Protein AF-A0A0M3J156-F1 (afdb_monomer_lite)

Structure (mmCIF, N/CA/C/O backbone):
data_AF-A0A0M3J156-F1
#
_entry.id   AF-A0A0M3J156-F1
#
loop_
_atom_site.group_PDB
_atom_site.id
_atom_site.type_symbol
_atom_site.label_atom_id
_atom_site.label_alt_id
_atom_site.label_comp_id
_atom_site.label_asym_id
_atom_site.label_entity_id
_atom_site.label_seq_id
_atom_site.pdbx_PDB_ins_code
_atom_site.Cartn_x
_atom_site.Cartn_y
_atom_site.Cartn_z
_atom_site.occupancy
_atom_site.B_iso_or_equiv
_atom_site.auth_seq_id
_atom_site.auth_comp_id
_atom_site.auth_asym_id
_atom_site.auth_atom_id
_atom_site.pdbx_PDB_model_num
ATOM 1 N N . MET A 1 1 ? 16.436 5.873 -35.004 1.00 77.19 1 MET A N 1
ATOM 2 C CA . MET A 1 1 ? 15.193 6.274 -34.305 1.00 77.19 1 MET A CA 1
ATOM 3 C C . MET A 1 1 ? 14.037 5.337 -34.631 1.00 77.19 1 MET A C 1
ATOM 5 O O . MET A 1 1 ? 13.302 5.009 -33.712 1.00 77.19 1 MET A O 1
ATOM 9 N N . ASP A 1 2 ? 13.913 4.841 -35.864 1.00 85.50 2 ASP A N 1
ATOM 10 C CA . ASP A 1 2 ? 12.826 3.922 -36.254 1.00 85.50 2 ASP A CA 1
ATOM 11 C C . ASP A 1 2 ? 12.807 2.615 -35.452 1.00 85.50 2 ASP A C 1
ATOM 13 O O . ASP A 1 2 ? 11.766 2.249 -34.915 1.00 85.50 2 ASP A O 1
ATOM 17 N N . TRP A 1 3 ? 13.976 2.013 -35.207 1.00 90.50 3 TRP A N 1
ATOM 18 C CA . TRP A 1 3 ? 14.097 0.835 -34.335 1.00 90.50 3 TRP A CA 1
ATOM 19 C C . TRP A 1 3 ? 13.510 1.047 -32.926 1.00 90.50 3 TRP A C 1
ATOM 21 O O . TRP A 1 3 ? 12.917 0.142 -32.353 1.00 90.50 3 TRP A O 1
ATOM 31 N N . LEU A 1 4 ? 13.615 2.257 -32.355 1.00 87.38 4 LEU A N 1
ATOM 32 C CA . LEU A 1 4 ? 13.024 2.559 -31.043 1.00 87.38 4 LEU A CA 1
ATOM 33 C C . LEU A 1 4 ? 11.491 2.623 -31.095 1.00 87.38 4 LEU A C 1
ATOM 35 O O . LEU A 1 4 ? 10.843 2.352 -30.089 1.00 87.38 4 LEU A O 1
ATOM 39 N N . ASN A 1 5 ? 10.908 2.984 -32.241 1.00 89.62 5 ASN A N 1
ATOM 40 C CA . ASN A 1 5 ? 9.458 2.950 -32.427 1.00 89.62 5 ASN A CA 1
ATOM 41 C C . ASN A 1 5 ? 8.961 1.505 -32.552 1.00 89.62 5 ASN A C 1
ATOM 43 O O . ASN A 1 5 ? 7.998 1.144 -31.883 1.00 89.62 5 ASN A O 1
ATOM 47 N N . GLU A 1 6 ? 9.659 0.668 -33.320 1.00 91.19 6 GLU A N 1
ATOM 48 C CA . GLU A 1 6 ? 9.363 -0.768 -33.412 1.00 91.19 6 GLU A CA 1
ATOM 49 C C . GLU A 1 6 ? 9.518 -1.457 -32.047 1.00 91.19 6 GLU A C 1
ATOM 51 O O . GLU A 1 6 ? 8.657 -2.227 -31.621 1.00 91.19 6 GLU A O 1
ATOM 56 N N . ASN A 1 7 ? 10.571 -1.110 -31.300 1.00 92.00 7 ASN A N 1
ATOM 57 C CA . ASN A 1 7 ? 10.789 -1.618 -29.949 1.00 92.00 7 ASN A CA 1
ATOM 58 C C . ASN A 1 7 ? 9.660 -1.225 -28.978 1.00 92.00 7 ASN A C 1
ATOM 60 O O . ASN A 1 7 ? 9.331 -2.010 -28.088 1.00 92.00 7 ASN A O 1
ATOM 64 N N . ASP A 1 8 ? 9.056 -0.039 -29.117 1.00 91.62 8 ASP A N 1
ATOM 65 C CA . ASP A 1 8 ? 7.904 0.355 -28.294 1.00 91.62 8 ASP A CA 1
ATOM 66 C C . ASP A 1 8 ? 6.702 -0.561 -28.521 1.00 91.62 8 ASP A C 1
ATOM 68 O O . ASP A 1 8 ? 6.053 -0.969 -27.557 1.00 91.62 8 ASP A O 1
ATOM 72 N N . GLU A 1 9 ? 6.381 -0.843 -29.783 1.00 93.31 9 GLU A N 1
ATOM 73 C CA . GLU A 1 9 ? 5.265 -1.716 -30.152 1.00 93.31 9 GLU A CA 1
ATOM 74 C C . GLU A 1 9 ? 5.530 -3.141 -29.673 1.00 93.31 9 GLU A C 1
ATOM 76 O O . GLU A 1 9 ? 4.714 -3.712 -28.948 1.00 93.31 9 GLU A O 1
ATOM 81 N N . HIS A 1 10 ? 6.732 -3.652 -29.938 1.00 95.19 10 HIS A N 1
ATOM 82 C CA . HIS A 1 10 ? 7.147 -4.974 -29.492 1.00 95.19 10 HIS A CA 1
ATOM 83 C C . HIS A 1 10 ? 7.108 -5.124 -27.961 1.00 95.19 10 HIS A C 1
ATOM 85 O O . HIS A 1 10 ? 6.566 -6.099 -27.438 1.00 95.19 10 HIS A O 1
ATOM 91 N N . SER A 1 11 ? 7.602 -4.125 -27.218 1.00 96.31 11 SER A N 1
ATOM 92 C CA . SER A 1 11 ? 7.575 -4.132 -25.748 1.00 96.31 11 SER A CA 1
ATOM 93 C C . SER A 1 11 ? 6.147 -4.078 -25.194 1.00 96.31 11 SER A C 1
ATOM 95 O O . SER A 1 11 ? 5.849 -4.706 -24.177 1.00 96.31 11 SER A O 1
ATOM 97 N N . MET A 1 12 ? 5.244 -3.347 -25.856 1.00 96.81 12 MET A N 1
ATOM 98 C CA . MET A 1 12 ? 3.826 -3.298 -25.487 1.00 96.81 12 MET A CA 1
ATOM 99 C C . MET A 1 12 ? 3.110 -4.628 -25.743 1.00 96.81 12 MET A C 1
ATOM 101 O O . MET A 1 12 ? 2.254 -5.019 -24.946 1.00 96.81 12 MET A O 1
ATOM 105 N N . ASP A 1 13 ? 3.448 -5.329 -26.820 1.00 96.75 13 ASP A N 1
ATOM 106 C CA . ASP A 1 13 ? 2.861 -6.634 -27.120 1.00 96.75 13 ASP A CA 1
ATOM 107 C C . ASP A 1 13 ? 3.377 -7.717 -26.172 1.00 96.75 13 ASP A C 1
ATOM 109 O O . ASP A 1 13 ? 2.575 -8.494 -25.648 1.00 96.75 13 ASP A O 1
ATOM 113 N N . ILE A 1 14 ? 4.676 -7.714 -25.850 1.00 96.88 14 ILE A N 1
ATOM 114 C CA . ILE A 1 14 ? 5.239 -8.581 -24.803 1.00 96.88 14 ILE A CA 1
ATOM 115 C C . ILE A 1 14 ? 4.531 -8.334 -23.475 1.00 96.88 14 ILE A C 1
ATOM 117 O O . ILE A 1 14 ? 4.074 -9.288 -22.851 1.00 96.88 14 ILE A O 1
ATOM 121 N N . LEU A 1 15 ? 4.363 -7.070 -23.077 1.00 97.75 15 LEU A N 1
ATOM 122 C CA . LEU A 1 15 ? 3.625 -6.708 -21.871 1.00 97.75 15 LEU A CA 1
ATOM 123 C C . LEU A 1 15 ? 2.221 -7.320 -21.848 1.00 97.75 15 LEU A C 1
ATOM 125 O O . LEU A 1 15 ? 1.845 -7.972 -20.874 1.00 97.75 15 LEU A O 1
ATOM 129 N N . ARG A 1 16 ? 1.432 -7.098 -22.905 1.00 97.19 16 ARG A N 1
ATOM 130 C CA . ARG A 1 16 ? 0.048 -7.585 -22.971 1.00 97.19 16 ARG A CA 1
ATOM 131 C C . ARG A 1 16 ? -0.003 -9.106 -22.919 1.00 97.19 16 ARG A C 1
ATOM 133 O O . ARG A 1 16 ? -0.833 -9.661 -22.202 1.00 97.19 16 ARG A O 1
ATOM 140 N N . ASN A 1 17 ? 0.881 -9.773 -23.653 1.00 97.25 17 ASN A N 1
ATOM 141 C CA . ASN A 1 17 ? 0.932 -11.228 -23.718 1.00 97.25 17 ASN A CA 1
ATOM 142 C C . ASN A 1 17 ? 1.388 -11.841 -22.390 1.00 97.25 17 ASN A C 1
ATOM 144 O O . ASN A 1 17 ? 0.771 -12.796 -21.924 1.00 97.25 17 ASN A O 1
ATOM 148 N N . ALA A 1 18 ? 2.427 -11.283 -21.766 1.00 97.31 18 ALA A N 1
ATOM 149 C CA . ALA A 1 18 ? 2.915 -11.715 -20.461 1.00 97.31 18 ALA A CA 1
ATOM 150 C C . ALA A 1 18 ? 1.830 -11.543 -19.395 1.00 97.31 18 ALA A C 1
ATOM 152 O O . ALA A 1 18 ? 1.489 -12.501 -18.710 1.00 97.31 18 ALA A O 1
ATOM 153 N N . TYR A 1 19 ? 1.213 -10.359 -19.312 1.00 97.88 19 TYR A N 1
ATOM 154 C CA . TYR A 1 19 ? 0.172 -10.089 -18.320 1.00 97.88 19 TYR A CA 1
ATOM 155 C C . TYR A 1 19 ? -1.057 -10.986 -18.498 1.00 97.88 19 TYR A C 1
ATOM 157 O O . TYR A 1 19 ? -1.564 -11.533 -17.525 1.00 97.88 19 TYR A O 1
ATOM 165 N N . ASN A 1 20 ? -1.553 -11.155 -19.727 1.00 97.00 20 ASN A N 1
ATOM 166 C CA . ASN A 1 20 ? -2.752 -11.962 -19.967 1.00 97.00 20 ASN A CA 1
ATOM 167 C C . ASN A 1 20 ? -2.518 -13.458 -19.718 1.00 97.00 20 ASN A C 1
ATOM 169 O O . ASN A 1 20 ? -3.434 -14.132 -19.253 1.00 97.00 20 ASN A O 1
ATOM 173 N N . ARG A 1 21 ? -1.310 -13.960 -19.995 1.00 97.06 21 ARG A N 1
ATOM 174 C CA . ARG A 1 21 ? -0.907 -15.334 -19.667 1.00 97.06 21 ARG A CA 1
ATOM 175 C C . ARG A 1 21 ? -0.798 -15.533 -18.159 1.00 97.06 21 ARG A C 1
ATOM 177 O O . ARG A 1 21 ? -1.395 -16.439 -17.601 1.00 97.06 21 ARG A O 1
ATOM 184 N N . ASP A 1 22 ? -0.110 -14.629 -17.476 1.00 96.50 22 ASP A N 1
ATOM 185 C CA . ASP A 1 22 ? 0.028 -14.703 -16.023 1.00 96.50 22 ASP A CA 1
ATOM 186 C C . ASP A 1 22 ? -1.347 -14.594 -15.344 1.00 96.50 22 ASP A C 1
ATOM 188 O O . ASP A 1 22 ? -1.659 -15.326 -14.411 1.00 96.50 22 ASP A O 1
ATOM 192 N N . LYS A 1 23 ? -2.242 -13.769 -15.897 1.00 95.81 23 LYS A N 1
ATOM 193 C CA . LYS A 1 23 ? -3.641 -13.678 -15.478 1.00 95.81 23 LYS A CA 1
ATOM 194 C C . LYS A 1 23 ? -4.419 -14.983 -15.671 1.00 95.81 23 LYS A C 1
ATOM 196 O O . LYS A 1 23 ? -5.208 -15.315 -14.789 1.00 95.81 23 LYS A O 1
ATOM 201 N N . SER A 1 24 ? -4.251 -15.703 -16.787 1.00 95.19 24 SER A N 1
ATOM 202 C CA . SER A 1 24 ? -4.926 -17.001 -16.978 1.00 95.19 24 SER A CA 1
ATOM 203 C C . SER A 1 24 ? -4.451 -18.048 -15.975 1.00 95.19 24 SER A C 1
ATOM 205 O O . SER A 1 24 ? -5.233 -18.906 -15.573 1.00 95.19 24 SER A O 1
ATOM 207 N N . ASP A 1 25 ? -3.209 -17.913 -15.517 1.00 94.25 25 ASP A N 1
ATOM 208 C CA . ASP A 1 25 ? -2.563 -18.856 -14.609 1.00 94.25 25 ASP A CA 1
ATOM 209 C C . ASP A 1 25 ? -2.717 -18.453 -13.127 1.00 94.25 25 ASP A C 1
ATOM 211 O O . ASP A 1 25 ? -2.186 -19.119 -12.239 1.00 94.25 25 ASP A O 1
ATOM 215 N N . ASN A 1 26 ? -3.487 -17.396 -12.834 1.00 93.62 26 ASN A N 1
ATOM 216 C CA . ASN A 1 26 ? -3.662 -16.798 -11.502 1.00 93.62 26 ASN A CA 1
ATOM 217 C C . ASN A 1 26 ? -2.359 -16.270 -10.877 1.00 93.62 26 ASN A C 1
ATOM 219 O O . ASN A 1 26 ? -2.107 -16.454 -9.687 1.00 93.62 26 ASN A O 1
ATOM 223 N N . PHE A 1 27 ? -1.561 -15.569 -11.675 1.00 95.12 27 PHE A N 1
ATOM 224 C CA . PHE A 1 27 ? -0.348 -14.858 -11.271 1.00 95.12 27 PHE A CA 1
ATOM 225 C C . PHE A 1 27 ? 0.634 -15.734 -10.470 1.00 95.12 27 PHE A C 1
ATOM 227 O O . PHE A 1 27 ? 0.969 -15.398 -9.327 1.00 95.12 27 PHE A O 1
ATOM 234 N N . PRO A 1 28 ? 1.096 -16.871 -11.028 1.00 92.69 28 PRO A N 1
ATOM 235 C CA . PRO A 1 28 ? 2.058 -17.747 -10.375 1.00 92.69 28 PRO A CA 1
ATOM 236 C C . PRO A 1 28 ? 3.349 -17.015 -9.993 1.00 92.69 28 PRO A C 1
ATOM 238 O O . PRO A 1 28 ? 3.902 -16.215 -10.749 1.00 92.69 28 PRO A O 1
ATOM 241 N N . GLN A 1 29 ? 3.855 -17.342 -8.807 1.00 90.00 29 GLN A N 1
ATOM 242 C CA . GLN A 1 29 ? 5.159 -16.899 -8.320 1.00 90.00 29 GLN A CA 1
ATOM 243 C C . GLN A 1 29 ? 6.240 -17.887 -8.770 1.00 90.00 29 GLN A C 1
ATOM 245 O O . GLN A 1 29 ? 6.025 -19.098 -8.752 1.00 90.00 29 GLN A O 1
ATOM 250 N N . THR A 1 30 ? 7.421 -17.383 -9.132 1.00 81.56 30 THR A N 1
ATOM 251 C CA . THR A 1 30 ? 8.539 -18.225 -9.595 1.00 81.56 30 THR A CA 1
ATOM 252 C C . THR A 1 30 ? 9.113 -19.115 -8.486 1.00 81.56 30 THR A C 1
ATOM 254 O O . THR A 1 30 ? 9.656 -20.182 -8.756 1.00 81.56 30 THR A O 1
ATOM 257 N N . SER A 1 31 ? 9.024 -18.676 -7.228 1.00 86.06 31 SER A N 1
ATOM 258 C CA . SER A 1 31 ? 9.482 -19.428 -6.058 1.00 86.06 31 SER A CA 1
ATOM 259 C C . SER A 1 31 ? 8.765 -18.958 -4.794 1.00 86.06 31 SER A C 1
ATOM 261 O O . SER A 1 31 ? 8.161 -17.887 -4.788 1.00 86.06 31 SER A O 1
ATOM 263 N N . GLU A 1 32 ? 8.900 -19.706 -3.698 1.00 77.31 32 GLU A N 1
ATOM 264 C CA . GLU A 1 32 ? 8.370 -19.316 -2.382 1.00 77.31 32 GLU A CA 1
ATOM 265 C C . GLU A 1 32 ? 8.989 -18.008 -1.851 1.00 77.31 32 GLU A C 1
ATOM 267 O O . GLU A 1 32 ? 8.344 -17.240 -1.139 1.00 77.31 32 GLU A O 1
ATOM 272 N N . HIS A 1 33 ? 10.229 -17.702 -2.243 1.00 84.44 33 HIS A N 1
ATOM 273 C CA . HIS A 1 33 ? 10.913 -16.466 -1.859 1.00 84.44 33 HIS A CA 1
ATOM 274 C C . HIS A 1 33 ? 10.568 -15.277 -2.771 1.00 84.44 33 HIS A C 1
ATOM 276 O O . HIS A 1 33 ? 10.896 -14.132 -2.450 1.00 84.44 33 HIS A O 1
ATOM 282 N N . THR A 1 34 ? 9.904 -15.523 -3.904 1.00 90.56 34 THR A N 1
ATOM 283 C CA . THR A 1 34 ? 9.525 -14.496 -4.878 1.00 90.56 34 THR A CA 1
ATOM 284 C C . THR A 1 34 ? 8.092 -14.050 -4.624 1.00 90.56 34 THR A C 1
ATOM 286 O O . THR A 1 34 ? 7.145 -14.787 -4.863 1.00 90.56 34 THR A O 1
ATOM 289 N N . LYS A 1 35 ? 7.918 -12.808 -4.165 1.00 93.94 35 LYS A N 1
ATOM 290 C CA . LYS A 1 35 ? 6.597 -12.291 -3.775 1.00 93.94 35 LYS A CA 1
ATOM 291 C C . LYS A 1 35 ? 5.759 -11.734 -4.940 1.00 93.94 35 LYS A C 1
ATOM 293 O O . LYS A 1 35 ? 4.570 -11.483 -4.755 1.00 93.94 35 LYS A O 1
ATOM 298 N N . PHE A 1 36 ? 6.349 -11.577 -6.123 1.00 95.88 36 PHE A N 1
ATOM 299 C CA . PHE A 1 36 ? 5.720 -11.103 -7.364 1.00 95.88 36 PHE A CA 1
ATOM 300 C C . PHE A 1 36 ? 5.610 -12.240 -8.398 1.00 95.88 36 PHE A C 1
ATOM 302 O O . PHE A 1 36 ? 6.239 -13.287 -8.243 1.00 95.88 36 PHE A O 1
ATOM 309 N N . SER A 1 37 ? 4.807 -12.043 -9.439 1.00 96.44 37 SER A N 1
ATOM 310 C CA . SER A 1 37 ? 4.502 -13.055 -10.451 1.00 96.44 37 SER A CA 1
ATOM 311 C C . SER A 1 37 ? 5.372 -12.961 -11.709 1.00 96.44 37 SER A C 1
ATOM 313 O O . SER A 1 37 ? 6.143 -12.010 -11.902 1.00 96.44 37 SER A O 1
ATOM 315 N N . ASN A 1 38 ? 5.254 -13.971 -12.573 1.00 95.25 38 ASN A N 1
ATOM 316 C CA . ASN A 1 38 ? 6.126 -14.164 -13.731 1.00 95.25 38 ASN A CA 1
ATOM 317 C C . ASN A 1 38 ? 6.023 -13.040 -14.776 1.00 95.25 38 ASN A C 1
ATOM 319 O O . ASN A 1 38 ? 7.039 -12.696 -15.379 1.00 95.25 38 ASN A O 1
ATOM 323 N N . SER A 1 39 ? 4.866 -12.383 -14.946 1.00 96.75 39 SER A N 1
ATOM 324 C CA . SER A 1 39 ? 4.743 -11.319 -15.957 1.00 96.75 39 SER A CA 1
ATOM 325 C C . SER A 1 39 ? 5.671 -10.132 -15.709 1.00 96.75 39 SER A C 1
ATOM 327 O O . SER A 1 39 ? 6.056 -9.443 -16.652 1.00 96.75 39 SER A O 1
ATOM 329 N N . VAL A 1 40 ? 6.053 -9.877 -14.454 1.00 97.25 40 VAL A N 1
ATOM 330 C CA . VAL A 1 40 ? 7.040 -8.835 -14.142 1.00 97.25 40 VAL A CA 1
ATOM 331 C C . VAL A 1 40 ? 8.417 -9.223 -14.682 1.00 97.25 40 VAL A C 1
ATOM 333 O O . VAL A 1 40 ? 9.118 -8.380 -15.240 1.00 97.25 40 VAL A O 1
ATOM 336 N N . VAL A 1 41 ? 8.800 -10.495 -14.548 1.00 96.12 41 VAL A N 1
ATOM 337 C CA . VAL A 1 41 ? 10.087 -11.012 -15.034 1.00 96.12 41 VAL A CA 1
ATOM 338 C C . VAL A 1 41 ? 10.169 -10.901 -16.553 1.00 96.12 41 VAL A C 1
ATOM 340 O O . VAL A 1 41 ? 11.164 -10.387 -17.063 1.00 96.12 41 VAL A O 1
ATOM 343 N N . ASP A 1 42 ? 9.117 -11.298 -17.265 1.00 96.25 42 ASP A N 1
ATOM 344 C CA . ASP A 1 42 ? 9.075 -11.251 -18.731 1.00 96.25 42 ASP A CA 1
ATOM 345 C C . ASP A 1 42 ? 9.221 -9.816 -19.257 1.00 96.25 42 ASP A C 1
ATOM 347 O O . ASP A 1 42 ? 10.053 -9.534 -20.122 1.00 96.25 42 ASP A O 1
ATOM 351 N N . VAL A 1 43 ? 8.464 -8.874 -18.680 1.00 97.81 43 VAL A N 1
ATOM 352 C CA . VAL A 1 43 ? 8.510 -7.458 -19.074 1.00 97.81 43 VAL A CA 1
ATOM 353 C C . VAL A 1 43 ? 9.895 -6.863 -18.832 1.00 97.81 43 VAL A C 1
ATOM 355 O O . VAL A 1 43 ? 10.427 -6.168 -19.698 1.00 97.81 43 VAL A O 1
ATOM 358 N N . PHE A 1 44 ? 10.512 -7.131 -17.679 1.00 97.75 44 PHE A N 1
ATOM 359 C CA . PHE A 1 44 ? 11.840 -6.585 -17.395 1.00 97.75 44 PHE A CA 1
ATOM 360 C C . PHE A 1 44 ? 12.963 -7.292 -18.141 1.00 97.75 44 PHE A C 1
ATOM 362 O O . PHE A 1 44 ? 13.968 -6.641 -18.419 1.00 97.75 44 PHE A O 1
ATOM 369 N N . THR A 1 45 ? 12.813 -8.566 -18.498 1.00 96.75 45 THR A N 1
ATOM 370 C CA . THR A 1 45 ? 13.754 -9.243 -19.401 1.00 96.75 45 THR A CA 1
ATOM 371 C C . THR A 1 45 ? 13.807 -8.493 -20.728 1.00 96.75 45 THR A C 1
ATOM 373 O O . THR A 1 45 ? 14.871 -7.998 -21.099 1.00 96.75 45 THR A O 1
ATOM 376 N N . GLN A 1 46 ? 12.646 -8.247 -21.344 1.00 96.81 46 GLN A N 1
ATOM 377 C CA . GLN A 1 46 ? 12.558 -7.499 -22.599 1.00 96.81 46 GLN A CA 1
ATOM 378 C C . GLN A 1 46 ? 13.132 -6.079 -22.495 1.00 96.81 46 GLN A C 1
ATOM 380 O O . GLN A 1 46 ? 13.906 -5.644 -23.348 1.00 96.81 46 GLN A O 1
ATOM 385 N N . LEU A 1 47 ? 12.769 -5.324 -21.453 1.00 97.62 47 LEU A N 1
ATOM 386 C CA . LEU A 1 47 ? 13.249 -3.947 -21.295 1.00 97.62 47 LEU A CA 1
ATOM 387 C C . LEU A 1 47 ? 14.767 -3.887 -21.058 1.00 97.62 47 LEU A C 1
ATOM 389 O O . LEU A 1 47 ? 15.432 -2.985 -21.569 1.00 97.62 47 LEU A O 1
ATOM 393 N N . ASN A 1 48 ? 15.334 -4.838 -20.311 1.00 96.94 48 ASN A N 1
ATOM 394 C CA . ASN A 1 48 ? 16.781 -4.909 -20.107 1.00 96.94 48 ASN A CA 1
ATOM 395 C C . ASN A 1 48 ? 17.522 -5.332 -21.378 1.00 96.94 48 ASN A C 1
ATOM 397 O O . ASN A 1 48 ? 18.598 -4.801 -21.647 1.00 96.94 48 ASN A O 1
ATOM 401 N N . GLU A 1 49 ? 16.960 -6.246 -22.169 1.00 96.06 49 GLU A N 1
ATOM 402 C CA . GLU A 1 49 ? 17.511 -6.618 -23.473 1.00 96.06 49 GLU A CA 1
ATOM 403 C C . GLU A 1 49 ? 17.516 -5.426 -24.432 1.00 96.06 49 GLU A C 1
ATOM 405 O O . GLU A 1 49 ? 18.557 -5.115 -25.012 1.00 96.06 49 GLU A O 1
ATOM 410 N N . ALA A 1 50 ? 16.410 -4.680 -24.510 1.00 94.88 50 ALA A N 1
ATOM 411 C CA . ALA A 1 50 ? 16.335 -3.455 -25.300 1.00 94.88 50 ALA A CA 1
ATOM 412 C C . ALA A 1 50 ? 17.386 -2.420 -24.858 1.00 94.88 50 ALA A C 1
ATOM 414 O O . ALA A 1 50 ? 18.096 -1.859 -25.694 1.00 94.88 50 ALA A O 1
ATOM 415 N N . LEU A 1 51 ? 17.553 -2.203 -23.546 1.00 94.69 51 LEU A N 1
ATOM 416 C CA . LEU A 1 51 ? 18.594 -1.314 -23.020 1.00 94.69 51 LEU A CA 1
ATOM 417 C C . LEU A 1 51 ? 20.005 -1.813 -23.360 1.00 94.69 51 LEU A C 1
ATOM 419 O O . LEU A 1 51 ? 20.876 -1.018 -23.714 1.00 94.69 51 LEU A O 1
ATOM 423 N N . LYS A 1 52 ? 20.247 -3.121 -23.248 1.00 93.88 52 LYS A N 1
ATOM 424 C CA . LYS A 1 52 ? 21.541 -3.726 -23.570 1.00 93.88 52 LYS A CA 1
ATOM 425 C C . LYS A 1 52 ? 21.899 -3.493 -25.036 1.00 93.88 52 LYS A C 1
ATOM 427 O O . LYS A 1 52 ? 23.018 -3.067 -25.302 1.00 93.88 52 LYS A O 1
ATOM 432 N N . LEU A 1 53 ? 20.955 -3.705 -25.953 1.00 92.12 53 LEU A N 1
ATOM 433 C CA . LEU A 1 53 ? 21.151 -3.433 -27.379 1.00 92.12 53 LEU A CA 1
ATOM 434 C C . LEU A 1 53 ? 21.472 -1.957 -27.623 1.00 92.12 53 LEU A C 1
ATOM 436 O O . LEU A 1 53 ? 22.443 -1.655 -28.309 1.00 92.12 53 LEU A O 1
ATOM 440 N N . LEU A 1 54 ? 20.737 -1.039 -26.987 1.00 90.06 54 LEU A N 1
ATOM 441 C CA . LEU A 1 54 ? 21.000 0.400 -27.095 1.00 90.06 54 LEU A CA 1
ATOM 442 C C . LEU A 1 54 ? 22.410 0.788 -26.637 1.00 90.06 54 LEU A C 1
ATOM 444 O O . LEU A 1 54 ? 23.026 1.650 -27.254 1.00 90.06 54 LEU A O 1
ATOM 448 N N . LYS A 1 55 ? 22.930 0.156 -25.579 1.00 88.56 55 LYS A N 1
ATOM 449 C CA . LYS A 1 55 ? 24.289 0.409 -25.070 1.00 88.56 55 LYS A CA 1
ATOM 450 C C . LYS A 1 55 ? 25.388 -0.237 -25.916 1.00 88.56 55 LYS A C 1
ATOM 452 O O . LYS A 1 55 ? 26.526 0.205 -25.835 1.00 88.56 55 LYS A O 1
ATOM 457 N N . GLN A 1 56 ? 25.068 -1.281 -26.678 1.00 89.06 56 GLN A N 1
ATOM 458 C CA . GLN A 1 56 ? 26.008 -1.968 -27.573 1.00 89.06 56 GLN A CA 1
ATOM 459 C C . GLN A 1 56 ? 26.132 -1.304 -28.944 1.00 89.06 56 GLN A C 1
ATOM 461 O O . GLN A 1 56 ? 27.046 -1.629 -29.697 1.00 89.06 56 GLN A O 1
ATOM 466 N N . MET A 1 57 ? 25.227 -0.390 -29.289 1.00 79.38 57 MET A N 1
ATOM 467 C CA . MET A 1 57 ? 25.427 0.451 -30.456 1.00 79.38 57 MET A CA 1
ATOM 468 C C . MET A 1 57 ? 26.512 1.467 -30.107 1.00 79.38 57 MET A C 1
ATOM 470 O O . MET A 1 57 ? 26.244 2.415 -29.373 1.00 79.38 57 MET A O 1
ATOM 474 N N . ASP A 1 58 ? 27.737 1.241 -30.584 1.00 67.75 58 ASP A N 1
ATOM 475 C CA . ASP A 1 58 ? 28.876 2.148 -30.407 1.00 67.75 58 ASP A CA 1
ATOM 476 C C . ASP A 1 58 ? 28.565 3.515 -31.047 1.00 67.75 58 ASP A C 1
ATOM 478 O O . ASP A 1 58 ? 28.914 3.791 -32.194 1.00 67.75 58 ASP A O 1
ATOM 482 N N . CYS A 1 59 ? 27.841 4.375 -30.324 1.00 74.62 59 CYS A N 1
ATOM 483 C CA . CYS A 1 59 ? 27.496 5.724 -30.748 1.00 74.62 59 CYS A CA 1
ATOM 484 C C . CYS A 1 59 ? 28.665 6.668 -30.424 1.00 74.62 59 CYS A C 1
ATOM 486 O O . CYS A 1 59 ? 28.872 6.989 -29.254 1.00 74.62 59 CYS A O 1
ATOM 488 N N . PRO A 1 60 ? 29.402 7.180 -31.429 1.00 76.50 60 PRO A N 1
ATOM 489 C CA . PRO A 1 60 ? 30.545 8.059 -31.183 1.00 76.50 60 PRO A CA 1
ATOM 490 C C . PRO A 1 60 ? 30.129 9.463 -30.716 1.00 76.50 60 PRO A C 1
ATOM 492 O O . PRO A 1 60 ? 30.942 10.176 -30.135 1.00 76.50 60 PRO A O 1
ATOM 495 N N . ASN A 1 61 ? 28.878 9.876 -30.971 1.00 86.81 61 ASN A N 1
ATOM 496 C CA . ASN A 1 61 ? 28.351 11.175 -30.554 1.00 86.81 61 ASN A CA 1
ATOM 497 C C . ASN A 1 61 ? 27.546 11.052 -29.237 1.00 86.81 61 ASN A C 1
ATOM 499 O O . ASN A 1 61 ? 26.481 10.421 -29.244 1.00 86.81 61 ASN A O 1
ATOM 503 N N . PRO A 1 62 ? 27.994 11.691 -28.136 1.00 84.69 62 PRO A N 1
ATOM 504 C CA . PRO A 1 62 ? 27.305 11.640 -26.846 1.00 84.69 62 PRO A CA 1
ATOM 505 C C . PRO A 1 62 ? 25.914 12.295 -26.860 1.00 84.69 62 PRO A C 1
ATOM 507 O O . PRO A 1 62 ? 25.038 11.856 -26.118 1.00 84.69 62 PRO A O 1
ATOM 510 N N . GLU A 1 63 ? 25.669 13.294 -27.713 1.00 86.75 63 GLU A N 1
ATOM 511 C CA . GLU A 1 63 ? 24.357 13.953 -27.818 1.00 86.75 63 GLU A CA 1
ATOM 512 C C . GLU A 1 63 ? 23.302 13.007 -28.402 1.00 86.75 63 GLU A C 1
ATOM 514 O O . GLU A 1 63 ? 22.188 12.907 -27.888 1.00 86.75 63 GLU A O 1
ATOM 519 N N . VAL A 1 64 ? 23.673 12.234 -29.428 1.00 87.56 64 VAL A N 1
ATOM 520 C CA . VAL A 1 64 ? 22.777 11.241 -30.042 1.00 87.56 64 VAL A CA 1
ATOM 521 C C . VAL A 1 64 ? 22.455 10.128 -29.047 1.00 87.56 64 VAL A C 1
ATOM 523 O O . VAL A 1 64 ? 21.301 9.721 -28.925 1.00 87.56 64 VAL A O 1
ATOM 526 N N . PHE A 1 65 ? 23.452 9.668 -28.287 1.00 87.25 65 PHE A N 1
ATOM 527 C CA . PHE A 1 65 ? 23.243 8.679 -27.231 1.00 87.25 65 PHE A CA 1
ATOM 528 C C . PHE A 1 65 ? 22.296 9.199 -26.134 1.00 87.25 65 PHE A C 1
ATOM 530 O O . PHE A 1 65 ? 21.402 8.475 -25.685 1.00 87.25 65 PHE A O 1
ATOM 537 N N . ALA A 1 66 ? 22.425 10.471 -25.745 1.00 89.19 66 ALA A N 1
ATOM 538 C CA . ALA A 1 66 ? 21.516 11.110 -24.796 1.00 89.19 66 ALA A CA 1
ATOM 539 C C . ALA A 1 66 ? 20.072 11.176 -25.330 1.00 89.19 66 ALA A C 1
ATOM 541 O O . ALA A 1 66 ? 19.133 10.819 -24.610 1.00 89.19 66 ALA A O 1
ATOM 542 N N . ASP A 1 67 ? 19.878 11.536 -26.602 1.00 90.38 67 ASP A N 1
ATOM 543 C CA . ASP A 1 67 ? 18.556 11.542 -27.244 1.00 90.38 67 ASP A CA 1
ATOM 544 C C . ASP A 1 67 ? 17.929 10.143 -27.317 1.00 90.38 67 ASP A C 1
ATOM 546 O O . ASP A 1 67 ? 16.718 9.975 -27.129 1.00 90.38 67 ASP A O 1
ATOM 550 N N . MET A 1 68 ? 18.749 9.114 -27.527 1.00 90.69 68 MET A N 1
ATOM 551 C CA . MET A 1 68 ? 18.311 7.722 -27.491 1.00 90.69 68 MET A CA 1
ATOM 552 C C . MET A 1 68 ? 17.846 7.295 -26.098 1.00 90.69 68 MET A C 1
ATOM 554 O O . MET A 1 68 ? 16.762 6.722 -25.967 1.00 90.69 68 MET A O 1
ATOM 558 N N . MET A 1 69 ? 18.599 7.631 -25.047 1.00 93.12 69 MET A N 1
ATOM 559 C CA . MET A 1 69 ? 18.199 7.352 -23.663 1.00 93.12 69 MET A CA 1
ATOM 560 C C . MET A 1 69 ? 16.939 8.125 -23.268 1.00 93.12 69 MET A C 1
ATOM 562 O O . MET A 1 69 ? 16.030 7.580 -22.635 1.00 93.12 69 MET A O 1
ATOM 566 N N . LYS A 1 70 ? 16.815 9.375 -23.719 1.00 93.38 70 LYS A N 1
ATOM 567 C CA . LYS A 1 70 ? 15.603 10.181 -23.558 1.00 93.38 70 LYS A CA 1
ATOM 568 C C . LYS A 1 70 ? 14.403 9.546 -24.247 1.00 93.38 70 LYS A C 1
ATOM 570 O O . LYS A 1 70 ? 13.322 9.491 -23.657 1.00 93.38 70 LYS A O 1
ATOM 575 N N . ARG A 1 71 ? 14.566 9.011 -25.456 1.00 93.75 71 ARG A N 1
ATOM 576 C CA . ARG A 1 71 ? 13.503 8.276 -26.152 1.00 93.75 71 ARG A CA 1
ATOM 577 C C . ARG A 1 71 ? 13.147 6.967 -25.442 1.00 93.75 71 ARG A C 1
ATOM 579 O O . ARG A 1 71 ? 11.956 6.697 -25.289 1.00 93.75 71 ARG A O 1
ATOM 586 N N . PHE A 1 72 ? 14.135 6.213 -24.962 1.00 95.81 72 PHE A N 1
ATOM 587 C CA . PHE A 1 72 ? 13.925 4.968 -24.218 1.00 95.81 72 PHE A CA 1
ATOM 588 C C . PHE A 1 72 ? 13.222 5.202 -22.870 1.00 95.81 72 PHE A C 1
ATOM 590 O O . PHE A 1 72 ? 12.342 4.437 -22.482 1.00 95.81 72 PHE A O 1
ATOM 597 N N . SER A 1 73 ? 13.491 6.326 -22.194 1.00 96.94 73 SER A N 1
ATOM 598 C CA . SER A 1 73 ? 12.759 6.708 -20.975 1.00 96.94 73 SER A CA 1
ATOM 599 C C . SER A 1 73 ? 11.242 6.830 -21.203 1.00 96.94 73 SER A C 1
ATOM 601 O O . SER A 1 73 ? 10.441 6.476 -20.333 1.00 96.94 73 SER A O 1
ATOM 603 N N . LYS A 1 74 ? 10.823 7.270 -22.401 1.00 96.25 74 LYS A N 1
ATOM 604 C CA . LYS A 1 74 ? 9.406 7.339 -22.788 1.00 96.25 74 LYS A CA 1
ATOM 605 C C . LYS A 1 74 ? 8.815 5.948 -23.013 1.00 96.25 74 LYS A C 1
ATOM 607 O O . LYS A 1 74 ? 7.665 5.732 -22.631 1.00 96.25 74 LYS A O 1
ATOM 612 N N . THR A 1 75 ? 9.592 5.016 -23.568 1.00 96.12 75 THR A N 1
ATOM 613 C CA . THR A 1 75 ? 9.228 3.597 -23.705 1.00 96.12 75 THR A CA 1
ATOM 614 C C . THR A 1 75 ? 8.950 2.980 -22.339 1.00 96.12 75 THR A C 1
ATOM 616 O O . THR A 1 75 ? 7.854 2.469 -22.114 1.00 96.12 75 THR A O 1
ATOM 619 N N . LEU A 1 76 ? 9.890 3.122 -21.395 1.00 98.00 76 LEU A N 1
ATOM 620 C CA . LEU A 1 76 ? 9.741 2.647 -20.014 1.00 98.00 76 LEU A CA 1
ATOM 621 C C . LEU A 1 76 ? 8.476 3.218 -19.365 1.00 98.00 76 LEU A C 1
ATOM 623 O O . LEU A 1 76 ? 7.677 2.479 -18.795 1.00 98.00 76 LEU A O 1
ATOM 627 N N . ASN A 1 77 ? 8.250 4.527 -19.506 1.00 97.75 77 ASN A N 1
ATOM 628 C CA . ASN A 1 77 ? 7.048 5.174 -18.986 1.00 97.75 77 ASN A CA 1
ATOM 629 C C . ASN A 1 77 ? 5.761 4.613 -19.599 1.00 97.75 77 ASN A C 1
ATOM 631 O O . ASN A 1 77 ? 4.809 4.361 -18.867 1.00 97.75 77 ASN A O 1
ATOM 635 N N . LYS A 1 78 ? 5.716 4.398 -20.915 1.00 97.31 78 LYS A N 1
ATOM 636 C CA . LYS A 1 78 ? 4.531 3.861 -21.592 1.00 97.31 78 LYS A CA 1
ATOM 637 C C . LYS A 1 78 ? 4.233 2.422 -21.154 1.00 97.31 78 LYS A C 1
ATOM 639 O O . LYS A 1 78 ? 3.103 2.137 -20.771 1.00 97.31 78 LYS A O 1
ATOM 644 N N . VAL A 1 79 ? 5.242 1.549 -21.163 1.00 98.12 79 VAL A N 1
ATOM 645 C CA . VAL A 1 79 ? 5.101 0.119 -20.839 1.00 98.12 79 VAL A CA 1
ATOM 646 C C . VAL A 1 79 ? 4.738 -0.081 -19.366 1.00 98.12 79 VAL A C 1
ATOM 648 O O . VAL A 1 79 ? 3.765 -0.764 -19.055 1.00 98.12 79 VAL A O 1
ATOM 651 N N . LEU A 1 80 ? 5.463 0.551 -18.438 1.00 98.56 80 LEU A N 1
ATOM 652 C CA . LEU A 1 80 ? 5.230 0.336 -17.007 1.00 98.56 80 LEU A CA 1
ATOM 653 C C . LEU A 1 80 ? 3.916 0.961 -16.519 1.00 98.56 80 LEU A C 1
ATOM 655 O O . LEU A 1 80 ? 3.253 0.373 -15.664 1.00 98.56 80 LEU A O 1
ATOM 659 N N . LEU A 1 81 ? 3.500 2.111 -17.070 1.00 98.25 81 LEU A N 1
ATOM 660 C CA . LEU A 1 81 ? 2.169 2.652 -16.772 1.00 98.25 81 LEU A CA 1
ATOM 661 C C . LEU A 1 81 ? 1.067 1.765 -17.340 1.00 98.25 81 LEU A C 1
ATOM 663 O O . LEU A 1 81 ? 0.103 1.502 -16.633 1.00 98.25 81 LEU A O 1
ATOM 667 N N . ALA A 1 82 ? 1.229 1.241 -18.557 1.00 98.38 82 ALA A N 1
ATOM 668 C CA . ALA A 1 82 ? 0.256 0.313 -19.120 1.00 98.38 82 ALA A CA 1
ATOM 669 C C . ALA A 1 82 ? 0.113 -0.958 -18.263 1.00 98.38 82 ALA A C 1
ATOM 671 O O . ALA A 1 82 ? -1.013 -1.383 -18.014 1.00 98.38 82 ALA A O 1
ATOM 672 N N . TYR A 1 83 ? 1.212 -1.517 -17.737 1.00 98.69 83 TYR A N 1
ATOM 673 C CA . TYR A 1 83 ? 1.148 -2.624 -16.772 1.00 98.69 83 TYR A CA 1
ATOM 674 C C . TYR A 1 83 ? 0.329 -2.230 -15.537 1.00 98.69 83 TYR A C 1
ATOM 676 O O . TYR A 1 83 ? -0.598 -2.935 -15.139 1.00 98.69 83 TYR A O 1
ATOM 684 N N . ALA A 1 84 ? 0.663 -1.092 -14.921 1.00 98.44 84 ALA A N 1
ATOM 685 C CA . ALA A 1 84 ? -0.004 -0.612 -13.715 1.00 98.44 84 ALA A CA 1
ATOM 686 C C . ALA A 1 84 ? -1.500 -0.318 -13.946 1.00 98.44 84 ALA A C 1
ATOM 688 O O . ALA A 1 84 ? -2.324 -0.565 -13.065 1.00 98.44 84 ALA A O 1
ATOM 689 N N . ASP A 1 85 ? -1.873 0.171 -15.128 1.00 98.25 85 ASP A N 1
ATOM 690 C CA . ASP A 1 85 ? -3.262 0.410 -15.522 1.00 98.25 85 ASP A CA 1
ATOM 691 C C . ASP A 1 85 ? -4.029 -0.901 -15.735 1.00 98.25 85 ASP A C 1
ATOM 693 O O . ASP A 1 85 ? -5.180 -1.015 -15.307 1.00 98.25 85 ASP A O 1
ATOM 697 N N . MET A 1 86 ? -3.394 -1.919 -16.328 1.00 97.88 86 MET A N 1
ATOM 698 C CA . MET A 1 86 ? -3.978 -3.261 -16.443 1.00 97.88 86 MET A CA 1
ATOM 699 C C . MET A 1 86 ? -4.234 -3.874 -15.061 1.00 97.88 86 MET A C 1
ATOM 701 O O . MET A 1 86 ? -5.347 -4.337 -14.807 1.00 97.88 86 MET A O 1
ATOM 705 N N . VAL A 1 87 ? -3.260 -3.785 -14.143 1.00 98.12 87 VAL A N 1
ATOM 706 C CA . VAL A 1 87 ? -3.433 -4.219 -12.746 1.00 98.12 87 VAL A CA 1
ATOM 707 C C . VAL A 1 87 ? -4.605 -3.496 -12.092 1.00 98.12 87 VAL A C 1
ATOM 709 O O . VAL A 1 87 ? -5.496 -4.162 -11.580 1.00 98.12 87 VAL A O 1
ATOM 712 N N . GLN A 1 88 ? -4.654 -2.160 -12.140 1.00 97.62 88 GLN A N 1
ATOM 713 C CA . GLN A 1 88 ? -5.746 -1.383 -11.535 1.00 97.62 88 GLN A CA 1
ATOM 714 C C . GLN A 1 88 ? -7.121 -1.758 -12.097 1.00 97.62 88 GLN A C 1
ATOM 716 O O . GLN A 1 88 ? -8.086 -1.860 -11.343 1.00 97.62 88 GLN A O 1
ATOM 721 N N . LYS A 1 89 ? -7.220 -1.977 -13.413 1.00 96.81 89 LYS A N 1
ATOM 722 C CA . LYS A 1 89 ? -8.481 -2.328 -14.075 1.00 96.81 89 LYS A CA 1
ATOM 723 C C . LYS A 1 89 ? -9.023 -3.680 -13.617 1.00 96.81 89 LYS A C 1
ATOM 725 O O . LYS A 1 89 ? -10.236 -3.847 -13.503 1.00 96.81 89 LYS A O 1
ATOM 730 N N . ASP A 1 90 ? -8.142 -4.650 -13.400 1.00 95.75 90 ASP A N 1
ATOM 731 C CA . ASP A 1 90 ? -8.541 -5.999 -13.014 1.00 95.75 90 ASP A CA 1
ATOM 732 C C . ASP A 1 90 ? -8.525 -6.237 -11.495 1.00 95.75 90 ASP A C 1
ATOM 734 O O . ASP A 1 90 ? -9.139 -7.201 -11.040 1.00 95.75 90 ASP A O 1
ATOM 738 N N . PHE A 1 91 ? -7.906 -5.357 -10.698 1.00 97.00 91 PHE A N 1
ATOM 739 C CA . PHE A 1 91 ? -7.712 -5.550 -9.256 1.00 97.00 91 PHE A CA 1
ATOM 740 C C . PHE A 1 91 ? -9.011 -5.837 -8.500 1.00 97.00 91 PHE A C 1
ATOM 742 O O . PHE A 1 91 ? -9.066 -6.777 -7.712 1.00 97.00 91 PHE A O 1
ATOM 749 N N . GLY A 1 92 ? -10.088 -5.106 -8.804 1.00 94.69 92 GLY A N 1
ATOM 750 C CA . GLY A 1 92 ? -11.392 -5.304 -8.161 1.00 94.69 92 GLY A CA 1
ATOM 751 C C . GLY A 1 92 ? -11.985 -6.708 -8.345 1.00 94.69 92 GLY A C 1
ATOM 752 O O . GLY A 1 92 ? -12.817 -7.120 -7.547 1.00 94.69 92 GLY A O 1
ATOM 753 N N . LYS A 1 93 ? -11.545 -7.472 -9.356 1.00 94.12 93 LYS A N 1
ATOM 754 C CA . LYS A 1 93 ? -11.968 -8.869 -9.570 1.00 94.12 93 LYS A CA 1
ATOM 755 C C . LYS A 1 93 ? -11.180 -9.859 -8.714 1.00 94.12 93 LYS A C 1
ATOM 757 O O . LYS A 1 93 ? -11.671 -10.945 -8.432 1.00 94.12 93 LYS A O 1
ATOM 762 N N . PHE A 1 94 ? -9.956 -9.496 -8.336 1.00 93.62 94 PHE A N 1
ATOM 763 C CA . PHE A 1 94 ? -9.031 -10.352 -7.595 1.00 93.62 94 PHE A CA 1
ATOM 764 C C . PHE A 1 94 ? -8.933 -9.988 -6.114 1.00 93.62 94 PHE A C 1
ATOM 766 O O . PHE A 1 94 ? -8.423 -10.789 -5.340 1.00 93.62 94 PHE A O 1
ATOM 773 N N . VAL A 1 95 ? -9.450 -8.823 -5.708 1.00 93.62 95 VAL A N 1
ATOM 774 C CA . VAL A 1 95 ? -9.356 -8.305 -4.334 1.00 93.62 95 VAL A CA 1
ATOM 775 C C . VAL A 1 95 ? -9.933 -9.262 -3.284 1.00 93.62 95 VAL A C 1
ATOM 777 O O . VAL A 1 95 ? -9.414 -9.340 -2.177 1.00 93.62 95 VAL A O 1
ATOM 780 N N . SER A 1 96 ? -10.955 -10.047 -3.642 1.00 90.38 96 SER A N 1
ATOM 781 C CA . SER A 1 96 ? -11.551 -11.060 -2.760 1.00 90.38 96 SER A CA 1
ATOM 782 C C . SER A 1 96 ? -10.612 -12.230 -2.453 1.00 90.38 96 SER A C 1
ATOM 784 O O . SER A 1 96 ? -10.809 -12.926 -1.462 1.00 90.38 96 SER A O 1
ATOM 786 N N . ASN A 1 97 ? -9.602 -12.469 -3.294 1.00 94.75 97 ASN A N 1
ATOM 787 C CA . ASN A 1 97 ? -8.543 -13.429 -3.026 1.00 94.75 97 ASN A CA 1
ATOM 788 C C . ASN A 1 97 ? -7.326 -12.677 -2.479 1.00 94.75 97 ASN A C 1
ATOM 790 O O . ASN A 1 97 ? -6.515 -12.1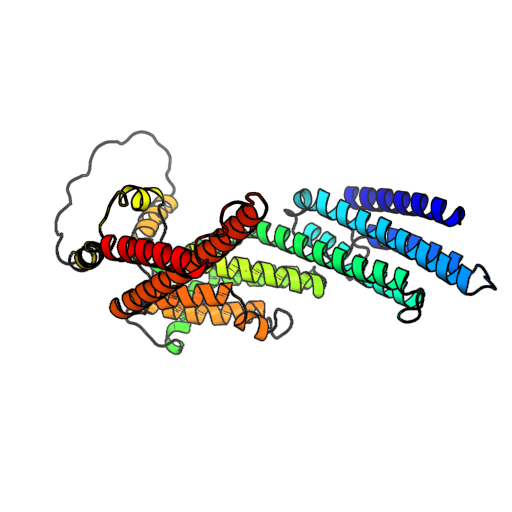43 -3.236 1.00 94.75 97 ASN A O 1
ATOM 794 N N . GLU A 1 98 ? -7.196 -12.670 -1.152 1.00 94.12 98 GLU A N 1
ATOM 795 C CA . GLU A 1 98 ? -6.155 -11.927 -0.434 1.00 94.12 98 GLU A CA 1
ATOM 796 C C . GLU A 1 98 ? -4.741 -12.224 -0.961 1.00 94.12 98 GLU A C 1
ATOM 798 O O . GLU A 1 98 ? -3.951 -11.302 -1.158 1.00 94.12 98 GLU A O 1
ATOM 803 N N . LYS A 1 99 ? -4.437 -13.489 -1.290 1.00 93.69 99 LYS A N 1
ATOM 804 C CA . LYS A 1 99 ? -3.125 -13.876 -1.831 1.00 93.69 99 LYS A CA 1
ATOM 805 C C . LYS A 1 99 ? -2.859 -13.237 -3.193 1.00 93.69 99 LYS A C 1
ATOM 807 O O . LYS A 1 99 ? -1.774 -12.699 -3.418 1.00 93.69 99 LYS A O 1
ATOM 812 N N . LEU A 1 100 ? -3.839 -13.265 -4.098 1.00 95.31 100 LEU A N 1
ATOM 813 C CA . LEU A 1 100 ? -3.699 -12.632 -5.413 1.00 95.31 100 LEU A CA 1
ATOM 814 C C . LEU A 1 100 ? -3.608 -11.109 -5.296 1.00 95.31 100 LEU A C 1
ATOM 816 O O . LEU A 1 100 ? -2.794 -10.497 -5.986 1.00 95.31 100 LEU A O 1
ATOM 820 N N . ALA A 1 101 ? -4.377 -10.497 -4.393 1.00 96.69 101 ALA A N 1
ATOM 821 C CA . ALA A 1 101 ? -4.287 -9.065 -4.121 1.00 96.69 101 ALA A CA 1
ATOM 822 C C . ALA A 1 101 ? -2.870 -8.670 -3.662 1.00 96.69 101 ALA A C 1
ATOM 824 O O . ALA A 1 101 ? -2.292 -7.718 -4.197 1.00 96.69 101 ALA A O 1
ATOM 825 N N . CYS A 1 102 ? -2.273 -9.440 -2.743 1.00 96.81 102 CYS A N 1
ATOM 826 C CA . CYS A 1 102 ? -0.884 -9.262 -2.315 1.00 96.81 102 CYS A CA 1
ATOM 827 C C . CYS A 1 102 ? 0.100 -9.372 -3.487 1.00 96.81 102 CYS A C 1
ATOM 829 O O . CYS A 1 102 ? 0.926 -8.476 -3.666 1.00 96.81 102 CYS A O 1
ATOM 831 N N . ILE A 1 103 ? -0.015 -10.414 -4.319 1.00 96.94 103 ILE A N 1
ATOM 832 C CA . ILE A 1 103 ? 0.856 -10.619 -5.489 1.00 96.94 103 ILE A CA 1
ATOM 833 C C . ILE A 1 103 ? 0.767 -9.435 -6.459 1.00 96.94 103 ILE A C 1
ATOM 835 O O . ILE A 1 103 ? 1.794 -8.909 -6.882 1.00 96.94 103 ILE A O 1
ATOM 839 N N . LEU A 1 104 ? -0.436 -8.949 -6.773 1.00 97.81 104 LEU A N 1
ATOM 840 C CA . LEU A 1 104 ? -0.614 -7.821 -7.692 1.00 97.81 104 LEU A CA 1
ATOM 841 C C . LEU A 1 104 ? -0.021 -6.512 -7.151 1.00 97.81 104 LEU A C 1
ATOM 843 O O . LEU A 1 104 ? 0.590 -5.754 -7.909 1.00 97.81 104 LEU A O 1
ATOM 847 N N . MET A 1 105 ? -0.143 -6.248 -5.849 1.00 98.06 105 MET A N 1
ATOM 848 C CA . MET A 1 105 ? 0.527 -5.101 -5.226 1.00 98.06 105 MET A CA 1
ATOM 849 C C . MET A 1 105 ? 2.054 -5.264 -5.228 1.00 98.06 105 MET A C 1
ATOM 851 O O . MET A 1 105 ? 2.774 -4.306 -5.527 1.00 98.06 105 MET A O 1
ATOM 855 N N . ASN A 1 106 ? 2.556 -6.473 -4.956 1.00 97.75 106 ASN A N 1
ATOM 856 C CA . ASN A 1 106 ? 3.983 -6.788 -5.048 1.00 97.75 106 ASN A CA 1
ATOM 857 C C . ASN A 1 106 ? 4.503 -6.604 -6.476 1.00 97.75 106 ASN A C 1
ATOM 859 O O . ASN A 1 106 ? 5.587 -6.062 -6.650 1.00 97.75 106 ASN A O 1
ATOM 863 N N . ASN A 1 107 ? 3.718 -6.949 -7.500 1.00 98.12 107 ASN A N 1
ATOM 864 C CA . ASN A 1 107 ? 4.084 -6.713 -8.895 1.00 98.12 107 ASN A CA 1
ATOM 865 C C . ASN A 1 107 ? 4.337 -5.229 -9.164 1.00 98.12 107 ASN A C 1
ATOM 867 O O . ASN A 1 107 ? 5.381 -4.877 -9.708 1.00 98.12 107 ASN A O 1
ATOM 871 N N . VAL A 1 108 ? 3.419 -4.349 -8.744 1.00 98.31 108 VAL A N 1
ATOM 872 C CA . VAL A 1 108 ? 3.571 -2.890 -8.906 1.00 98.31 108 VAL A CA 1
ATOM 873 C C . VAL A 1 108 ? 4.784 -2.371 -8.135 1.00 98.31 108 VAL A C 1
ATOM 875 O O . VAL A 1 108 ? 5.529 -1.532 -8.646 1.00 98.31 108 VAL A O 1
ATOM 878 N N . GLN A 1 109 ? 5.026 -2.882 -6.927 1.00 97.94 109 GLN A N 1
ATOM 879 C CA . GLN A 1 109 ? 6.230 -2.546 -6.175 1.00 97.94 109 GLN A CA 1
ATOM 880 C C . GLN A 1 109 ? 7.502 -3.019 -6.897 1.00 97.94 109 GLN A C 1
ATOM 882 O O . GLN A 1 109 ? 8.470 -2.261 -6.979 1.00 97.94 109 GLN A O 1
ATOM 887 N N . GLN A 1 110 ? 7.491 -4.210 -7.489 1.00 97.62 110 GLN A N 1
ATOM 888 C CA . GLN A 1 110 ? 8.621 -4.734 -8.242 1.00 97.62 110 GLN A CA 1
ATOM 889 C C . GLN A 1 110 ? 8.879 -3.929 -9.524 1.00 97.62 110 GLN A C 1
ATOM 891 O O . GLN A 1 110 ? 10.044 -3.719 -9.868 1.00 97.62 110 GLN A O 1
ATOM 896 N N . LEU A 1 111 ? 7.840 -3.375 -10.174 1.00 98.44 111 LEU A N 1
ATOM 897 C CA . LEU A 1 111 ? 8.028 -2.412 -11.270 1.00 98.44 111 LEU A CA 1
ATOM 898 C C . LEU A 1 111 ? 8.887 -1.225 -10.828 1.00 98.44 111 LEU A C 1
ATOM 900 O O . LEU A 1 111 ? 9.763 -0.788 -11.567 1.00 98.44 111 LEU A O 1
ATOM 904 N N . ARG A 1 112 ? 8.664 -0.715 -9.612 1.00 98.00 112 ARG A N 1
ATOM 905 C CA . ARG A 1 112 ? 9.426 0.418 -9.070 1.00 98.00 112 ARG A CA 1
ATOM 906 C C . ARG A 1 112 ? 10.875 0.050 -8.785 1.00 98.00 112 ARG A C 1
ATOM 908 O O . ARG A 1 112 ? 11.766 0.808 -9.155 1.00 98.00 112 ARG A O 1
ATOM 915 N N . VAL A 1 113 ? 11.106 -1.100 -8.156 1.00 97.44 113 VAL A N 1
ATOM 916 C CA . VAL A 1 113 ? 12.457 -1.575 -7.815 1.00 97.44 113 VAL A CA 1
ATOM 917 C C . VAL A 1 113 ? 13.283 -1.817 -9.078 1.00 97.44 113 VAL A C 1
ATOM 919 O O . VAL A 1 113 ? 14.438 -1.411 -9.165 1.00 97.44 113 VAL A O 1
ATOM 922 N N . GLN A 1 114 ? 12.700 -2.468 -10.083 1.00 97.56 114 GLN A N 1
ATOM 923 C CA . GLN A 1 114 ? 13.407 -2.773 -11.326 1.00 97.56 114 GLN A CA 1
ATOM 924 C C . GLN A 1 114 ? 13.581 -1.536 -12.216 1.00 97.56 114 GLN A C 1
ATOM 926 O O . GLN A 1 114 ? 14.613 -1.396 -12.869 1.00 97.56 114 GLN A O 1
ATOM 931 N N . LEU A 1 115 ? 12.636 -0.591 -12.186 1.00 98.12 115 LEU A N 1
ATOM 932 C CA . LEU A 1 115 ? 12.804 0.712 -12.829 1.00 98.12 115 LEU A CA 1
ATOM 933 C C . LEU A 1 115 ? 13.997 1.487 -12.254 1.00 98.12 115 LEU A C 1
ATOM 935 O O . LEU A 1 115 ? 14.737 2.102 -13.014 1.00 98.12 115 LEU A O 1
ATOM 939 N N . GLU A 1 116 ? 14.203 1.451 -10.935 1.00 97.06 116 GLU A N 1
ATOM 940 C CA . GLU A 1 116 ? 15.362 2.082 -10.289 1.00 97.06 116 GLU A CA 1
ATOM 941 C C . GLU A 1 116 ? 16.682 1.444 -10.756 1.00 97.06 116 GLU A C 1
ATOM 943 O O . GLU A 1 116 ? 17.619 2.151 -11.111 1.00 97.06 116 GLU A O 1
ATOM 948 N N . LYS A 1 117 ? 16.730 0.114 -10.895 1.00 97.25 117 LYS A N 1
ATOM 949 C CA . LYS A 1 117 ? 17.905 -0.581 -11.456 1.00 97.25 117 LYS A CA 1
ATOM 950 C C . LYS A 1 117 ? 18.179 -0.207 -12.914 1.00 97.25 117 LYS A C 1
ATOM 952 O O . LYS A 1 117 ? 19.333 0.001 -13.285 1.00 97.25 117 LYS A O 1
ATOM 957 N N . ILE A 1 118 ? 17.136 -0.117 -13.743 1.00 97.12 118 ILE A N 1
ATOM 958 C CA . ILE A 1 118 ? 17.265 0.330 -15.138 1.00 97.12 118 ILE A CA 1
ATOM 959 C C . ILE A 1 118 ? 17.765 1.777 -15.190 1.00 97.12 118 ILE A C 1
ATOM 961 O O . ILE A 1 118 ? 18.660 2.072 -15.976 1.00 97.12 118 ILE A O 1
ATOM 965 N N . TYR A 1 119 ? 17.239 2.657 -14.337 1.00 96.62 119 TYR A N 1
ATOM 966 C CA . TYR A 1 119 ? 17.669 4.051 -14.228 1.00 96.62 119 TYR A CA 1
ATOM 967 C C . TYR A 1 119 ? 19.167 4.175 -13.917 1.00 96.62 119 TYR A C 1
ATOM 969 O O . TYR A 1 119 ? 19.882 4.880 -14.631 1.00 96.62 119 TYR A O 1
ATOM 977 N N . GLU A 1 120 ? 19.667 3.430 -12.927 1.00 96.31 120 GLU A N 1
ATOM 978 C CA . GLU A 1 120 ? 21.102 3.399 -12.619 1.00 96.31 120 GLU A CA 1
ATOM 979 C C . GLU A 1 120 ? 21.921 2.880 -13.812 1.00 96.31 120 GLU A C 1
ATOM 981 O O . GLU A 1 120 ? 22.940 3.462 -14.183 1.00 96.31 120 GLU A O 1
ATOM 986 N N . ASN A 1 121 ? 21.438 1.842 -14.502 1.00 94.12 121 ASN A N 1
ATOM 987 C CA . ASN A 1 121 ? 22.106 1.297 -15.687 1.00 94.12 121 ASN A CA 1
ATOM 988 C C . ASN A 1 121 ? 22.080 2.257 -16.900 1.00 94.12 121 ASN A C 1
ATOM 990 O O . ASN A 1 121 ? 22.967 2.195 -17.757 1.00 94.12 121 ASN A O 1
ATOM 994 N N . MET A 1 122 ? 21.097 3.157 -16.981 1.00 92.69 122 MET A N 1
ATOM 995 C CA . MET A 1 122 ? 21.016 4.216 -17.996 1.00 92.69 122 MET A CA 1
ATOM 996 C C . MET A 1 122 ? 21.963 5.397 -17.723 1.00 92.69 122 MET A C 1
ATOM 998 O O . MET A 1 122 ? 22.147 6.226 -18.610 1.00 92.69 122 MET A O 1
ATOM 1002 N N . GLY A 1 123 ? 22.580 5.475 -16.539 1.00 90.81 123 GLY A N 1
ATOM 1003 C CA . GLY A 1 123 ? 23.513 6.545 -16.162 1.00 90.81 123 GLY A CA 1
ATOM 1004 C C . GLY A 1 123 ? 23.156 7.267 -14.863 1.00 90.81 123 GLY A C 1
ATOM 1005 O O . GLY A 1 123 ? 23.915 8.139 -14.432 1.00 90.81 123 GLY A O 1
ATOM 1006 N N . GLY A 1 124 ? 22.031 6.911 -14.236 1.00 93.44 124 GLY A N 1
ATOM 1007 C CA . GLY A 1 124 ? 21.627 7.429 -12.935 1.00 93.44 124 GLY A CA 1
ATOM 1008 C C . GLY A 1 124 ? 21.613 8.966 -12.902 1.00 93.44 124 GLY A C 1
ATOM 1009 O O . GLY A 1 124 ? 21.050 9.590 -13.803 1.00 93.44 124 GLY A O 1
ATOM 1010 N N . PRO A 1 125 ? 22.269 9.613 -11.920 1.00 91.38 125 PRO A N 1
ATOM 1011 C CA . PRO A 1 125 ? 22.316 11.075 -11.812 1.00 91.38 125 PRO A CA 1
ATOM 1012 C C . PRO A 1 125 ? 22.892 11.806 -13.036 1.00 91.38 125 PRO A C 1
ATOM 1014 O O . PRO A 1 125 ? 22.590 12.982 -13.229 1.00 91.38 125 PRO A O 1
ATOM 1017 N N . ASN A 1 126 ? 23.706 11.129 -13.853 1.00 90.06 126 ASN A N 1
ATOM 1018 C CA . ASN A 1 126 ? 24.356 11.713 -15.032 1.00 90.06 126 ASN A CA 1
ATOM 1019 C C . ASN A 1 126 ? 23.494 11.631 -16.303 1.00 90.06 126 ASN A C 1
ATOM 1021 O O . ASN A 1 126 ? 23.922 12.072 -17.367 1.00 90.06 126 ASN A O 1
ATOM 1025 N N . LEU A 1 127 ? 22.304 11.034 -16.217 1.00 92.25 127 LEU A N 1
ATOM 1026 C CA . LEU A 1 127 ? 21.369 10.936 -17.331 1.00 92.25 127 LEU A CA 1
ATOM 1027 C C . LEU A 1 127 ? 20.788 12.321 -17.693 1.00 92.25 127 LEU A C 1
ATOM 1029 O O . LEU A 1 127 ? 20.697 13.217 -16.853 1.00 92.25 127 LEU A O 1
ATOM 1033 N N . ASP A 1 128 ? 20.372 12.489 -18.953 1.00 93.19 128 ASP A N 1
ATOM 1034 C CA . ASP A 1 128 ? 19.737 13.713 -19.457 1.00 93.19 128 ASP A CA 1
ATOM 1035 C C . ASP A 1 128 ? 18.599 14.215 -18.528 1.00 93.19 128 ASP A C 1
ATOM 1037 O O . ASP A 1 128 ? 17.735 13.424 -18.122 1.00 93.19 128 ASP A O 1
ATOM 1041 N N . PRO A 1 129 ? 18.525 15.528 -18.215 1.00 94.00 129 PRO A N 1
ATOM 1042 C CA . PRO A 1 129 ? 17.523 16.072 -17.295 1.00 94.00 129 PRO A CA 1
ATOM 1043 C C . PRO A 1 129 ? 16.064 15.802 -17.693 1.00 94.00 129 PRO A C 1
ATOM 1045 O O . PRO A 1 129 ? 15.203 15.622 -16.821 1.00 94.00 129 PRO A O 1
ATOM 1048 N N . ALA A 1 130 ? 15.752 15.756 -18.993 1.00 94.00 130 ALA A N 1
ATOM 1049 C CA . ALA A 1 130 ? 14.395 15.467 -19.447 1.00 94.00 130 ALA A CA 1
ATOM 1050 C C . ALA A 1 130 ? 14.047 13.988 -19.226 1.00 94.00 130 ALA A C 1
ATOM 1052 O O . ALA A 1 130 ? 12.943 13.683 -18.768 1.00 94.00 130 ALA A O 1
ATOM 1053 N N . ALA A 1 131 ? 14.991 13.077 -19.480 1.00 95.25 131 ALA A N 1
ATOM 1054 C CA . ALA A 1 131 ? 14.837 11.658 -19.166 1.00 95.25 131 ALA A CA 1
ATOM 1055 C C . ALA A 1 131 ? 14.681 11.422 -17.649 1.00 95.25 131 ALA A C 1
ATOM 1057 O O . ALA A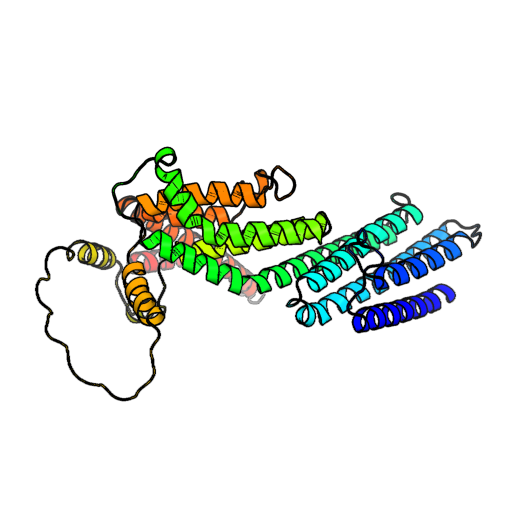 1 131 ? 13.745 10.736 -17.228 1.00 95.25 131 ALA A O 1
ATOM 1058 N N . ASN A 1 132 ? 15.504 12.077 -16.818 1.00 95.38 132 ASN A N 1
ATOM 1059 C CA . ASN A 1 132 ? 15.398 12.030 -15.352 1.00 95.38 132 ASN A CA 1
ATOM 1060 C C . ASN A 1 132 ? 14.019 12.458 -14.854 1.00 95.38 132 ASN A C 1
ATOM 1062 O O . ASN A 1 132 ? 13.420 11.806 -13.992 1.00 95.38 132 ASN A O 1
ATOM 1066 N N . THR A 1 133 ? 13.486 13.536 -15.427 1.00 96.69 133 THR A N 1
ATOM 1067 C CA . THR A 1 133 ? 12.154 14.046 -15.089 1.00 96.69 133 THR A CA 1
ATOM 1068 C C . THR A 1 133 ? 11.067 13.020 -15.419 1.00 96.69 133 THR A C 1
ATOM 1070 O O . THR A 1 133 ? 10.174 12.786 -14.602 1.00 96.69 133 THR A O 1
ATOM 1073 N N . VAL A 1 134 ? 11.144 12.364 -16.583 1.00 97.56 134 VAL A N 1
ATOM 1074 C CA . VAL A 1 134 ? 10.190 11.317 -16.989 1.00 97.56 134 VAL A CA 1
ATOM 1075 C C . VAL A 1 134 ? 10.225 10.136 -16.018 1.00 97.56 134 VAL A C 1
ATOM 1077 O O . VAL A 1 134 ? 9.176 9.746 -15.505 1.00 97.56 134 VAL A O 1
ATOM 1080 N N . LEU A 1 135 ? 11.411 9.603 -15.715 1.00 97.69 135 LEU A N 1
ATOM 1081 C CA . LEU A 1 135 ? 11.563 8.419 -14.863 1.00 97.69 135 LEU A CA 1
ATOM 1082 C C . LEU A 1 135 ? 11.210 8.700 -13.394 1.00 97.69 135 LEU A C 1
ATOM 1084 O O . LEU A 1 135 ? 10.556 7.886 -12.740 1.00 97.69 135 LEU A O 1
ATOM 1088 N N . THR A 1 136 ? 11.537 9.892 -12.891 1.00 96.94 136 THR A N 1
ATOM 1089 C CA . THR A 1 136 ? 11.135 10.329 -11.544 1.00 96.94 136 THR A CA 1
ATOM 1090 C C . THR A 1 136 ? 9.616 10.473 -11.435 1.00 96.94 136 THR A C 1
ATOM 1092 O O . THR A 1 136 ? 9.005 10.058 -10.447 1.00 96.94 136 THR A O 1
ATOM 1095 N N . ASN A 1 137 ? 8.971 11.039 -12.458 1.00 97.94 137 ASN A N 1
ATOM 1096 C CA . ASN A 1 137 ? 7.514 11.144 -12.492 1.00 97.94 137 ASN A CA 1
ATOM 1097 C C . ASN A 1 137 ? 6.848 9.770 -12.616 1.00 97.94 137 ASN A C 1
ATOM 1099 O O . ASN A 1 137 ? 5.813 9.539 -11.990 1.00 97.94 137 ASN A O 1
ATOM 1103 N N . LEU A 1 138 ? 7.451 8.845 -13.363 1.00 98.44 138 LEU A N 1
ATOM 1104 C CA . LEU A 1 138 ? 7.005 7.459 -13.449 1.00 98.44 138 LEU A CA 1
ATOM 1105 C C . LEU A 1 138 ? 7.057 6.762 -12.081 1.00 98.44 138 LEU A C 1
ATOM 1107 O O . LEU A 1 138 ? 6.053 6.191 -11.663 1.00 98.44 138 LEU A O 1
ATOM 1111 N N . GLN A 1 139 ? 8.159 6.895 -11.333 1.00 98.06 139 GLN A N 1
ATOM 1112 C CA . GLN A 1 139 ? 8.274 6.383 -9.957 1.00 98.06 139 GLN A CA 1
ATOM 1113 C C . GLN A 1 139 ? 7.154 6.905 -9.046 1.00 98.06 139 GLN A C 1
ATOM 1115 O O . GLN A 1 139 ? 6.525 6.131 -8.319 1.00 98.06 139 GLN A O 1
ATOM 1120 N N . LYS A 1 140 ? 6.858 8.212 -9.109 1.00 98.00 140 LYS A N 1
ATOM 1121 C CA . LYS A 1 140 ? 5.762 8.826 -8.339 1.00 98.00 140 LYS A CA 1
ATOM 1122 C C . LYS A 1 140 ? 4.398 8.252 -8.727 1.00 98.00 140 LYS A C 1
ATOM 1124 O O . LYS A 1 140 ? 3.604 7.942 -7.842 1.00 98.00 140 LYS A O 1
ATOM 1129 N N . LYS A 1 141 ? 4.131 8.083 -10.027 1.00 98.38 141 LYS A N 1
ATOM 1130 C CA . LYS A 1 141 ? 2.874 7.504 -10.526 1.00 98.38 141 LYS A CA 1
ATOM 1131 C C . LYS A 1 141 ? 2.702 6.054 -10.079 1.00 98.38 141 LYS A C 1
ATOM 1133 O O . LYS A 1 141 ? 1.655 5.731 -9.534 1.00 98.38 141 LYS A O 1
ATOM 1138 N N . LEU A 1 142 ? 3.726 5.213 -10.227 1.00 98.25 142 LEU A N 1
ATOM 1139 C CA . LEU A 1 142 ? 3.691 3.821 -9.761 1.00 98.25 142 LEU A CA 1
ATOM 1140 C C . LEU A 1 142 ? 3.465 3.736 -8.245 1.00 98.25 142 LEU A C 1
ATOM 1142 O O . LEU A 1 142 ? 2.690 2.907 -7.775 1.00 98.25 142 LEU A O 1
ATOM 1146 N N . ASN A 1 143 ? 4.087 4.632 -7.474 1.00 97.00 143 ASN A N 1
ATOM 1147 C CA . ASN A 1 143 ? 3.854 4.717 -6.034 1.00 97.00 143 ASN A CA 1
ATOM 1148 C C . ASN A 1 143 ? 2.405 5.116 -5.696 1.00 97.00 143 ASN A C 1
ATOM 1150 O O . ASN A 1 143 ? 1.827 4.556 -4.772 1.00 97.00 143 ASN A O 1
ATOM 1154 N N . ALA A 1 144 ? 1.806 6.044 -6.448 1.00 97.44 144 ALA A N 1
ATOM 1155 C CA . ALA A 1 144 ? 0.401 6.421 -6.279 1.00 97.44 144 ALA A CA 1
ATOM 1156 C C . ALA A 1 144 ? -0.567 5.295 -6.680 1.00 97.44 144 ALA A C 1
ATOM 1158 O O . ALA A 1 144 ? -1.626 5.155 -6.075 1.00 97.44 144 ALA A O 1
ATOM 1159 N N . VAL A 1 145 ? -0.215 4.477 -7.678 1.00 98.06 145 VAL A N 1
ATOM 1160 C CA . VAL A 1 145 ? -0.984 3.270 -8.010 1.00 98.06 145 VAL A CA 1
ATOM 1161 C C . VAL A 1 145 ? -0.953 2.287 -6.844 1.00 98.06 145 VAL A C 1
ATOM 1163 O O . VAL A 1 145 ? -2.008 1.819 -6.433 1.00 98.06 145 VAL A O 1
ATOM 1166 N N . LEU A 1 146 ? 0.223 2.021 -6.267 1.00 97.25 146 LEU A N 1
ATOM 1167 C CA . LEU A 1 146 ? 0.343 1.121 -5.118 1.00 97.25 146 LEU A CA 1
ATOM 1168 C C . LEU A 1 146 ? -0.510 1.580 -3.923 1.00 97.25 146 LEU A C 1
ATOM 1170 O O . LEU A 1 146 ? -1.183 0.758 -3.309 1.00 97.25 146 LEU A O 1
ATOM 1174 N N . ASP A 1 147 ? -0.518 2.883 -3.635 1.00 95.44 147 ASP A N 1
ATOM 1175 C CA . ASP A 1 147 ? -1.341 3.483 -2.577 1.00 95.44 147 ASP A CA 1
ATOM 1176 C C . ASP A 1 147 ? -2.844 3.223 -2.804 1.00 95.44 147 ASP A C 1
ATOM 1178 O O . ASP A 1 147 ? -3.549 2.752 -1.913 1.00 95.44 147 ASP A O 1
ATOM 1182 N N . LYS A 1 148 ? -3.325 3.411 -4.042 1.00 96.94 148 LYS A N 1
ATOM 1183 C CA . LYS A 1 148 ? -4.721 3.124 -4.417 1.00 96.94 148 LYS A CA 1
ATOM 1184 C C . LYS A 1 148 ? -5.080 1.643 -4.305 1.00 96.94 148 LYS A C 1
ATOM 1186 O O . LYS A 1 148 ? -6.172 1.325 -3.842 1.00 96.94 148 LYS A O 1
ATOM 1191 N N . LEU A 1 149 ? -4.193 0.746 -4.740 1.00 97.94 149 LEU A N 1
ATOM 1192 C CA . LEU A 1 149 ? -4.426 -0.700 -4.650 1.00 97.94 149 LEU A CA 1
ATOM 1193 C C . LEU A 1 149 ? -4.488 -1.160 -3.189 1.00 97.94 149 LEU A C 1
ATOM 1195 O O . LEU A 1 149 ? -5.370 -1.936 -2.830 1.00 97.94 149 LEU A O 1
ATOM 1199 N N . ALA A 1 150 ? -3.600 -0.639 -2.336 1.00 97.25 150 ALA A N 1
ATOM 1200 C CA . ALA A 1 150 ? -3.610 -0.932 -0.907 1.00 97.25 150 ALA A CA 1
ATOM 1201 C C . ALA A 1 150 ? -4.904 -0.454 -0.232 1.00 97.25 150 ALA A C 1
ATOM 1203 O O . ALA A 1 150 ? -5.479 -1.207 0.551 1.00 97.25 150 ALA A O 1
ATOM 1204 N N . ALA A 1 151 ? -5.396 0.741 -0.579 1.00 96.44 151 ALA A N 1
ATOM 1205 C CA . ALA A 1 151 ? -6.680 1.245 -0.092 1.00 96.44 151 ALA A CA 1
ATOM 1206 C C . ALA A 1 151 ? -7.850 0.348 -0.524 1.00 96.44 151 ALA A C 1
ATOM 1208 O O . ALA A 1 151 ? -8.624 -0.093 0.318 1.00 96.44 151 ALA A O 1
ATOM 1209 N N . GLN A 1 152 ? -7.928 -0.017 -1.810 1.00 97.06 152 GLN A N 1
ATOM 1210 C CA . GLN A 1 152 ? -8.970 -0.925 -2.308 1.00 97.06 152 GLN A CA 1
ATOM 1211 C C . GLN A 1 152 ? -8.927 -2.302 -1.632 1.00 97.06 152 GLN A C 1
ATOM 1213 O O . GLN A 1 152 ? -9.972 -2.893 -1.359 1.00 97.06 152 GLN A O 1
ATOM 1218 N N . PHE A 1 153 ? -7.730 -2.826 -1.354 1.00 97.50 153 PHE A N 1
ATOM 1219 C CA . PHE A 1 153 ? -7.592 -4.088 -0.636 1.00 97.50 153 PHE A CA 1
ATOM 1220 C C . PHE A 1 153 ? -8.032 -3.966 0.822 1.00 97.50 153 PHE A C 1
ATOM 1222 O O . PHE A 1 153 ? -8.788 -4.807 1.305 1.00 97.50 153 PHE A O 1
ATOM 1229 N N . ALA A 1 154 ? -7.627 -2.902 1.510 1.00 96.12 154 ALA A N 1
ATOM 1230 C CA . ALA A 1 154 ? -8.038 -2.653 2.883 1.00 96.12 154 ALA A CA 1
ATOM 1231 C C . ALA A 1 154 ? -9.565 -2.470 2.997 1.00 96.12 154 ALA A C 1
ATOM 1233 O O . ALA A 1 154 ? -10.176 -3.027 3.909 1.00 96.12 154 ALA A O 1
ATOM 1234 N N . ASP A 1 155 ? -10.195 -1.796 2.030 1.00 95.25 155 ASP A N 1
ATOM 1235 C CA . ASP A 1 155 ? -11.652 -1.635 1.966 1.00 95.25 155 ASP A CA 1
ATOM 1236 C C . ASP A 1 155 ? -12.386 -2.984 1.890 1.00 95.25 155 ASP A C 1
ATOM 1238 O O . ASP A 1 155 ? -13.443 -3.159 2.498 1.00 95.25 155 ASP A O 1
ATOM 1242 N N . SER A 1 156 ? -11.806 -3.979 1.208 1.00 95.38 156 SER A N 1
ATOM 1243 C CA . SER A 1 156 ? -12.386 -5.328 1.138 1.00 95.38 156 SER A CA 1
ATOM 1244 C C . SER A 1 156 ? -12.439 -6.044 2.496 1.00 95.38 156 SER A C 1
ATOM 1246 O O . SER A 1 156 ? -13.246 -6.955 2.682 1.00 95.38 156 SER A O 1
ATOM 1248 N N . LEU A 1 157 ? -11.629 -5.603 3.465 1.00 94.50 157 LEU A N 1
ATOM 1249 C CA . LEU A 1 157 ? -11.551 -6.167 4.814 1.00 94.50 157 LEU A CA 1
ATOM 1250 C C . LEU A 1 157 ? -12.499 -5.472 5.802 1.00 94.50 157 LEU A C 1
ATOM 1252 O O . LEU A 1 157 ? -12.717 -5.992 6.898 1.00 94.50 157 LEU A O 1
ATOM 1256 N N . ILE A 1 158 ? -13.114 -4.345 5.412 1.00 94.38 158 ILE A N 1
ATOM 1257 C CA . ILE A 1 158 ? -14.070 -3.589 6.238 1.00 94.38 158 ILE A CA 1
ATOM 1258 C C . ILE A 1 158 ? -15.181 -4.480 6.810 1.00 94.38 158 ILE A C 1
ATOM 1260 O O . ILE A 1 158 ? -15.403 -4.400 8.017 1.00 94.38 158 ILE A O 1
ATOM 1264 N N . PRO A 1 159 ? -15.868 -5.348 6.034 1.00 93.38 159 PRO A N 1
ATOM 1265 C CA . PRO A 1 159 ? -16.961 -6.156 6.574 1.00 93.38 159 PRO A CA 1
ATOM 1266 C C . PRO A 1 159 ? -16.508 -7.075 7.713 1.00 93.38 159 PRO A C 1
ATOM 1268 O O . PRO A 1 159 ? -17.175 -7.153 8.744 1.00 93.38 159 PRO A O 1
ATOM 1271 N N . LYS A 1 160 ? -15.335 -7.707 7.562 1.00 92.75 160 LYS A N 1
ATOM 1272 C CA . LYS A 1 160 ? -14.763 -8.595 8.580 1.00 92.75 160 LYS A CA 1
ATOM 1273 C C . LYS A 1 160 ? -14.325 -7.806 9.814 1.00 92.75 160 LYS A C 1
ATOM 1275 O O . LYS A 1 160 ? -14.607 -8.223 10.932 1.00 92.75 160 LYS A O 1
ATOM 1280 N N . ILE A 1 161 ? -13.697 -6.642 9.630 1.00 94.75 161 ILE A N 1
ATOM 1281 C CA . ILE A 1 161 ? -13.330 -5.752 10.744 1.00 94.75 161 ILE A CA 1
ATOM 1282 C C . ILE A 1 161 ? -14.588 -5.290 11.487 1.00 94.75 161 ILE A C 1
ATOM 1284 O O . ILE A 1 161 ? -14.632 -5.362 12.709 1.00 94.75 161 ILE A O 1
ATOM 1288 N N . HIS A 1 162 ? -15.633 -4.869 10.772 1.00 93.62 162 HIS A N 1
ATOM 1289 C CA . HIS A 1 162 ? -16.902 -4.451 11.365 1.00 93.62 162 HIS A CA 1
ATOM 1290 C C . HIS A 1 162 ? -17.559 -5.571 12.177 1.00 93.62 162 HIS A C 1
ATOM 1292 O O . HIS A 1 162 ? -18.069 -5.306 13.260 1.00 93.62 162 HIS A O 1
ATOM 1298 N N . GLU A 1 163 ? -17.547 -6.813 11.695 1.00 92.19 163 GLU A N 1
ATOM 1299 C CA . GLU A 1 163 ? -18.066 -7.964 12.443 1.00 92.19 163 GLU A CA 1
ATOM 1300 C C . GLU A 1 163 ? -17.372 -8.109 13.807 1.00 92.19 163 GLU A C 1
ATOM 1302 O O . GLU A 1 163 ? -18.038 -8.140 14.842 1.00 92.19 163 GLU A O 1
ATOM 1307 N N . HIS A 1 164 ? -16.037 -8.089 13.829 1.00 92.69 164 HIS A N 1
ATOM 1308 C CA . HIS A 1 164 ? -15.268 -8.223 15.070 1.00 92.69 164 HIS A CA 1
ATOM 1309 C C . HIS A 1 164 ? -15.410 -6.979 15.962 1.00 92.69 164 HIS A C 1
ATOM 1311 O O . HIS A 1 164 ? -15.477 -7.104 17.183 1.00 92.69 164 HIS A O 1
ATOM 1317 N N . MET A 1 165 ? -15.551 -5.787 15.372 1.00 93.19 165 MET A N 1
ATOM 1318 C CA . MET A 1 165 ? -15.848 -4.546 16.100 1.00 93.19 165 MET A CA 1
ATOM 1319 C C . MET A 1 165 ? -17.222 -4.580 16.776 1.00 93.19 165 MET A C 1
ATOM 1321 O O . MET A 1 165 ? -17.359 -4.089 17.893 1.00 93.19 165 MET A O 1
ATOM 1325 N N . ASN A 1 166 ? -18.235 -5.180 16.144 1.00 89.94 166 ASN A N 1
ATOM 1326 C CA . ASN A 1 166 ? -19.546 -5.369 16.769 1.00 89.94 166 ASN A CA 1
ATOM 1327 C C . ASN A 1 166 ? -19.466 -6.344 17.953 1.00 89.94 166 ASN A C 1
ATOM 1329 O O . ASN A 1 166 ? -20.072 -6.089 18.993 1.00 89.94 166 ASN A O 1
ATOM 1333 N N . THR A 1 167 ? -18.688 -7.424 17.837 1.00 90.94 167 THR A N 1
ATOM 1334 C CA . THR A 1 167 ? -18.432 -8.332 18.968 1.00 90.94 167 THR A CA 1
ATOM 1335 C C . THR A 1 167 ? -17.701 -7.619 20.105 1.00 90.94 167 THR A C 1
ATOM 1337 O O . THR A 1 167 ? -18.103 -7.737 21.262 1.00 90.94 167 THR A O 1
ATOM 1340 N N . LEU A 1 168 ? -16.684 -6.816 19.784 1.00 93.44 168 LEU A N 1
ATOM 1341 C CA . LEU A 1 168 ? -15.973 -5.985 20.754 1.00 93.44 168 LEU A CA 1
ATOM 1342 C C . LEU A 1 168 ? -16.932 -5.025 21.475 1.00 93.44 168 LEU A C 1
ATOM 1344 O O . LEU A 1 168 ? -16.937 -4.971 22.705 1.00 93.44 168 LEU A O 1
ATOM 1348 N N . ALA A 1 169 ? -17.789 -4.312 20.734 1.00 88.38 169 ALA A N 1
ATOM 1349 C CA . ALA A 1 169 ? -18.792 -3.409 21.304 1.00 88.38 169 ALA A CA 1
ATOM 1350 C C . ALA A 1 169 ? -19.751 -4.151 22.250 1.00 88.38 169 ALA A C 1
ATOM 1352 O O . ALA A 1 169 ? -20.011 -3.705 23.368 1.00 88.38 169 ALA A O 1
ATOM 1353 N N . ALA A 1 170 ? -20.216 -5.331 21.839 1.00 87.88 170 ALA A N 1
ATOM 1354 C CA . ALA A 1 170 ? -21.081 -6.188 22.639 1.00 87.88 170 ALA A CA 1
ATOM 1355 C C . ALA A 1 170 ? -20.440 -6.626 23.969 1.00 87.88 170 ALA A C 1
ATOM 1357 O O . ALA A 1 170 ? -21.127 -6.668 24.994 1.00 87.88 170 ALA A O 1
ATOM 1358 N N . ILE A 1 171 ? -19.142 -6.949 23.976 1.00 89.44 171 ILE A N 1
ATOM 1359 C CA . ILE A 1 171 ? -18.405 -7.290 25.202 1.00 89.44 171 ILE A CA 1
ATOM 1360 C C . ILE A 1 171 ? -18.236 -6.045 26.078 1.00 89.44 171 ILE A C 1
ATOM 1362 O O . ILE A 1 171 ? -18.511 -6.098 27.278 1.00 89.44 171 ILE A O 1
ATOM 1366 N N . LEU A 1 172 ? -17.877 -4.906 25.480 1.00 88.69 172 LEU A N 1
ATOM 1367 C CA . LEU A 1 172 ? -17.716 -3.638 26.189 1.00 88.69 172 LEU A CA 1
ATOM 1368 C C . LEU A 1 172 ? -18.999 -3.226 26.929 1.00 88.69 172 LEU A C 1
ATOM 1370 O O . LEU A 1 172 ? -18.933 -2.824 28.092 1.00 88.69 172 LEU A O 1
ATOM 1374 N N . CYS A 1 173 ? -20.175 -3.378 26.310 1.00 85.69 173 CYS A N 1
ATOM 1375 C CA . CYS A 1 173 ? -21.469 -3.066 26.931 1.00 85.69 173 CYS A CA 1
ATOM 1376 C C . CYS A 1 173 ? -21.745 -3.858 28.219 1.00 85.69 173 CYS A C 1
ATOM 1378 O O . CYS A 1 173 ? -22.487 -3.392 29.086 1.00 85.69 173 CYS A O 1
ATOM 1380 N N . ARG A 1 174 ? -21.136 -5.039 28.380 1.00 85.62 174 ARG A N 1
ATOM 1381 C CA . ARG A 1 174 ? -21.301 -5.880 29.576 1.00 85.62 174 ARG A CA 1
ATOM 1382 C C . ARG A 1 174 ? -20.467 -5.391 30.761 1.00 85.62 174 ARG A C 1
ATOM 1384 O O . ARG A 1 174 ? -20.765 -5.762 31.896 1.00 85.62 174 ARG A O 1
ATOM 1391 N N . ILE A 1 175 ? -19.466 -4.540 30.527 1.00 85.88 175 ILE A N 1
ATOM 1392 C CA . ILE A 1 175 ? -18.623 -3.978 31.583 1.00 85.88 175 ILE A CA 1
ATOM 1393 C C . ILE A 1 175 ? -19.424 -2.963 32.399 1.00 85.88 175 ILE A C 1
ATOM 1395 O O . ILE A 1 175 ? -19.839 -1.914 31.911 1.00 85.88 175 ILE A O 1
ATOM 1399 N N . LYS A 1 176 ? -19.608 -3.276 33.683 1.00 81.12 176 LYS A N 1
ATOM 1400 C CA . LYS A 1 176 ? -20.273 -2.426 34.678 1.00 81.12 176 LYS A CA 1
ATOM 1401 C C . LYS A 1 176 ? -19.347 -2.231 35.887 1.00 81.12 176 LYS A C 1
ATOM 1403 O O . LYS A 1 176 ? -18.375 -2.968 36.071 1.00 81.12 176 LYS A O 1
ATOM 1408 N N . GLY A 1 177 ? -19.636 -1.228 36.713 1.00 77.12 177 GLY A N 1
ATOM 1409 C CA . GLY A 1 177 ? -18.920 -0.968 37.969 1.00 77.12 177 GLY A CA 1
ATOM 1410 C C . GLY A 1 177 ? -18.228 0.399 38.039 1.00 77.12 177 GLY A C 1
ATOM 1411 O O . GLY A 1 177 ? -18.298 1.176 37.085 1.00 77.12 177 GLY A O 1
ATOM 1412 N N . PRO A 1 178 ? -17.596 0.714 39.186 1.00 74.50 178 PRO A N 1
ATOM 1413 C CA . PRO A 1 178 ? -16.933 1.996 39.409 1.00 74.50 178 PRO A CA 1
ATOM 1414 C C . PRO A 1 178 ? -15.707 2.161 38.504 1.00 74.50 178 PRO A C 1
ATOM 1416 O O . PRO A 1 178 ? -15.111 1.182 38.059 1.00 74.50 178 PRO A O 1
ATOM 1419 N N . GLN A 1 179 ? -15.320 3.409 38.241 1.00 73.88 179 GLN A N 1
ATOM 1420 C CA . GLN A 1 179 ? -14.117 3.709 37.468 1.00 73.88 179 GLN A CA 1
ATOM 1421 C C . GLN A 1 179 ? -12.867 3.222 38.219 1.00 73.88 179 GLN A C 1
ATOM 1423 O O . GLN A 1 179 ? -12.703 3.506 39.405 1.00 73.88 179 GLN A O 1
ATOM 1428 N N . LEU A 1 180 ? -11.993 2.497 37.520 1.00 77.12 180 LEU A N 1
ATOM 1429 C CA . LEU A 1 180 ? -10.738 1.952 38.046 1.00 77.12 180 LEU A CA 1
ATOM 1430 C C . LEU A 1 180 ? -9.546 2.481 37.242 1.00 77.12 180 LEU A C 1
ATOM 1432 O O . LEU A 1 180 ? -9.710 3.000 36.137 1.00 77.12 180 LEU A O 1
ATOM 1436 N N . GLN A 1 181 ? -8.338 2.347 37.795 1.00 73.94 181 GLN A N 1
ATOM 1437 C CA . GLN A 1 181 ? -7.109 2.691 37.077 1.00 73.94 181 GLN A CA 1
ATOM 1438 C C . GLN A 1 181 ? -6.782 1.639 36.006 1.00 73.94 181 GLN A C 1
ATOM 1440 O O . GLN A 1 181 ? -7.093 0.461 36.178 1.00 73.94 181 GLN A O 1
ATOM 1445 N N . LYS A 1 182 ? -6.084 2.046 34.932 1.00 73.19 182 LYS A N 1
ATOM 1446 C CA . LYS A 1 182 ? -5.692 1.159 33.815 1.00 73.19 182 LYS A CA 1
ATOM 1447 C C . LYS A 1 182 ? -5.015 -0.142 34.274 1.00 73.19 182 LYS A C 1
ATOM 1449 O O . LYS A 1 182 ? -5.299 -1.199 33.726 1.00 73.19 182 LYS A O 1
ATOM 1454 N N . SER A 1 183 ? -4.168 -0.085 35.306 1.00 73.19 183 SER A N 1
ATOM 1455 C CA . SER A 1 183 ? -3.435 -1.246 35.843 1.00 73.19 183 SER A CA 1
ATOM 1456 C C . SER A 1 183 ? -4.330 -2.334 36.445 1.00 73.19 183 SER A C 1
ATOM 1458 O O . SER A 1 183 ? -3.911 -3.482 36.539 1.00 73.19 183 SER A O 1
ATOM 1460 N N . GLN A 1 184 ? -5.556 -1.991 36.844 1.00 77.81 184 GLN A N 1
ATOM 1461 C CA . GLN A 1 184 ? -6.512 -2.908 37.471 1.00 77.81 184 GLN A CA 1
ATOM 1462 C C . GLN A 1 184 ? -7.510 -3.499 36.465 1.00 77.81 184 GLN A C 1
ATOM 1464 O O . GLN A 1 184 ? -8.340 -4.319 36.844 1.00 77.81 184 GLN A O 1
ATOM 1469 N N . LEU A 1 185 ? -7.444 -3.075 35.198 1.00 83.19 185 LEU A N 1
ATOM 1470 C CA . LEU A 1 185 ? -8.408 -3.415 34.150 1.00 83.19 185 LEU A CA 1
ATOM 1471 C C . LEU A 1 185 ? -7.850 -4.391 33.105 1.00 83.19 185 LEU A C 1
ATOM 1473 O O . LEU A 1 185 ? -8.527 -4.642 32.117 1.00 83.19 185 LEU A O 1
ATOM 1477 N N . ALA A 1 186 ? -6.657 -4.959 33.314 1.00 84.88 186 ALA A N 1
ATOM 1478 C CA . ALA A 1 186 ? -5.981 -5.808 32.326 1.00 84.88 186 ALA A CA 1
ATOM 1479 C C . ALA A 1 186 ? -6.884 -6.929 31.778 1.00 84.88 186 ALA A C 1
ATOM 1481 O O . ALA A 1 186 ? -7.104 -6.993 30.577 1.00 84.88 186 ALA A O 1
ATOM 1482 N N . GLY A 1 187 ? -7.525 -7.717 32.651 1.00 86.88 187 GLY A N 1
ATOM 1483 C CA . GLY A 1 187 ? -8.415 -8.797 32.205 1.00 86.88 187 GLY A CA 1
ATOM 1484 C C . GLY A 1 187 ? -9.676 -8.321 31.468 1.00 86.88 187 GLY A C 1
ATOM 1485 O O . GLY A 1 187 ? -10.194 -9.036 30.618 1.00 86.88 187 GLY A O 1
ATOM 1486 N N . GLU A 1 188 ? -10.172 -7.113 31.757 1.00 88.88 188 GLU A N 1
ATOM 1487 C CA . GLU A 1 188 ? -11.302 -6.529 31.019 1.00 88.88 188 GLU A CA 1
ATOM 1488 C C . GLU A 1 188 ? -10.867 -5.993 29.650 1.00 88.88 188 GLU A C 1
ATOM 1490 O O . GLU A 1 188 ? -11.610 -6.113 28.680 1.00 88.88 188 GLU A O 1
ATOM 1495 N N . VAL A 1 189 ? -9.662 -5.422 29.570 1.00 90.56 189 VAL A N 1
ATOM 1496 C CA . VAL A 1 189 ? -9.047 -4.972 28.315 1.00 90.56 189 VAL A CA 1
ATOM 1497 C C . VAL A 1 189 ? -8.809 -6.161 27.393 1.00 90.56 189 VAL A C 1
ATOM 1499 O O . VAL A 1 189 ? -9.221 -6.104 26.237 1.00 90.56 189 VAL A O 1
ATOM 1502 N N . ASP A 1 190 ? -8.224 -7.239 27.917 1.00 91.50 190 ASP A N 1
ATOM 1503 C CA . ASP A 1 190 ? -7.948 -8.458 27.157 1.00 91.50 190 ASP A CA 1
ATOM 1504 C C . ASP A 1 190 ? -9.249 -9.062 26.614 1.00 91.50 190 ASP A C 1
ATOM 1506 O O . ASP A 1 190 ? -9.360 -9.293 25.413 1.00 91.50 190 ASP A O 1
ATOM 1510 N N . ALA A 1 191 ? -10.281 -9.200 27.455 1.00 91.44 191 ALA A N 1
ATOM 1511 C CA . ALA A 1 191 ? -11.575 -9.742 27.036 1.00 91.44 191 ALA A CA 1
ATOM 1512 C C . ALA A 1 191 ? -12.280 -8.887 25.966 1.00 91.44 191 ALA A C 1
ATOM 1514 O O . ALA A 1 191 ? -12.936 -9.421 25.074 1.00 91.44 191 ALA A O 1
ATOM 1515 N N . VAL A 1 192 ? -12.182 -7.554 26.046 1.00 92.88 192 VAL A N 1
ATOM 1516 C CA . VAL A 1 192 ? -12.764 -6.651 25.036 1.00 92.88 192 VAL A CA 1
ATOM 1517 C C . VAL A 1 192 ? -11.995 -6.742 23.720 1.00 92.88 192 VAL A C 1
ATOM 1519 O O . VAL A 1 192 ? -12.604 -6.717 22.652 1.00 92.88 192 VAL A O 1
ATOM 1522 N N . LEU A 1 193 ? -10.668 -6.836 23.781 1.00 92.94 193 LEU A N 1
ATOM 1523 C CA . LEU A 1 193 ? -9.816 -6.840 22.597 1.00 92.94 193 LEU A CA 1
ATOM 1524 C C . LEU A 1 193 ? -9.716 -8.179 21.886 1.00 92.94 193 LEU A C 1
ATOM 1526 O O . LEU A 1 193 ? -9.468 -8.168 20.682 1.00 92.94 193 LEU A O 1
ATOM 1530 N N . GLU A 1 194 ? -9.899 -9.287 22.598 1.00 93.25 194 GLU A N 1
ATOM 1531 C CA . GLU A 1 194 ? -9.705 -10.650 22.097 1.00 93.25 194 GLU A CA 1
ATOM 1532 C C . GLU A 1 194 ? -10.288 -10.875 20.687 1.00 93.25 194 GLU A C 1
ATOM 1534 O O . GLU A 1 194 ? -9.514 -11.256 19.807 1.00 93.25 194 GLU A O 1
ATOM 1539 N N . PRO A 1 195 ? -11.557 -10.516 20.377 1.00 92.56 195 PRO A N 1
ATOM 1540 C CA . PRO A 1 195 ? -12.104 -10.727 19.035 1.00 92.56 195 PRO A CA 1
ATOM 1541 C C . PRO A 1 195 ? -11.335 -9.963 17.950 1.00 92.56 195 PRO A C 1
ATOM 1543 O O . PRO A 1 195 ? -11.084 -10.470 16.861 1.00 92.56 195 PRO A O 1
ATOM 1546 N N . LEU A 1 196 ? -10.967 -8.710 18.221 1.00 93.06 196 LEU A N 1
ATOM 1547 C CA . LEU A 1 196 ? -10.273 -7.885 17.238 1.00 93.06 196 LEU A CA 1
ATOM 1548 C C . LEU A 1 196 ? -8.808 -8.311 17.087 1.00 93.06 196 LEU A C 1
ATOM 1550 O O . LEU A 1 196 ? -8.290 -8.314 15.972 1.00 93.06 196 LEU A O 1
ATOM 1554 N N . MET A 1 197 ? -8.146 -8.657 18.189 1.00 92.44 197 MET A N 1
ATOM 1555 C CA . MET A 1 197 ? -6.739 -9.052 18.194 1.00 92.44 197 MET A CA 1
ATOM 1556 C C . MET A 1 197 ? -6.524 -10.389 17.492 1.00 92.44 197 MET A C 1
ATOM 1558 O O . MET A 1 197 ? -5.604 -10.474 16.688 1.00 92.44 197 MET A O 1
ATOM 1562 N N . GLU A 1 198 ? -7.405 -11.376 17.680 1.00 91.88 198 GLU A N 1
ATOM 1563 C CA . GLU A 1 198 ? -7.336 -12.654 16.955 1.00 91.88 198 GLU A CA 1
ATOM 1564 C C . GLU A 1 198 ? -7.372 -12.438 15.431 1.00 91.88 198 GLU A C 1
ATOM 1566 O O . GLU A 1 198 ? -6.547 -12.976 14.689 1.00 91.88 198 GLU A O 1
ATOM 1571 N N . LEU A 1 199 ? -8.274 -11.569 14.957 1.00 92.62 199 LEU A N 1
ATOM 1572 C CA . LEU A 1 199 ? -8.345 -11.197 13.545 1.00 92.62 199 LEU A CA 1
ATOM 1573 C C . LEU A 1 199 ? -7.078 -10.473 13.074 1.00 92.62 199 LEU A C 1
ATOM 1575 O O . LEU A 1 199 ? -6.555 -10.772 11.998 1.00 92.62 199 LEU A O 1
ATOM 1579 N N . LEU A 1 200 ? -6.647 -9.453 13.818 1.00 92.94 200 LEU A N 1
ATOM 1580 C CA . LEU A 1 200 ? -5.522 -8.616 13.417 1.00 92.94 200 LEU A CA 1
ATOM 1581 C C . LEU A 1 200 ? -4.222 -9.417 13.409 1.00 92.94 200 LEU A C 1
ATOM 1583 O O . LEU A 1 200 ? -3.469 -9.306 12.452 1.00 92.94 200 LEU A O 1
ATOM 1587 N N . GLU A 1 201 ? -3.962 -10.246 14.413 1.00 91.81 201 GLU A N 1
ATOM 1588 C CA . GLU A 1 201 ? -2.740 -11.045 14.488 1.00 91.81 201 GLU A CA 1
ATOM 1589 C C . GLU A 1 201 ? -2.637 -12.033 13.320 1.00 91.81 201 GLU A C 1
ATOM 1591 O O . GLU A 1 201 ? -1.626 -12.013 12.612 1.00 91.81 201 GLU A O 1
ATOM 1596 N N . ASP A 1 202 ? -3.702 -12.794 13.036 1.00 93.25 202 ASP A N 1
ATOM 1597 C CA . ASP A 1 202 ? -3.763 -13.716 11.891 1.00 93.25 202 ASP A CA 1
ATOM 1598 C C . ASP A 1 202 ? -3.492 -12.979 10.570 1.00 93.25 202 ASP A C 1
ATOM 1600 O O . ASP A 1 202 ? -2.582 -13.317 9.804 1.00 93.25 202 ASP A O 1
ATOM 1604 N N . LYS A 1 203 ? -4.229 -11.889 10.326 1.00 92.88 203 LYS A N 1
ATOM 1605 C CA . LYS A 1 203 ? -4.131 -11.143 9.067 1.00 92.88 203 LYS A CA 1
ATOM 1606 C C . LYS A 1 203 ? -2.817 -10.401 8.910 1.00 92.88 203 LYS A C 1
ATOM 1608 O O . LYS A 1 203 ? -2.221 -10.435 7.834 1.00 92.88 203 LYS A O 1
ATOM 1613 N N . LEU A 1 204 ? -2.326 -9.744 9.954 1.00 94.06 204 LEU A N 1
ATOM 1614 C CA . LEU A 1 204 ? -1.064 -9.016 9.887 1.00 94.06 204 LEU A CA 1
ATOM 1615 C C . LEU A 1 204 ? 0.120 -9.967 9.715 1.00 94.06 204 LEU A C 1
ATOM 1617 O O . LEU A 1 204 ? 1.015 -9.664 8.921 1.00 94.06 204 LEU A O 1
ATOM 1621 N N . GLN A 1 205 ? 0.113 -11.130 10.373 1.00 93.69 205 GLN A N 1
ATOM 1622 C CA . GLN A 1 205 ? 1.128 -12.161 10.160 1.00 93.69 205 GLN A CA 1
ATOM 1623 C C . GLN A 1 205 ? 1.077 -12.703 8.726 1.00 93.69 205 GLN A C 1
ATOM 1625 O O . GLN A 1 205 ? 2.111 -12.795 8.052 1.00 93.69 205 GLN A O 1
ATOM 1630 N N . GLN A 1 206 ? -0.126 -12.989 8.222 1.00 94.00 206 GLN A N 1
ATOM 1631 C CA . GLN A 1 206 ? -0.331 -13.427 6.846 1.00 94.00 206 GLN A CA 1
ATOM 1632 C C . GLN A 1 206 ? 0.225 -12.399 5.848 1.00 94.00 206 GLN A C 1
ATOM 1634 O O . GLN A 1 206 ? 1.029 -12.749 4.979 1.00 94.00 206 GLN A O 1
ATOM 1639 N N . TYR A 1 207 ? -0.113 -11.118 5.999 1.00 95.19 207 TYR A N 1
ATOM 1640 C CA . TYR A 1 207 ? 0.375 -10.064 5.110 1.00 95.19 207 TYR A CA 1
ATOM 1641 C C . TYR A 1 207 ? 1.872 -9.804 5.261 1.00 95.19 207 TYR A C 1
ATOM 1643 O O . TYR A 1 207 ? 2.539 -9.537 4.263 1.00 95.19 207 TYR A O 1
ATOM 1651 N N . ALA A 1 208 ? 2.445 -9.931 6.459 1.00 94.19 208 ALA A N 1
ATOM 1652 C CA . ALA A 1 208 ? 3.889 -9.809 6.649 1.00 94.19 208 ALA A CA 1
ATOM 1653 C C . ALA A 1 208 ? 4.665 -10.885 5.870 1.00 94.19 208 ALA A C 1
ATOM 1655 O O . ALA A 1 208 ? 5.714 -10.605 5.278 1.00 94.19 208 ALA A O 1
ATOM 1656 N N . SER A 1 209 ? 4.117 -12.103 5.804 1.00 93.31 209 SER A N 1
ATOM 1657 C CA . SER A 1 209 ? 4.706 -13.192 5.022 1.00 93.31 209 SER A CA 1
ATOM 1658 C C . SER A 1 209 ? 4.563 -12.969 3.508 1.00 93.31 209 SER A C 1
ATOM 1660 O O . SER A 1 209 ? 5.536 -13.138 2.772 1.00 93.31 209 SER A O 1
ATOM 1662 N N . GLN A 1 210 ? 3.413 -12.480 3.034 1.00 93.56 210 GLN A N 1
ATOM 1663 C CA . GLN A 1 210 ? 3.092 -12.421 1.600 1.00 93.56 210 GLN A CA 1
ATOM 1664 C C . GLN A 1 210 ? 3.453 -11.102 0.910 1.00 93.56 210 GLN A C 1
ATOM 1666 O O . GLN A 1 210 ? 3.707 -11.090 -0.293 1.00 93.56 210 GLN A O 1
ATOM 1671 N N . CYS A 1 211 ? 3.507 -9.986 1.634 1.00 95.50 211 CYS A N 1
ATOM 1672 C CA . CYS A 1 211 ? 3.773 -8.669 1.059 1.00 95.50 211 CYS A CA 1
ATOM 1673 C C . CYS A 1 211 ? 5.260 -8.309 1.113 1.00 95.50 211 CYS A C 1
ATOM 1675 O O . CYS A 1 211 ? 5.988 -8.656 2.048 1.00 95.50 211 CYS A O 1
ATOM 1677 N N . GLU A 1 212 ? 5.731 -7.549 0.130 1.00 94.56 212 GLU A N 1
ATOM 1678 C CA . GLU A 1 212 ? 6.990 -6.822 0.266 1.00 94.56 212 GLU A CA 1
ATOM 1679 C C . GLU A 1 212 ? 6.886 -5.732 1.340 1.00 94.56 212 GLU A C 1
ATOM 1681 O O . GLU A 1 212 ? 5.814 -5.187 1.595 1.00 94.56 212 GLU A O 1
ATOM 1686 N N . LYS A 1 213 ? 8.018 -5.346 1.941 1.00 93.31 213 LYS A N 1
ATOM 1687 C CA . LYS A 1 213 ? 8.057 -4.381 3.055 1.00 93.31 213 LYS A CA 1
ATOM 1688 C C . LYS A 1 213 ? 7.346 -3.059 2.739 1.00 93.31 213 LYS A C 1
ATOM 1690 O O . LYS A 1 213 ? 6.648 -2.509 3.590 1.00 93.31 213 LYS A O 1
ATOM 1695 N N . THR A 1 214 ? 7.512 -2.542 1.521 1.00 93.25 214 THR A N 1
ATOM 1696 C CA . THR A 1 214 ? 6.841 -1.310 1.082 1.00 93.25 214 THR A CA 1
ATOM 1697 C C . THR A 1 214 ? 5.334 -1.510 0.957 1.00 93.25 214 THR A C 1
ATOM 1699 O O . THR A 1 214 ? 4.581 -0.670 1.443 1.00 93.25 214 THR A O 1
ATOM 1702 N N . VAL A 1 215 ? 4.899 -2.627 0.365 1.00 97.06 215 VAL A N 1
ATOM 1703 C CA . VAL A 1 215 ? 3.481 -2.984 0.205 1.00 97.06 215 VAL A CA 1
ATOM 1704 C C . VAL A 1 215 ? 2.817 -3.158 1.567 1.00 97.06 215 VAL A C 1
ATOM 1706 O O . VAL A 1 215 ? 1.807 -2.515 1.840 1.00 97.06 215 VAL A O 1
ATOM 1709 N N . LEU A 1 216 ? 3.441 -3.938 2.456 1.00 96.50 216 LEU A N 1
ATOM 1710 C CA . LEU A 1 216 ? 2.982 -4.145 3.827 1.00 96.50 216 LEU A CA 1
ATOM 1711 C C . LEU A 1 216 ? 2.790 -2.809 4.544 1.00 96.50 216 LEU A C 1
ATOM 1713 O O . LEU A 1 216 ? 1.764 -2.586 5.170 1.00 96.50 216 LEU A O 1
ATOM 1717 N N . LYS A 1 217 ? 3.739 -1.877 4.409 1.00 95.00 217 LYS A N 1
ATOM 1718 C CA . LYS A 1 217 ? 3.634 -0.557 5.036 1.00 95.00 217 LYS A CA 1
ATOM 1719 C C . LYS A 1 217 ? 2.428 0.249 4.540 1.00 95.00 217 LYS A C 1
ATOM 1721 O O . LYS A 1 217 ? 1.827 0.942 5.354 1.00 95.00 217 LYS A O 1
ATOM 1726 N N . TYR A 1 218 ? 2.104 0.217 3.246 1.00 95.44 218 TYR A N 1
ATOM 1727 C CA . TYR A 1 218 ? 0.901 0.885 2.727 1.00 95.44 218 TYR A CA 1
ATOM 1728 C C . TYR A 1 218 ? -0.364 0.220 3.262 1.00 95.44 218 TYR A C 1
ATOM 1730 O O . TYR A 1 218 ? -1.227 0.901 3.809 1.00 95.44 218 TYR A O 1
ATOM 1738 N N . LEU A 1 219 ? -0.414 -1.109 3.207 1.00 96.19 219 LEU A N 1
ATOM 1739 C CA . LEU A 1 219 ? -1.550 -1.878 3.696 1.00 96.19 219 LEU A CA 1
ATOM 1740 C C . LEU A 1 219 ? -1.804 -1.657 5.194 1.00 96.19 219 LEU A C 1
ATOM 1742 O O . LEU A 1 219 ? -2.935 -1.409 5.594 1.00 96.19 219 LEU A O 1
ATOM 1746 N N . LEU A 1 220 ? -0.755 -1.668 6.020 1.00 96.69 220 LEU A N 1
ATOM 1747 C CA . LEU A 1 220 ? -0.861 -1.419 7.457 1.00 96.69 220 LEU A CA 1
ATOM 1748 C C . LEU A 1 220 ? -1.434 -0.034 7.772 1.00 96.69 220 LEU A C 1
ATOM 1750 O O . LEU A 1 220 ? -2.185 0.098 8.732 1.00 96.69 220 LEU A O 1
ATOM 1754 N N . LYS A 1 221 ? -1.091 1.000 6.991 1.00 95.94 221 LYS A N 1
ATOM 1755 C CA . LYS A 1 221 ? -1.637 2.350 7.197 1.00 95.94 221 LYS A CA 1
ATOM 1756 C C . LYS A 1 221 ? -3.139 2.395 6.942 1.00 95.94 221 LYS A C 1
ATOM 1758 O O . LYS A 1 221 ? -3.862 2.974 7.749 1.00 95.94 221 LYS A O 1
ATOM 1763 N N . GLU A 1 222 ? -3.594 1.782 5.852 1.00 96.56 222 GLU A N 1
ATOM 1764 C CA . GLU A 1 222 ? -5.020 1.748 5.518 1.00 96.56 222 GLU A CA 1
ATOM 1765 C C . GLU A 1 222 ? -5.798 0.855 6.492 1.00 96.56 222 GLU A C 1
ATOM 1767 O O . GLU A 1 222 ? -6.844 1.261 6.992 1.00 96.56 222 GLU A O 1
ATOM 1772 N N . LEU A 1 223 ? -5.244 -0.298 6.879 1.00 96.38 223 LEU A N 1
ATOM 1773 C CA . LEU A 1 223 ? -5.823 -1.156 7.916 1.00 96.38 223 LEU A CA 1
ATOM 1774 C C . LEU A 1 223 ? -5.934 -0.448 9.266 1.00 96.38 223 LEU A C 1
ATOM 1776 O O . LEU A 1 223 ? -6.972 -0.543 9.918 1.00 96.38 223 LEU A O 1
ATOM 1780 N N . TRP A 1 224 ? -4.899 0.286 9.679 1.00 96.88 224 TRP A N 1
ATOM 1781 C CA . TRP A 1 224 ? -4.930 1.099 10.894 1.00 96.88 224 TRP A CA 1
ATOM 1782 C C . TRP A 1 224 ? -6.064 2.124 10.830 1.00 96.88 224 TRP A C 1
ATOM 1784 O O . TRP A 1 224 ? -6.910 2.178 11.721 1.00 96.88 224 TRP A O 1
ATOM 1794 N N . LYS A 1 225 ? -6.121 2.898 9.742 1.00 96.00 225 LYS A N 1
ATOM 1795 C CA . LYS A 1 225 ? -7.152 3.913 9.516 1.00 96.00 225 LYS A CA 1
ATOM 1796 C C . LYS A 1 225 ? -8.557 3.318 9.588 1.00 96.00 225 LYS A C 1
ATOM 1798 O O . LYS A 1 225 ? -9.406 3.872 10.287 1.00 96.00 225 LYS A O 1
ATOM 1803 N N . ILE A 1 226 ? -8.796 2.190 8.919 1.00 95.19 226 ILE A N 1
ATOM 1804 C CA . ILE A 1 226 ? -10.086 1.489 8.945 1.00 95.19 226 ILE A CA 1
ATOM 1805 C C . ILE A 1 226 ? -10.401 0.990 10.353 1.00 95.19 226 ILE A C 1
ATOM 1807 O O . ILE A 1 226 ? -11.507 1.222 10.832 1.00 95.19 226 ILE A O 1
ATOM 1811 N N . THR A 1 227 ? -9.446 0.359 11.035 1.00 96.00 227 THR A N 1
ATOM 1812 C CA . THR A 1 227 ? -9.629 -0.190 12.389 1.00 96.00 227 THR A CA 1
ATOM 1813 C C . THR A 1 227 ? -10.037 0.909 13.370 1.00 96.00 227 THR A C 1
ATOM 1815 O O . THR A 1 227 ? -11.058 0.793 14.044 1.00 96.00 227 THR A O 1
ATOM 1818 N N . ILE A 1 228 ? -9.298 2.019 13.399 1.00 95.00 228 ILE A N 1
ATOM 1819 C CA . ILE A 1 228 ? -9.569 3.136 14.310 1.00 95.00 228 ILE A CA 1
ATOM 1820 C C . ILE A 1 228 ? -10.874 3.852 13.951 1.00 95.00 228 ILE A C 1
ATOM 1822 O O . ILE A 1 228 ? -11.692 4.109 14.831 1.00 95.00 228 ILE A O 1
ATOM 1826 N N . SER A 1 229 ? -11.121 4.102 12.663 1.00 91.25 229 SER A N 1
ATOM 1827 C CA . SER A 1 229 ? -12.373 4.729 12.214 1.00 91.25 229 SER A CA 1
ATOM 1828 C C . SER A 1 229 ? -13.596 3.852 12.495 1.00 91.25 229 SER A C 1
ATOM 1830 O O . SER A 1 229 ? -14.674 4.368 12.784 1.00 91.25 229 SER A O 1
ATOM 1832 N N . SER A 1 230 ? -13.449 2.529 12.396 1.00 91.00 230 SER A N 1
ATOM 1833 C CA . SER A 1 230 ? -14.515 1.572 12.708 1.00 91.00 230 SER A CA 1
ATOM 1834 C C . SER A 1 230 ? -14.795 1.554 14.204 1.00 91.00 230 SER A C 1
ATOM 1836 O O . SER A 1 230 ? -15.954 1.611 14.599 1.00 91.00 230 SER A O 1
ATOM 1838 N N . MET A 1 231 ? -13.750 1.557 15.036 1.00 91.50 231 MET A N 1
ATOM 1839 C CA . MET A 1 231 ? -13.902 1.659 16.486 1.00 91.50 231 MET A CA 1
ATOM 1840 C C . MET A 1 231 ? -14.620 2.953 16.883 1.00 91.50 231 MET A C 1
ATOM 1842 O O . MET A 1 231 ? -15.555 2.918 17.678 1.00 91.50 231 MET A O 1
ATOM 1846 N N . GLU A 1 232 ? -14.252 4.084 16.279 1.00 86.19 232 GLU A N 1
ATOM 1847 C CA . GLU A 1 232 ? -14.941 5.354 16.508 1.00 86.19 232 GLU A CA 1
ATOM 1848 C C . GLU A 1 232 ? -16.425 5.263 16.143 1.00 86.19 232 GLU A C 1
ATOM 1850 O O . GLU A 1 232 ? -17.281 5.548 16.972 1.00 86.19 232 GLU A O 1
ATOM 1855 N N . LYS A 1 233 ? -16.747 4.812 14.928 1.00 85.19 233 LYS A N 1
ATOM 1856 C CA . LYS A 1 233 ? -18.122 4.829 14.407 1.00 85.19 233 LYS A CA 1
ATOM 1857 C C . LYS A 1 233 ? -19.047 3.776 15.009 1.00 85.19 233 LYS A C 1
ATOM 1859 O O . LYS A 1 233 ? -20.241 4.032 15.101 1.00 85.19 233 LYS A O 1
ATOM 1864 N N . ILE A 1 234 ? -18.523 2.598 15.336 1.00 84.94 234 ILE A N 1
ATOM 1865 C CA . ILE A 1 234 ? -19.320 1.442 15.775 1.00 84.94 234 ILE A CA 1
ATOM 1866 C C . ILE A 1 234 ? -19.381 1.368 17.300 1.00 84.94 234 ILE A C 1
ATOM 1868 O O . ILE A 1 234 ? -20.415 1.003 17.848 1.00 84.94 234 ILE A O 1
ATOM 1872 N N . VAL A 1 235 ? -18.280 1.695 17.983 1.00 86.06 235 VAL A N 1
ATOM 1873 C CA . VAL A 1 235 ? -18.145 1.476 19.430 1.00 86.06 235 VAL A CA 1
ATOM 1874 C C . VAL A 1 235 ? -18.333 2.773 20.211 1.00 86.06 235 VAL A C 1
ATOM 1876 O O . VAL A 1 235 ? -18.958 2.768 21.268 1.00 86.06 235 VAL A O 1
ATOM 1879 N N . VAL A 1 236 ? -17.763 3.880 19.722 1.00 81.81 236 VAL A N 1
ATOM 1880 C CA . VAL A 1 236 ? -17.690 5.133 20.489 1.00 81.81 236 VAL A CA 1
ATOM 1881 C C . VAL A 1 236 ? -18.803 6.105 20.145 1.00 81.81 236 VAL A C 1
ATOM 1883 O O . VAL A 1 236 ? -19.321 6.757 21.044 1.00 81.81 236 VAL A O 1
ATOM 1886 N N . LEU A 1 237 ? -19.179 6.256 18.881 1.00 70.94 237 LEU A N 1
ATOM 1887 C CA . LEU A 1 237 ? -20.223 7.197 18.494 1.00 70.94 237 LEU A CA 1
ATOM 1888 C C . LEU A 1 237 ? -21.614 6.603 18.763 1.00 70.94 237 LEU A C 1
ATOM 1890 O O . LEU A 1 237 ? -21.847 5.432 18.464 1.00 70.94 237 LEU A O 1
ATOM 1894 N N . PRO A 1 238 ? -22.557 7.398 19.303 1.00 60.66 238 PRO A N 1
ATOM 1895 C CA . PRO A 1 238 ? -23.922 6.935 19.483 1.00 60.66 238 PRO A CA 1
ATOM 1896 C C . PRO A 1 238 ? -24.551 6.647 18.111 1.00 60.66 238 PRO A C 1
ATOM 1898 O O . PRO A 1 238 ? -24.264 7.369 17.147 1.00 60.66 238 PRO A O 1
ATOM 1901 N N . PRO A 1 239 ? -25.431 5.636 17.998 1.00 54.81 239 PRO A N 1
ATOM 1902 C CA . PRO A 1 239 ? -26.127 5.349 16.754 1.00 54.81 239 PRO A CA 1
ATOM 1903 C C . PRO A 1 239 ? -26.963 6.568 16.343 1.00 54.81 239 PRO A C 1
ATOM 1905 O O . PRO A 1 239 ? -27.979 6.897 16.954 1.00 54.81 239 PRO A O 1
ATOM 1908 N N . LEU A 1 240 ? -26.516 7.273 15.303 1.00 44.72 240 LEU A N 1
ATOM 1909 C CA . LEU A 1 240 ? -27.266 8.373 14.710 1.00 44.72 240 LEU A CA 1
ATOM 1910 C C . LEU A 1 240 ? -28.382 7.778 13.854 1.00 44.72 240 LEU A C 1
ATOM 1912 O O . LEU A 1 240 ? -28.207 7.543 12.657 1.00 44.72 240 LEU A O 1
ATOM 1916 N N . ASP A 1 241 ? -29.546 7.532 14.454 1.00 45.06 241 ASP A N 1
ATOM 1917 C CA . ASP A 1 241 ? -30.733 7.229 13.665 1.00 45.06 241 ASP A CA 1
ATOM 1918 C C . ASP A 1 241 ? -31.204 8.534 12.999 1.00 45.06 241 ASP A C 1
ATOM 1920 O O . ASP A 1 241 ? -31.955 9.338 13.562 1.00 45.06 241 ASP A O 1
ATOM 1924 N N . ASN A 1 242 ? -30.682 8.791 11.793 1.00 39.91 242 ASN A N 1
ATOM 1925 C CA . ASN A 1 242 ? -30.854 10.030 11.018 1.00 39.91 242 ASN A CA 1
ATOM 1926 C C . ASN A 1 242 ? -32.325 10.471 10.855 1.00 39.91 242 ASN A C 1
ATOM 1928 O O . ASN A 1 242 ? -32.591 11.617 10.502 1.00 39.91 242 ASN A O 1
ATOM 1932 N N . LYS A 1 243 ? -33.304 9.598 11.120 1.00 40.28 243 LYS A N 1
ATOM 1933 C CA . LYS A 1 243 ? -34.736 9.908 11.016 1.00 40.28 243 LYS A CA 1
ATOM 1934 C C . LYS A 1 243 ? -35.334 10.601 12.246 1.00 40.28 243 LYS A C 1
ATOM 1936 O O . LYS A 1 243 ? -36.355 11.270 12.087 1.00 40.28 243 LYS A O 1
ATOM 1941 N N . ALA A 1 244 ? -34.746 10.469 13.437 1.00 41.78 244 ALA A N 1
ATOM 1942 C CA . ALA A 1 244 ? -35.285 11.078 14.659 1.00 41.78 244 ALA A CA 1
ATOM 1943 C C . ALA A 1 244 ? -34.791 12.524 14.853 1.00 41.78 244 ALA A C 1
ATOM 1945 O O . ALA A 1 244 ? -35.596 13.429 15.073 1.00 41.78 244 ALA A O 1
ATOM 1946 N N . LEU A 1 245 ? -33.488 12.763 14.664 1.00 40.94 245 LEU A N 1
ATOM 1947 C CA . LEU A 1 245 ? -32.861 14.087 14.813 1.00 40.94 245 LEU A CA 1
ATOM 1948 C C . LEU A 1 245 ? -33.326 15.099 13.753 1.00 40.94 245 LEU A C 1
ATOM 1950 O O . LEU A 1 245 ? -33.585 16.254 14.079 1.00 40.94 245 LEU A O 1
ATOM 1954 N N . LEU A 1 246 ? -33.517 14.667 12.500 1.00 37.78 246 LEU A N 1
ATOM 1955 C CA . LEU A 1 246 ? -34.008 15.546 11.428 1.00 37.78 246 LEU A CA 1
ATOM 1956 C C . LEU A 1 246 ? -35.500 15.894 11.562 1.00 37.78 246 LEU A C 1
ATOM 1958 O O . LEU A 1 246 ? -35.934 16.918 11.042 1.00 37.78 246 LEU A O 1
ATOM 1962 N N . LYS A 1 247 ? -36.291 15.085 12.280 1.00 42.66 247 LYS A N 1
ATOM 1963 C CA . LYS A 1 247 ? -37.707 15.386 12.561 1.00 42.66 247 LYS A CA 1
ATOM 1964 C C . LYS A 1 247 ? -37.905 16.311 13.761 1.00 42.66 247 LYS A C 1
ATOM 1966 O O . LYS A 1 247 ? -38.939 16.966 13.832 1.00 42.66 247 LYS A O 1
ATOM 1971 N N . GLN A 1 248 ? -36.941 16.377 14.680 1.00 42.22 248 GLN A N 1
ATOM 1972 C CA . GLN A 1 248 ? -36.993 17.271 15.843 1.00 42.22 248 GLN A CA 1
ATOM 1973 C C . GLN A 1 248 ? -36.398 18.666 15.585 1.00 42.22 248 GLN A C 1
ATOM 1975 O O . GLN A 1 248 ? -36.465 19.523 16.461 1.00 42.22 248 GLN A O 1
ATOM 1980 N N . LEU A 1 249 ? -35.864 18.922 14.386 1.00 39.53 249 LEU A N 1
ATOM 1981 C CA . LEU A 1 249 ? -35.309 20.221 13.996 1.00 39.53 249 LEU A CA 1
ATOM 1982 C C . LEU A 1 249 ? -36.045 20.885 12.816 1.00 39.53 249 LEU A C 1
ATOM 1984 O O . LEU A 1 249 ? -35.426 21.212 11.805 1.00 39.53 249 LEU A O 1
ATOM 1988 N N . PRO A 1 250 ? -37.337 21.218 12.958 1.00 33.16 250 PRO A N 1
ATOM 1989 C CA . PRO A 1 250 ? -37.863 22.434 12.369 1.00 33.16 250 PRO A CA 1
ATOM 1990 C C . PRO A 1 250 ? -38.074 23.469 13.489 1.00 33.16 250 PRO A C 1
ATOM 1992 O O . PRO A 1 250 ? -38.945 23.314 14.339 1.00 33.16 250 PRO A O 1
ATOM 1995 N N . ASN A 1 251 ? -37.280 24.545 13.473 1.00 42.03 251 ASN A N 1
ATOM 1996 C CA . ASN A 1 251 ? -37.480 25.788 14.244 1.00 42.03 251 ASN A CA 1
ATOM 1997 C C . ASN A 1 251 ? -37.286 25.787 15.782 1.00 42.03 251 ASN A C 1
ATOM 1999 O O . ASN A 1 251 ? -37.985 26.522 16.482 1.00 42.03 251 ASN A O 1
ATOM 2003 N N . ALA A 1 252 ? -36.299 25.085 16.343 1.00 33.94 252 ALA A N 1
ATOM 2004 C CA . ALA A 1 252 ? -35.953 25.287 17.758 1.00 33.94 252 ALA A CA 1
ATOM 2005 C C . ALA A 1 252 ? -35.075 26.544 17.956 1.00 33.94 252 ALA A C 1
ATOM 2007 O O . ALA A 1 252 ? -33.927 26.591 17.514 1.00 33.94 252 ALA A O 1
ATOM 2008 N N . LYS A 1 253 ? -35.612 27.567 18.638 1.00 36.66 253 LYS A N 1
ATOM 2009 C CA . LYS A 1 253 ? -34.841 28.723 19.126 1.00 36.66 253 LYS A CA 1
ATOM 2010 C C . LYS A 1 253 ? -33.827 28.256 20.182 1.00 36.66 253 LYS A C 1
ATOM 2012 O O . LYS A 1 253 ? -34.124 27.396 21.007 1.00 36.66 253 LYS A O 1
ATOM 2017 N N . ILE A 1 254 ? -32.647 28.876 20.183 1.00 42.75 254 ILE A N 1
ATOM 2018 C CA . ILE A 1 254 ? -31.430 28.513 20.945 1.00 42.75 254 ILE A CA 1
ATOM 2019 C C . ILE A 1 254 ? -31.626 28.441 22.482 1.00 42.75 254 ILE A C 1
ATOM 2021 O O . ILE A 1 254 ? -30.781 27.898 23.190 1.00 42.75 254 ILE A O 1
ATOM 2025 N N . GLY A 1 255 ? -32.768 28.890 23.013 1.00 42.31 255 GLY A N 1
ATOM 2026 C CA . GLY A 1 255 ? -33.118 28.796 24.435 1.00 42.31 255 GLY A CA 1
ATOM 2027 C C . GLY A 1 255 ? -33.561 27.413 24.945 1.00 42.31 255 GLY A C 1
ATOM 2028 O O . GLY A 1 255 ? -33.501 27.189 26.153 1.00 42.31 255 GLY A O 1
ATOM 2029 N N . ASP A 1 256 ? -33.969 26.473 24.080 1.00 39.78 256 ASP A N 1
ATOM 2030 C CA . ASP A 1 256 ? -34.565 25.193 24.527 1.00 39.78 256 ASP A CA 1
ATOM 2031 C C . ASP A 1 256 ? -33.596 23.998 24.588 1.00 39.78 256 ASP A C 1
ATOM 2033 O O . ASP A 1 256 ? -33.907 22.976 25.207 1.00 39.78 256 ASP A O 1
ATOM 2037 N N . VAL A 1 257 ? -32.375 24.122 24.055 1.00 40.06 257 VAL A N 1
ATOM 2038 C CA . VAL A 1 257 ? -31.377 23.030 24.085 1.00 40.06 257 VAL A CA 1
ATOM 2039 C C . VAL A 1 257 ? -30.907 22.742 25.522 1.00 40.06 257 VAL A C 1
ATOM 2041 O O . VAL A 1 257 ? -30.694 21.590 25.902 1.00 40.06 257 VAL A O 1
ATOM 2044 N N . THR A 1 258 ? -30.863 23.772 26.374 1.00 37.88 258 THR A N 1
ATOM 2045 C CA . THR A 1 258 ? -30.523 23.655 27.803 1.00 37.88 258 THR A CA 1
ATOM 2046 C C . THR A 1 258 ? -31.623 22.952 28.615 1.00 37.88 258 THR A C 1
ATOM 2048 O O . THR A 1 258 ? -31.328 22.263 29.596 1.00 37.88 258 THR A O 1
ATOM 2051 N N . LYS A 1 259 ? -32.898 23.063 28.207 1.00 38.09 259 LYS A N 1
ATOM 2052 C CA . LYS A 1 259 ? -34.025 22.349 28.840 1.00 38.09 259 LYS A CA 1
ATOM 2053 C C . LYS A 1 259 ? -34.119 20.890 28.395 1.00 38.09 259 LYS A C 1
ATOM 2055 O O . LYS A 1 259 ? -34.424 20.026 29.213 1.00 38.09 259 LYS A O 1
ATOM 2060 N N . LEU A 1 260 ? -33.799 20.598 27.135 1.00 38.97 260 LEU A N 1
ATOM 2061 C CA . LEU A 1 260 ? -33.883 19.241 26.593 1.00 38.97 260 LEU A CA 1
ATOM 2062 C C . LEU A 1 260 ? -32.779 18.325 27.156 1.00 38.97 260 LEU A C 1
ATOM 2064 O O . LEU A 1 260 ? -33.058 17.193 27.545 1.00 38.97 260 LEU A O 1
ATOM 2068 N N . MET A 1 261 ? -31.559 18.847 27.345 1.00 35.16 261 MET A N 1
ATOM 2069 C CA . MET A 1 261 ? -30.481 18.117 28.037 1.00 35.16 261 MET A CA 1
ATOM 2070 C C . MET A 1 261 ? -30.719 17.952 29.549 1.00 35.16 261 MET A C 1
ATOM 2072 O O . MET A 1 261 ? -30.264 16.971 30.132 1.00 35.16 261 MET A O 1
ATOM 2076 N N . SER A 1 262 ? -31.445 18.869 30.200 1.00 35.97 262 SER A N 1
ATOM 2077 C CA . SER A 1 262 ? -31.738 18.769 31.641 1.00 35.97 262 SER A CA 1
ATOM 2078 C C . SER A 1 262 ? -32.966 17.908 31.966 1.00 35.97 262 SER A C 1
ATOM 2080 O O . SER A 1 262 ? -33.013 17.316 33.045 1.00 35.97 262 SER A O 1
ATOM 2082 N N . SER A 1 263 ? -33.919 17.768 31.038 1.00 34.38 263 SER A N 1
ATOM 2083 C CA . SER A 1 263 ? -35.049 16.836 31.167 1.00 34.38 263 SER A CA 1
ATOM 2084 C C . SER A 1 263 ? -34.613 15.373 31.016 1.00 34.38 263 SER A C 1
ATOM 2086 O O . SER A 1 263 ? -35.041 14.539 31.809 1.00 34.38 263 SER A O 1
ATOM 2088 N N . HIS A 1 264 ? -33.677 15.052 30.114 1.00 40.91 264 HIS A N 1
ATOM 2089 C CA . HIS A 1 264 ? -33.181 13.673 29.955 1.00 40.91 264 HIS A CA 1
ATOM 2090 C C . HIS A 1 264 ? -32.259 13.167 31.077 1.00 40.91 264 HIS A C 1
ATOM 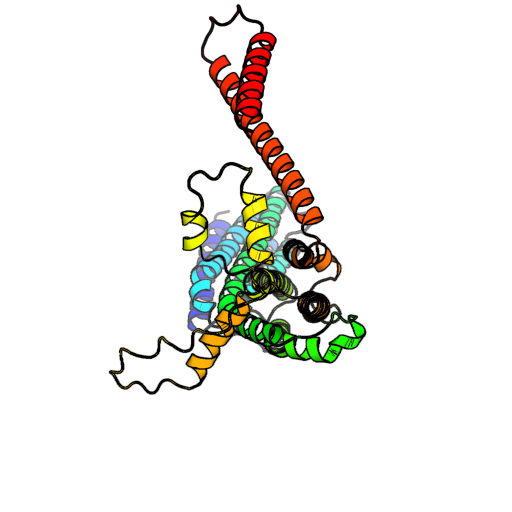2092 O O . HIS A 1 264 ? -31.991 11.971 31.151 1.00 40.91 264 HIS A O 1
ATOM 2098 N N . LEU A 1 265 ? -31.826 14.035 31.996 1.00 33.00 265 LEU A N 1
ATOM 2099 C CA . LEU A 1 265 ? -31.055 13.641 33.182 1.00 33.00 265 LEU A CA 1
ATOM 2100 C C . LEU A 1 265 ? -31.904 13.523 34.462 1.00 33.00 265 LEU A C 1
ATOM 2102 O O . LEU A 1 265 ? -31.406 13.006 35.462 1.00 33.00 265 LEU A O 1
ATOM 2106 N N . LYS A 1 266 ? -33.172 13.968 34.460 1.00 36.72 266 LYS A N 1
ATOM 2107 C CA . LYS A 1 266 ? -34.044 13.928 35.653 1.00 36.72 266 LYS A CA 1
ATOM 2108 C C . LYS A 1 266 ? -35.036 12.758 35.709 1.00 36.72 266 LYS A C 1
ATOM 2110 O O . LYS A 1 266 ? -35.498 12.458 36.805 1.00 36.72 266 LYS A O 1
ATOM 2115 N N . ASP A 1 267 ? -35.254 12.019 34.621 1.00 37.03 267 ASP A N 1
ATOM 2116 C CA . ASP A 1 267 ? -36.262 10.939 34.575 1.00 37.03 267 ASP A CA 1
ATOM 2117 C C . ASP A 1 267 ? -35.718 9.507 34.781 1.00 37.03 267 ASP A C 1
ATOM 2119 O O . ASP A 1 267 ? -36.355 8.528 34.404 1.00 37.03 267 ASP A O 1
ATOM 2123 N N . VAL A 1 268 ? -34.577 9.331 35.462 1.00 36.62 268 VAL A N 1
ATOM 2124 C CA . VAL A 1 268 ? -34.079 7.986 35.866 1.00 36.62 268 VAL A CA 1
ATOM 2125 C C . VAL A 1 268 ? -34.519 7.590 37.290 1.00 36.62 268 VAL A C 1
ATOM 2127 O O . VAL A 1 268 ? -34.041 6.618 37.871 1.00 36.62 268 VAL A O 1
ATOM 2130 N N . LYS A 1 269 ? -35.490 8.292 37.881 1.00 39.09 269 LYS A N 1
ATOM 2131 C CA . LYS A 1 269 ? -36.123 7.869 39.141 1.00 39.09 269 LYS A CA 1
ATOM 2132 C C . LYS A 1 269 ? -37.638 7.951 39.055 1.00 39.09 269 LYS A C 1
ATOM 2134 O O . LYS A 1 269 ? -38.231 8.886 39.572 1.00 39.09 269 LYS A O 1
ATOM 2139 N N . SER A 1 270 ? -38.226 6.933 38.434 1.00 33.78 270 SER A N 1
ATOM 2140 C CA . SER A 1 270 ? -39.497 6.289 38.805 1.00 33.78 270 SER A CA 1
ATOM 2141 C C . SER A 1 270 ? -40.173 5.777 37.540 1.00 33.78 270 SER A C 1
ATOM 2143 O O . SER A 1 270 ? -40.691 6.574 36.775 1.00 33.78 270 SER A O 1
ATOM 2145 N N . MET A 1 271 ? -40.173 4.461 37.328 1.00 31.06 271 MET A N 1
ATOM 2146 C CA . MET A 1 271 ? -41.267 3.754 36.655 1.00 31.06 271 MET A CA 1
ATOM 2147 C C . MET A 1 271 ? -41.217 2.284 37.074 1.00 31.06 271 MET A C 1
ATOM 2149 O O . MET A 1 271 ? -40.658 1.416 36.408 1.00 31.06 271 MET A O 1
ATOM 2153 N N . SER A 1 272 ? -41.795 2.016 38.239 1.00 32.28 272 SER A N 1
ATOM 2154 C CA . SER A 1 272 ? -42.540 0.785 38.462 1.00 32.28 272 SER A CA 1
ATOM 2155 C C . SER A 1 272 ? -43.798 0.814 37.582 1.00 32.28 272 SER A C 1
ATOM 2157 O O . SER A 1 272 ? -44.448 1.849 37.467 1.00 32.28 272 SER A O 1
ATOM 2159 N N . SER A 1 273 ? -44.137 -0.345 37.010 1.00 39.28 273 SER A N 1
ATOM 2160 C CA . SER A 1 273 ? -45.386 -0.653 36.293 1.00 39.28 273 SER A CA 1
ATOM 2161 C C . SER A 1 273 ? -45.479 -0.250 34.818 1.00 39.28 273 SER A C 1
ATOM 2163 O O . SER A 1 273 ? -46.143 0.716 34.480 1.00 39.28 273 SER A O 1
ATOM 2165 N N . VAL A 1 274 ? -44.983 -1.120 33.929 1.00 30.36 274 VAL A N 1
ATOM 2166 C CA . VAL A 1 274 ? -45.751 -1.519 32.731 1.00 30.36 274 VAL A CA 1
ATOM 2167 C C . VAL A 1 274 ? -45.554 -3.023 32.519 1.00 30.36 274 VAL A C 1
ATOM 2169 O O . VAL A 1 274 ? -44.711 -3.474 31.751 1.00 30.36 274 VAL A O 1
ATOM 2172 N N . LYS A 1 275 ? -46.320 -3.816 33.275 1.00 30.94 275 LYS A N 1
ATOM 2173 C CA . LYS A 1 275 ? -46.440 -5.278 33.129 1.00 30.94 275 LYS A CA 1
ATOM 2174 C C . LYS A 1 275 ? -47.620 -5.651 32.219 1.00 30.94 275 LYS A C 1
ATOM 2176 O O . LYS A 1 275 ? -48.115 -6.769 32.268 1.00 30.94 275 LYS A O 1
ATOM 2181 N N . GLU A 1 276 ? -48.086 -4.715 31.399 1.00 34.53 276 GLU A N 1
ATOM 2182 C CA . GLU A 1 276 ? -49.382 -4.828 30.738 1.00 34.53 276 GLU A CA 1
ATOM 2183 C C . GLU A 1 276 ? -49.330 -4.245 29.323 1.00 34.53 276 GLU A C 1
ATOM 2185 O O . GLU A 1 276 ? -49.884 -3.197 29.031 1.00 34.53 276 GLU A O 1
ATOM 2190 N N . MET A 1 277 ? -48.613 -4.934 28.433 1.00 27.39 277 MET A N 1
ATOM 2191 C CA . MET A 1 277 ? -48.974 -4.975 27.011 1.00 27.39 277 MET A CA 1
ATOM 2192 C C . MET A 1 277 ? -48.406 -6.241 26.358 1.00 27.39 277 MET A C 1
ATOM 2194 O O . MET A 1 277 ? -47.640 -6.220 25.400 1.00 27.39 277 MET A O 1
ATOM 2198 N N . MET A 1 278 ? -48.766 -7.382 26.943 1.00 27.19 278 MET A N 1
ATOM 2199 C CA . MET A 1 278 ? -48.720 -8.685 26.293 1.00 27.19 278 MET A CA 1
ATOM 2200 C C . MET A 1 278 ? -50.080 -8.878 25.615 1.00 27.19 278 MET A C 1
ATOM 2202 O O . MET A 1 278 ? -51.073 -8.969 26.325 1.00 27.19 278 MET A O 1
ATOM 2206 N N . THR A 1 279 ? -50.141 -8.893 24.279 1.00 28.86 279 THR A N 1
ATOM 2207 C CA . THR A 1 279 ? -50.991 -9.752 23.411 1.00 28.86 279 THR A CA 1
ATOM 2208 C C . THR A 1 279 ? -51.102 -9.169 21.995 1.00 28.86 279 THR A C 1
ATOM 2210 O O . THR A 1 279 ? -51.103 -7.956 21.834 1.00 28.86 279 THR A O 1
ATOM 2213 N N . ILE A 1 280 ? -51.272 -10.061 20.998 1.00 31.66 280 ILE A N 1
ATOM 2214 C CA . ILE A 1 280 ? -51.526 -9.818 19.552 1.00 31.66 280 ILE A CA 1
ATOM 2215 C C . ILE A 1 280 ? -50.201 -9.601 18.768 1.00 31.66 280 ILE A C 1
ATOM 2217 O O . ILE A 1 280 ? -49.626 -8.531 18.830 1.00 31.66 280 ILE A O 1
ATOM 2221 N N . GLN A 1 281 ? -49.578 -10.547 18.044 1.00 23.81 281 GLN A N 1
ATOM 2222 C CA . GLN A 1 281 ? -50.045 -11.686 17.237 1.00 23.81 281 GLN A CA 1
ATOM 2223 C C . GLN A 1 281 ? -49.016 -12.834 17.222 1.00 23.81 281 GLN A C 1
ATOM 2225 O O . GLN A 1 281 ? -47.824 -12.622 17.017 1.00 23.81 281 GLN A O 1
ATOM 2230 N N . LYS A 1 282 ? -49.509 -14.070 17.362 1.00 34.62 282 LYS A N 1
ATOM 2231 C CA . LYS A 1 282 ? -48.810 -15.325 17.043 1.00 34.62 282 LYS A CA 1
ATOM 2232 C C . LYS A 1 282 ? -49.409 -15.889 15.747 1.00 34.62 282 LYS A C 1
ATOM 2234 O O . LYS A 1 282 ? -50.600 -16.191 15.744 1.00 34.62 282 LYS A O 1
ATOM 2239 N N . LYS A 1 283 ? -48.589 -16.028 14.700 1.00 30.95 283 LYS A N 1
ATOM 2240 C CA . LYS A 1 283 ? -48.649 -16.935 13.521 1.00 30.95 283 LYS A CA 1
ATOM 2241 C C . LYS A 1 283 ? -47.663 -16.322 12.511 1.00 30.95 283 LYS A C 1
ATOM 2243 O O . LYS A 1 283 ? -47.812 -15.155 12.200 1.00 30.95 283 LYS A O 1
ATOM 2248 N N . GLU A 1 284 ? -46.587 -16.955 12.061 1.00 27.69 284 GLU A N 1
ATOM 2249 C CA . GLU A 1 284 ? -46.384 -18.349 11.661 1.00 27.69 284 GLU A CA 1
ATOM 2250 C C . GLU A 1 284 ? -45.021 -18.899 12.127 1.00 27.69 284 GLU A C 1
ATOM 2252 O O . GLU A 1 284 ? -44.119 -18.159 12.516 1.00 27.69 284 GLU A O 1
ATOM 2257 N N . ASN A 1 285 ? -44.908 -20.229 12.109 1.00 32.66 285 ASN A N 1
ATOM 2258 C CA . ASN A 1 285 ? -43.734 -21.017 12.476 1.00 32.66 285 ASN A CA 1
ATOM 2259 C C . ASN A 1 285 ? -42.488 -20.646 11.656 1.00 32.66 285 ASN A C 1
ATOM 2261 O O . ASN A 1 285 ? -42.356 -21.074 10.513 1.00 32.66 285 ASN A O 1
ATOM 2265 N N . ILE A 1 286 ? -41.522 -19.980 12.284 1.00 33.78 286 ILE A N 1
ATOM 2266 C CA . ILE A 1 286 ? -40.105 -20.104 11.937 1.00 33.78 286 ILE A CA 1
ATOM 2267 C C . ILE A 1 286 ? -39.370 -20.286 13.260 1.00 33.78 286 ILE A C 1
ATOM 2269 O O . ILE A 1 286 ? -39.550 -19.501 14.191 1.00 33.78 286 ILE A O 1
ATOM 2273 N N . VAL A 1 287 ? -38.596 -21.364 13.354 1.00 30.31 287 VAL A N 1
ATOM 2274 C CA . VAL A 1 287 ? -37.677 -21.646 14.458 1.00 30.31 287 VAL A CA 1
ATOM 2275 C C . VAL A 1 287 ? -36.670 -20.495 14.512 1.00 30.31 287 VAL A C 1
ATOM 2277 O O . VAL A 1 287 ? -35.697 -20.471 13.764 1.00 30.31 287 VAL A O 1
ATOM 2280 N N . LEU A 1 288 ? -36.964 -19.482 15.327 1.00 31.45 288 LEU A N 1
ATOM 2281 C CA . LEU A 1 288 ? -36.048 -18.389 15.612 1.00 31.45 288 LEU A CA 1
ATOM 2282 C C . LEU A 1 288 ? -35.047 -18.898 16.643 1.00 31.45 288 LEU A C 1
ATOM 2284 O O . LEU A 1 288 ? -35.344 -18.989 17.831 1.00 31.45 288 LEU A O 1
ATOM 2288 N N . ASP A 1 289 ? -33.887 -19.261 16.112 1.00 31.98 289 ASP A N 1
ATOM 2289 C CA . ASP A 1 289 ? -32.614 -19.441 16.795 1.00 31.98 289 ASP A CA 1
ATOM 2290 C C . ASP A 1 289 ? -32.435 -18.421 17.939 1.00 31.98 289 ASP A C 1
ATOM 2292 O O . ASP A 1 289 ? -32.598 -17.207 17.754 1.00 31.98 289 ASP A O 1
ATOM 2296 N N . GLU A 1 290 ? -32.097 -18.920 19.130 1.00 28.97 290 GLU A N 1
ATOM 2297 C CA . GLU A 1 290 ? -31.965 -18.173 20.392 1.00 28.97 290 GLU A CA 1
ATOM 2298 C C . GLU A 1 290 ? -30.989 -16.978 20.282 1.00 28.97 290 GLU A C 1
ATOM 2300 O O . GLU A 1 290 ? -31.089 -16.001 21.030 1.00 28.97 290 GLU A O 1
ATOM 2305 N N . ARG A 1 291 ? -30.104 -16.984 19.274 1.00 31.17 291 ARG A N 1
ATOM 2306 C CA . ARG A 1 291 ? -29.184 -15.888 18.919 1.00 31.17 291 ARG A CA 1
ATOM 2307 C C . ARG A 1 291 ? -29.868 -14.573 18.531 1.00 31.17 291 ARG A C 1
ATOM 2309 O O . ARG A 1 291 ? -29.318 -13.504 18.795 1.00 31.17 291 ARG A O 1
ATOM 2316 N N . SER A 1 292 ? -31.056 -14.617 17.923 1.00 28.58 292 SER A N 1
ATOM 2317 C CA . SER A 1 292 ? -31.739 -13.406 17.429 1.00 28.58 292 SER A CA 1
ATOM 2318 C C . SER A 1 292 ? -32.381 -12.581 18.553 1.00 28.58 292 SER A C 1
ATOM 2320 O O . SER A 1 292 ? -32.478 -11.353 18.460 1.00 28.58 292 SER A O 1
ATOM 2322 N N . PHE A 1 293 ? -32.781 -13.240 19.646 1.00 30.55 293 PHE A N 1
ATOM 2323 C CA . PHE A 1 293 ? -33.390 -12.584 20.803 1.00 30.55 293 PHE A CA 1
ATOM 2324 C C . PHE A 1 293 ? -32.347 -11.800 21.619 1.00 30.55 293 PHE A C 1
ATOM 2326 O O . PHE A 1 293 ? -32.566 -10.630 21.930 1.00 30.55 293 PHE A O 1
ATOM 2333 N N . CYS A 1 294 ? -31.157 -12.378 21.839 1.00 37.53 294 CYS A N 1
ATOM 2334 C CA . CYS A 1 294 ? -30.051 -11.688 22.513 1.00 37.53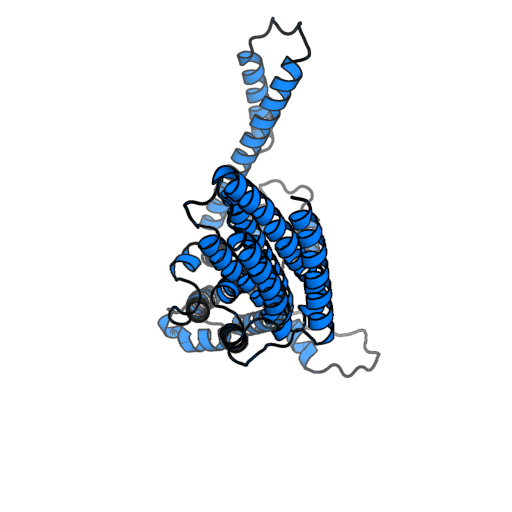 294 CYS A CA 1
ATOM 2335 C C . CYS A 1 294 ? -29.597 -10.418 21.780 1.00 37.53 294 CYS A C 1
ATOM 2337 O O . CYS A 1 294 ? -29.322 -9.416 22.432 1.00 37.53 294 CYS A O 1
ATOM 2339 N N . PHE A 1 295 ? -29.551 -10.416 20.443 1.00 34.84 295 PHE A N 1
ATOM 2340 C CA . PHE A 1 295 ? -29.065 -9.252 19.691 1.00 34.84 295 PHE A CA 1
ATOM 2341 C C . PHE A 1 295 ? -29.978 -8.023 19.846 1.00 34.84 295 PHE A C 1
ATOM 2343 O O . PHE A 1 295 ? -29.495 -6.896 19.940 1.00 34.84 295 PHE A O 1
ATOM 2350 N N . LYS A 1 296 ? -31.302 -8.224 19.925 1.00 28.23 296 LYS A N 1
ATOM 2351 C CA . LYS A 1 296 ? -32.276 -7.127 20.073 1.00 28.23 296 LYS A CA 1
ATOM 2352 C C . LYS A 1 296 ? -32.284 -6.510 21.470 1.00 28.23 296 LYS A C 1
ATOM 2354 O O . LYS A 1 296 ? -32.434 -5.295 21.579 1.00 28.23 296 LYS A O 1
ATOM 2359 N N . ASP A 1 297 ? -32.108 -7.310 22.518 1.00 2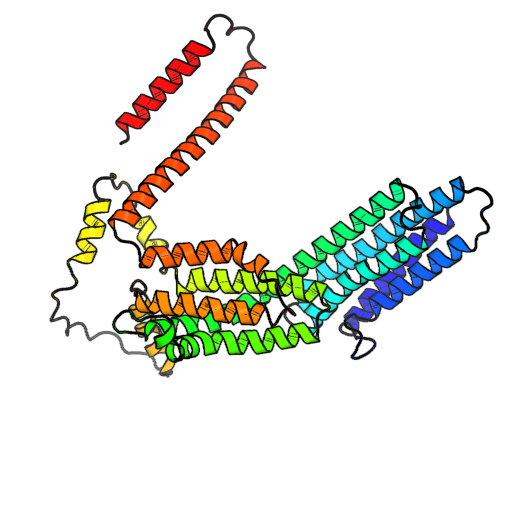9.70 297 ASP A N 1
ATOM 2360 C CA . ASP A 1 297 ? -31.996 -6.781 23.882 1.00 29.70 297 ASP A CA 1
ATOM 2361 C C . ASP A 1 297 ? -30.609 -6.159 24.138 1.00 29.70 297 ASP A C 1
ATOM 2363 O O . ASP A 1 297 ? -30.518 -5.132 24.809 1.00 29.70 297 ASP A O 1
ATOM 2367 N N . MET A 1 298 ? -29.547 -6.683 23.510 1.00 40.47 298 MET A N 1
ATOM 2368 C CA . MET A 1 298 ? -28.205 -6.079 23.535 1.00 40.47 298 MET A CA 1
ATOM 2369 C C . MET A 1 298 ? -28.148 -4.732 22.797 1.00 40.47 298 MET A C 1
ATOM 2371 O O . MET A 1 298 ? -27.499 -3.805 23.277 1.00 40.47 298 MET A O 1
ATOM 2375 N N . ALA A 1 299 ? -28.871 -4.581 21.682 1.00 37.66 299 ALA A N 1
ATOM 2376 C CA . ALA A 1 299 ? -28.972 -3.308 20.967 1.00 37.66 299 ALA A CA 1
ATOM 2377 C C . ALA A 1 299 ? -29.666 -2.215 21.804 1.00 37.66 299 ALA A C 1
ATOM 2379 O O . ALA A 1 299 ? -29.219 -1.071 21.785 1.00 37.66 299 ALA A O 1
ATOM 2380 N N . ARG A 1 300 ? -30.694 -2.562 22.601 1.00 38.22 300 ARG A N 1
ATOM 2381 C CA . ARG A 1 300 ? -31.352 -1.604 23.516 1.00 38.22 300 ARG A CA 1
ATOM 2382 C C . ARG A 1 300 ? -30.466 -1.182 24.691 1.00 38.22 300 ARG A C 1
ATOM 2384 O O . ARG A 1 300 ? -30.598 -0.063 25.173 1.00 38.22 300 ARG A O 1
ATOM 2391 N N . GLU A 1 301 ? -29.567 -2.043 25.177 1.00 37.34 301 GLU A N 1
ATOM 2392 C CA . GLU A 1 301 ? -28.597 -1.649 26.215 1.00 37.34 301 GLU A CA 1
ATOM 2393 C C . GLU A 1 301 ? -27.447 -0.786 25.657 1.00 37.34 301 GLU A C 1
ATOM 2395 O O . GLU A 1 301 ? -26.897 0.033 26.397 1.00 37.34 301 GLU A O 1
ATOM 2400 N N . CYS A 1 302 ? -27.136 -0.909 24.360 1.00 41.25 302 CYS A N 1
ATOM 2401 C CA . CYS A 1 302 ? -26.110 -0.134 23.649 1.00 41.25 302 CYS A CA 1
ATOM 2402 C C . CYS A 1 302 ? -26.558 1.292 23.249 1.00 41.25 302 CYS A C 1
ATOM 2404 O O . CYS A 1 302 ? -25.740 2.092 22.803 1.00 41.25 302 CYS A O 1
ATOM 2406 N N . GLU A 1 303 ? -27.835 1.649 23.448 1.00 42.34 303 GLU A N 1
ATOM 2407 C CA . GLU A 1 303 ? -28.344 3.030 23.312 1.00 42.34 303 GLU A CA 1
ATOM 2408 C C . GLU A 1 303 ? -27.871 3.955 24.451 1.00 42.34 303 GLU A C 1
ATOM 2410 O O . GLU A 1 303 ? -28.060 5.172 24.400 1.00 42.34 303 GLU A O 1
ATOM 2415 N N . ARG A 1 304 ? -27.258 3.397 25.505 1.00 53.62 304 ARG A N 1
ATOM 2416 C CA . ARG A 1 304 ? -26.723 4.165 26.634 1.00 53.62 304 ARG A CA 1
ATOM 2417 C C . ARG A 1 304 ? -25.296 4.620 26.341 1.00 53.62 304 ARG A C 1
ATOM 2419 O O . ARG A 1 304 ? -24.444 3.821 25.973 1.00 53.62 304 ARG A O 1
ATOM 2426 N N . SER A 1 305 ? -25.042 5.909 26.567 1.00 66.12 305 SER A N 1
ATOM 2427 C CA . SER A 1 305 ? -23.712 6.525 26.513 1.00 66.12 305 SER A CA 1
ATOM 2428 C C . SER A 1 305 ? -22.664 5.692 27.259 1.00 66.12 305 SER A C 1
ATOM 2430 O O . SER A 1 305 ? -22.942 5.227 28.370 1.00 66.12 305 SER A O 1
ATOM 2432 N N . LEU A 1 306 ? -21.460 5.564 26.692 1.00 77.25 306 LEU A N 1
ATOM 2433 C CA . LEU A 1 306 ? -20.348 4.854 27.325 1.00 77.25 306 LEU A CA 1
ATOM 2434 C C . LEU A 1 306 ? -20.084 5.369 28.747 1.00 77.25 306 LEU A C 1
ATOM 2436 O O . LEU A 1 306 ? -20.070 6.571 29.013 1.00 77.25 306 LEU A O 1
ATOM 2440 N N . THR A 1 307 ? -19.840 4.444 29.670 1.00 81.38 307 THR A N 1
ATOM 2441 C CA . THR A 1 307 ? -19.448 4.762 31.046 1.00 81.38 307 THR A CA 1
ATOM 2442 C C . THR A 1 307 ? -17.971 5.182 31.116 1.00 81.38 307 THR A C 1
ATOM 2444 O O . THR A 1 307 ? -17.159 4.740 30.296 1.00 81.38 307 THR A O 1
ATOM 2447 N N . PRO A 1 308 ? -17.555 5.957 32.139 1.00 81.62 308 PRO A N 1
ATOM 2448 C CA . PRO A 1 308 ? -16.144 6.312 32.336 1.00 81.62 308 PRO A CA 1
ATOM 2449 C C . PRO A 1 308 ? -15.210 5.096 32.454 1.00 81.62 308 PRO A C 1
ATOM 2451 O O . PRO A 1 308 ? -14.062 5.137 32.004 1.00 81.62 308 PRO A O 1
ATOM 2454 N N . LYS A 1 309 ? -15.709 3.986 33.020 1.00 85.69 309 LYS A N 1
ATOM 2455 C CA . LYS A 1 309 ? -14.981 2.713 33.096 1.00 85.69 309 LYS A CA 1
ATOM 2456 C C . LYS A 1 309 ? -14.742 2.132 31.698 1.00 85.69 309 LYS A C 1
ATOM 2458 O O . LYS A 1 309 ? -13.599 1.852 31.358 1.00 85.69 309 LYS A O 1
ATOM 2463 N N . GLN A 1 310 ? -15.783 2.041 30.868 1.00 86.88 310 GLN A N 1
ATOM 2464 C CA . GLN A 1 310 ? -15.675 1.574 29.478 1.00 86.88 310 GLN A CA 1
ATOM 2465 C C . GLN A 1 310 ? -14.736 2.453 28.641 1.00 86.88 310 GLN A C 1
ATOM 2467 O O . GLN A 1 310 ? -13.935 1.928 27.874 1.00 86.88 310 GLN A O 1
ATOM 2472 N N . CYS A 1 311 ? -14.758 3.774 28.839 1.00 86.69 311 CYS A N 1
ATOM 2473 C CA . CYS A 1 311 ? -13.819 4.684 28.174 1.00 86.69 311 CYS A CA 1
ATOM 2474 C C . CYS A 1 311 ? -12.364 4.408 28.581 1.00 86.69 311 CYS A C 1
ATOM 2476 O O . CYS A 1 311 ? -11.472 4.434 27.738 1.00 86.69 311 CYS A O 1
ATOM 2478 N N . THR A 1 312 ? -12.122 4.104 29.861 1.00 87.44 312 THR A N 1
ATOM 2479 C CA . THR A 1 312 ? -10.782 3.757 30.364 1.00 87.44 312 THR A CA 1
ATOM 2480 C C . THR A 1 312 ? -10.297 2.420 29.793 1.00 87.44 312 THR A C 1
ATOM 2482 O O . THR A 1 312 ? -9.128 2.305 29.424 1.00 87.44 312 THR A O 1
ATOM 2485 N N . VAL A 1 313 ? -11.192 1.431 29.681 1.00 90.50 313 VAL A N 1
ATOM 2486 C CA . VAL A 1 313 ? -10.906 0.135 29.041 1.00 90.50 313 VAL A CA 1
ATOM 2487 C C . VAL A 1 313 ? -10.559 0.331 27.565 1.00 90.50 313 VAL A C 1
ATOM 2489 O O . VAL A 1 313 ? -9.533 -0.173 27.123 1.00 90.50 313 VAL A O 1
ATOM 2492 N N . LEU A 1 314 ? -11.340 1.121 26.818 1.00 90.69 314 LEU A N 1
ATOM 2493 C CA . LEU A 1 314 ? -11.046 1.429 25.414 1.00 90.69 314 LEU A CA 1
ATOM 2494 C C . LEU A 1 314 ? -9.723 2.184 25.238 1.00 90.69 314 LEU A C 1
ATOM 2496 O O . LEU A 1 314 ? -8.948 1.854 24.346 1.00 90.69 314 LEU A O 1
ATOM 2500 N N . ASP A 1 315 ? -9.423 3.165 26.090 1.00 89.50 315 ASP A N 1
ATOM 2501 C CA . ASP A 1 315 ? -8.161 3.908 26.001 1.00 89.50 315 ASP A CA 1
ATOM 2502 C C . ASP A 1 315 ? -6.939 3.018 26.292 1.00 89.50 315 ASP A C 1
ATOM 2504 O O . ASP A 1 315 ? -5.901 3.167 25.653 1.00 89.50 315 ASP A O 1
ATOM 2508 N N . ALA A 1 316 ? -7.054 2.054 27.213 1.00 90.00 316 ALA A N 1
ATOM 2509 C CA . ALA A 1 316 ? -6.026 1.031 27.417 1.00 90.00 316 ALA A CA 1
ATOM 2510 C C . ALA A 1 316 ? -5.956 0.036 26.243 1.00 90.00 316 ALA A C 1
ATOM 2512 O O . ALA A 1 316 ? -4.867 -0.342 25.816 1.00 90.00 316 ALA A O 1
ATOM 2513 N N . ALA A 1 317 ? -7.100 -0.336 25.670 1.00 92.19 317 ALA A N 1
ATOM 2514 C CA . ALA A 1 317 ? -7.175 -1.225 24.519 1.00 92.19 317 ALA A CA 1
ATOM 2515 C C . ALA A 1 317 ? -6.479 -0.637 23.274 1.00 92.19 317 ALA A C 1
ATOM 2517 O O . ALA A 1 317 ? -5.792 -1.340 22.531 1.00 92.19 317 ALA A O 1
ATOM 2518 N N . LEU A 1 318 ? -6.575 0.681 23.075 1.00 92.44 318 LEU A N 1
ATOM 2519 C CA . LEU A 1 318 ? -5.864 1.381 22.003 1.00 92.44 318 LEU A CA 1
ATOM 2520 C C . LEU A 1 318 ? -4.340 1.251 22.105 1.00 92.44 318 LEU A C 1
ATOM 2522 O O . LEU A 1 318 ? -3.661 1.266 21.076 1.00 92.44 318 LEU A O 1
ATOM 2526 N N . ASP A 1 319 ? -3.787 1.116 23.312 1.00 91.06 319 ASP A N 1
ATOM 2527 C CA . ASP A 1 319 ? -2.352 0.893 23.497 1.00 91.06 319 ASP A CA 1
ATOM 2528 C C . ASP A 1 319 ? -1.923 -0.483 22.959 1.00 91.06 319 ASP A C 1
ATOM 2530 O O . ASP A 1 319 ? -0.922 -0.568 22.245 1.00 91.06 319 ASP A O 1
ATOM 2534 N N . ALA A 1 320 ? -2.718 -1.532 23.184 1.00 91.94 320 ALA A N 1
ATOM 2535 C CA . ALA A 1 320 ? -2.445 -2.869 22.654 1.00 91.94 320 ALA A CA 1
ATOM 2536 C C . ALA A 1 320 ? -2.612 -2.948 21.125 1.00 91.94 320 ALA A C 1
ATOM 2538 O O . ALA A 1 320 ? -1.748 -3.504 20.445 1.00 91.94 320 ALA A O 1
ATOM 2539 N N . ILE A 1 321 ? -3.644 -2.309 20.555 1.00 94.62 321 ILE A N 1
ATOM 2540 C CA . ILE A 1 321 ? -3.816 -2.240 19.090 1.00 94.62 321 ILE A CA 1
ATOM 2541 C C . ILE A 1 321 ? -2.612 -1.535 18.445 1.00 94.62 321 ILE A C 1
ATOM 2543 O O . ILE A 1 321 ? -2.098 -1.991 17.422 1.00 94.62 321 ILE A O 1
ATOM 2547 N N . LYS A 1 322 ? -2.103 -0.449 19.048 1.00 94.50 322 LYS A N 1
ATOM 2548 C CA . LYS A 1 322 ? -0.876 0.210 18.564 1.00 94.50 322 LYS A CA 1
ATOM 2549 C C . LYS A 1 322 ? 0.319 -0.736 18.567 1.00 94.50 322 LYS A C 1
ATOM 2551 O O . LYS A 1 322 ? 1.065 -0.745 17.591 1.00 94.50 322 LYS A O 1
ATOM 2556 N N . GLU A 1 323 ? 0.522 -1.502 19.635 1.00 93.38 323 GLU A N 1
ATOM 2557 C CA . GLU A 1 323 ? 1.642 -2.447 19.715 1.00 93.38 323 GLU A CA 1
ATOM 2558 C C . GLU A 1 323 ? 1.501 -3.588 18.690 1.00 93.38 323 GLU A C 1
ATOM 2560 O O . GLU A 1 323 ? 2.494 -3.938 18.049 1.00 93.38 323 GLU A O 1
ATOM 2565 N N . CYS A 1 324 ? 0.279 -4.059 18.413 1.00 94.00 324 CYS A N 1
ATOM 2566 C CA . CYS A 1 324 ? -0.007 -5.015 17.334 1.00 94.00 324 CYS A CA 1
ATOM 2567 C C . CYS A 1 324 ? 0.444 -4.481 15.962 1.00 94.00 324 CYS A C 1
ATOM 2569 O O . CYS A 1 324 ? 1.246 -5.102 15.265 1.00 94.00 324 CYS A O 1
ATOM 2571 N N . PHE A 1 325 ? 0.021 -3.264 15.600 1.00 96.00 325 PHE A N 1
ATOM 2572 C CA . PHE A 1 325 ? 0.422 -2.623 14.340 1.00 96.00 325 PHE A CA 1
ATOM 2573 C C . PHE A 1 325 ? 1.891 -2.173 14.322 1.00 96.00 325 PHE A C 1
ATOM 2575 O O . PHE A 1 325 ? 2.461 -1.951 13.248 1.00 96.00 325 PHE A O 1
ATOM 2582 N N . HIS A 1 326 ? 2.516 -1.996 15.488 1.00 95.25 326 HIS A N 1
ATOM 2583 C CA . HIS A 1 326 ? 3.939 -1.698 15.606 1.00 95.25 326 HIS A CA 1
ATOM 2584 C C . HIS A 1 326 ? 4.800 -2.943 15.362 1.00 95.25 326 HIS A C 1
ATOM 2586 O O . HIS A 1 326 ? 5.860 -2.834 14.733 1.00 95.25 326 HIS A O 1
ATOM 2592 N N . ALA A 1 327 ? 4.342 -4.106 15.840 1.00 93.50 327 ALA A N 1
ATOM 2593 C CA . ALA A 1 327 ? 4.969 -5.416 15.678 1.00 93.50 327 ALA A CA 1
ATOM 2594 C C . ALA A 1 327 ? 6.481 -5.400 15.980 1.00 93.50 327 ALA A C 1
ATOM 2596 O O . ALA A 1 327 ? 7.303 -5.806 15.155 1.00 93.50 327 ALA A O 1
ATOM 2597 N N . GLY A 1 328 ? 6.876 -4.817 17.119 1.00 88.94 328 GLY A N 1
ATOM 2598 C CA . GLY A 1 328 ? 8.286 -4.734 17.530 1.00 88.94 328 GLY A CA 1
ATOM 2599 C C . GLY A 1 328 ? 9.201 -3.984 16.547 1.00 88.94 328 GLY A C 1
ATOM 2600 O O . GLY A 1 328 ? 10.400 -4.246 16.494 1.00 88.94 328 GLY A O 1
ATOM 2601 N N . GLY A 1 329 ? 8.649 -3.079 15.731 1.00 89.56 329 GLY A N 1
ATOM 2602 C CA . GLY A 1 329 ? 9.385 -2.304 14.728 1.00 89.56 329 GLY A CA 1
ATOM 2603 C C . GLY A 1 329 ? 9.333 -2.866 13.305 1.00 89.56 329 GLY A C 1
ATOM 2604 O O . GLY A 1 329 ? 9.844 -2.215 12.390 1.00 89.56 329 GLY A O 1
ATOM 2605 N N . GLN A 1 330 ? 8.694 -4.022 13.094 1.00 88.94 330 GLN A N 1
ATOM 2606 C CA . GLN A 1 330 ? 8.472 -4.584 11.755 1.00 88.94 330 GLN A CA 1
ATOM 2607 C C . GLN A 1 330 ? 7.249 -3.983 11.046 1.00 88.94 330 GLN A C 1
ATOM 2609 O O . GLN A 1 330 ? 7.161 -4.049 9.820 1.00 88.94 330 GLN A O 1
ATOM 2614 N N . GLY A 1 331 ? 6.336 -3.361 11.799 1.00 93.12 331 GLY A N 1
ATOM 2615 C CA . GLY A 1 331 ? 5.142 -2.706 11.277 1.00 93.12 331 GLY A CA 1
ATOM 2616 C C . GLY A 1 331 ? 5.291 -1.188 11.124 1.00 93.12 331 GLY A C 1
ATOM 2617 O O . GLY A 1 331 ? 6.242 -0.666 10.528 1.00 93.12 331 GLY A O 1
ATOM 2618 N N . LEU A 1 332 ? 4.314 -0.447 11.643 1.00 94.81 332 LEU A N 1
ATOM 2619 C CA . LEU A 1 332 ? 4.287 1.014 11.592 1.00 94.81 332 LEU A CA 1
ATOM 2620 C C . LEU A 1 332 ? 5.178 1.633 12.680 1.00 94.81 332 LEU A C 1
ATOM 2622 O O . LEU A 1 332 ? 5.350 1.106 13.779 1.00 94.81 332 LEU A O 1
ATOM 2626 N N . LYS A 1 333 ? 5.768 2.795 12.379 1.00 94.25 333 LYS A N 1
ATOM 2627 C CA . LYS A 1 333 ? 6.594 3.535 13.348 1.00 94.25 333 LYS A CA 1
ATOM 2628 C C . LYS A 1 333 ? 5.711 4.144 14.436 1.00 94.25 333 LYS A C 1
ATOM 2630 O O . LYS A 1 333 ? 4.673 4.704 14.111 1.00 94.25 333 LYS A O 1
ATOM 2635 N N . LYS A 1 334 ? 6.185 4.194 15.687 1.00 92.50 334 LYS A N 1
ATOM 2636 C CA . LYS A 1 334 ? 5.443 4.840 16.791 1.00 92.50 334 LYS A CA 1
ATOM 2637 C C . LYS A 1 334 ? 5.038 6.291 16.486 1.00 92.50 334 LYS A C 1
ATOM 2639 O O . LYS A 1 334 ? 3.915 6.695 16.758 1.00 92.50 334 LYS A O 1
ATOM 2644 N N . SER A 1 335 ? 5.907 7.042 15.804 1.00 93.31 335 SER A N 1
ATOM 2645 C CA . SER A 1 335 ? 5.633 8.422 15.376 1.00 93.31 335 SER A CA 1
ATOM 2646 C C . SER A 1 335 ? 4.515 8.573 14.337 1.00 93.31 335 SER A C 1
ATOM 2648 O O . SER A 1 335 ? 4.034 9.686 14.136 1.00 93.31 335 SER A O 1
ATOM 2650 N N . PHE A 1 336 ? 4.117 7.492 13.658 1.00 94.62 336 PHE A N 1
ATOM 2651 C CA . PHE A 1 336 ? 2.960 7.497 12.765 1.00 94.62 336 PHE A CA 1
ATOM 2652 C C . PHE A 1 336 ? 1.656 7.577 13.566 1.00 94.62 336 PHE A C 1
ATOM 2654 O O . PHE A 1 336 ? 0.807 8.396 13.231 1.00 94.62 336 PHE A O 1
ATOM 2661 N N . PHE A 1 337 ? 1.526 6.799 14.646 1.00 93.00 337 PHE A N 1
ATOM 2662 C CA . PHE A 1 337 ? 0.301 6.751 15.451 1.00 93.00 337 PHE A CA 1
ATOM 2663 C C . PHE A 1 337 ? -0.001 8.091 16.126 1.00 93.00 337 PHE A C 1
ATOM 2665 O O . PHE A 1 337 ? -1.132 8.556 16.071 1.00 93.00 337 PHE A O 1
ATOM 2672 N N . GLU A 1 338 ? 1.014 8.766 16.671 1.00 87.88 338 GLU A N 1
ATOM 2673 C CA . GLU A 1 338 ? 0.843 10.081 17.317 1.00 87.88 338 GLU A CA 1
ATOM 2674 C C . GLU A 1 338 ? 0.324 11.168 16.358 1.00 87.88 338 GLU A C 1
ATOM 2676 O O . GLU A 1 338 ? -0.313 12.137 16.773 1.00 87.88 338 GLU A O 1
ATOM 2681 N N . LYS A 1 339 ? 0.584 11.003 15.056 1.00 91.44 339 LYS A N 1
ATOM 2682 C CA . LYS A 1 339 ? 0.149 11.921 13.996 1.00 91.44 339 LYS A CA 1
ATOM 2683 C C . LYS A 1 339 ? -1.104 11.443 13.259 1.00 91.44 339 LYS A C 1
ATOM 2685 O O . LYS A 1 339 ? -1.526 12.126 12.330 1.00 91.44 339 LYS A O 1
ATOM 2690 N N . SER A 1 340 ? -1.661 10.283 13.612 1.00 93.00 340 SER A N 1
ATOM 2691 C CA . SER A 1 340 ? -2.840 9.735 12.935 1.00 93.00 340 SER A CA 1
ATOM 2692 C C . SER A 1 340 ? -4.061 10.608 13.243 1.00 93.00 340 SER A C 1
ATOM 2694 O O . SER A 1 340 ? -4.428 10.730 14.417 1.00 93.00 340 SER A O 1
ATOM 2696 N N . PRO A 1 341 ? -4.701 11.210 12.223 1.00 91.00 341 PRO A N 1
ATOM 2697 C CA . PRO A 1 341 ? -5.903 12.011 12.431 1.00 91.00 341 PRO A CA 1
ATOM 2698 C C . PRO A 1 341 ? -7.067 11.160 12.949 1.00 91.00 341 PRO A C 1
ATOM 2700 O O . PRO A 1 341 ? -7.853 11.638 13.759 1.00 91.00 341 PRO A O 1
ATOM 2703 N N . GLU A 1 342 ? -7.140 9.885 12.560 1.00 91.31 342 GLU A N 1
ATOM 2704 C CA . GLU A 1 342 ? -8.157 8.944 13.038 1.00 91.31 342 GLU A CA 1
ATOM 2705 C C . GLU A 1 342 ? -8.009 8.690 14.539 1.00 91.31 342 GLU A C 1
ATOM 2707 O O . GLU A 1 342 ? -8.988 8.732 15.277 1.00 91.31 342 GLU A O 1
ATOM 2712 N N . LEU A 1 343 ? -6.775 8.487 15.021 1.00 91.56 343 LEU A N 1
ATOM 2713 C CA . LEU A 1 343 ? -6.536 8.291 16.451 1.00 91.56 343 LEU A CA 1
ATOM 2714 C C . LEU A 1 343 ? -6.851 9.557 17.251 1.00 91.56 343 LEU A C 1
ATOM 2716 O O . LEU A 1 343 ? -7.380 9.470 18.357 1.00 91.56 343 LEU A O 1
ATOM 2720 N N . GLN A 1 344 ? -6.527 10.731 16.704 1.00 89.56 344 GLN A N 1
ATOM 2721 C CA . GLN A 1 344 ? -6.866 12.012 17.323 1.00 89.56 344 GLN A CA 1
ATOM 2722 C C . GLN A 1 344 ? -8.384 12.215 17.396 1.00 89.56 344 GLN A C 1
ATOM 2724 O O . GLN A 1 344 ? -8.878 12.614 18.450 1.00 89.56 344 GLN A O 1
ATOM 2729 N N . SER A 1 345 ? -9.115 11.886 16.324 1.00 88.19 345 SER A N 1
ATOM 2730 C CA . SER A 1 345 ? -10.584 11.926 16.286 1.00 88.19 345 SER A CA 1
ATOM 2731 C C . SER A 1 345 ? -11.191 10.993 17.329 1.00 88.19 345 SER A C 1
ATOM 2733 O O . SER A 1 345 ? -11.965 11.433 18.176 1.00 88.19 345 SER A O 1
ATOM 2735 N N . LEU A 1 346 ? -10.743 9.736 17.368 1.00 86.56 346 LEU A N 1
ATOM 2736 C CA . LEU A 1 346 ? -11.216 8.749 18.334 1.00 86.56 346 LEU A CA 1
ATOM 2737 C C . LEU A 1 346 ? -10.945 9.171 19.786 1.00 86.56 346 LEU A C 1
ATOM 2739 O O . LEU A 1 346 ? -11.834 9.092 20.633 1.00 86.56 346 LEU A O 1
ATOM 2743 N N . LYS A 1 347 ? -9.734 9.655 20.090 1.00 86.88 347 LYS A N 1
ATOM 2744 C CA . LYS A 1 347 ? -9.398 10.165 21.430 1.00 86.88 347 LYS A CA 1
ATOM 2745 C C . LYS A 1 347 ? -10.249 11.373 21.807 1.00 86.88 347 LYS A C 1
ATOM 2747 O O . LYS A 1 347 ? -10.678 11.485 22.955 1.00 86.88 347 LYS A O 1
ATOM 2752 N N . TYR A 1 348 ? -10.508 12.266 20.853 1.00 82.12 348 TYR A N 1
ATOM 2753 C CA . TYR A 1 348 ? -11.413 13.386 21.062 1.00 82.12 348 TYR A CA 1
ATOM 2754 C C . TYR A 1 348 ? -12.829 12.888 21.375 1.00 82.12 348 TYR A C 1
ATOM 2756 O O . TYR A 1 348 ? -13.382 13.297 22.395 1.00 82.12 348 TYR A O 1
ATOM 2764 N N . ALA A 1 349 ? -13.368 11.949 20.592 1.00 79.12 349 ALA A N 1
ATOM 2765 C CA . ALA A 1 349 ? -14.682 11.353 20.820 1.00 79.12 349 ALA A CA 1
ATOM 2766 C C . ALA A 1 349 ? -14.789 10.682 22.202 1.00 79.12 349 ALA A C 1
ATOM 2768 O O . ALA A 1 349 ? -15.743 10.939 22.933 1.00 79.12 349 ALA A O 1
ATOM 2769 N N . LEU A 1 350 ? -13.777 9.908 22.615 1.00 78.81 350 LEU A N 1
ATOM 2770 C CA . LEU A 1 350 ? -13.705 9.312 23.956 1.00 78.81 350 LEU A CA 1
ATOM 2771 C C . LEU A 1 350 ? -13.675 10.373 25.063 1.00 78.81 350 LEU A C 1
ATOM 2773 O O . LEU A 1 350 ? -14.335 10.214 26.090 1.00 78.81 350 LEU A O 1
ATOM 2777 N N . SER A 1 351 ? -12.958 11.481 24.852 1.00 78.12 351 SER A N 1
ATOM 2778 C CA . SER A 1 351 ? -12.882 12.556 25.844 1.00 78.12 351 SER A CA 1
ATOM 2779 C C . SER A 1 351 ? -14.251 13.174 26.140 1.00 78.12 351 SER A C 1
ATOM 2781 O O . SER A 1 351 ? -14.500 13.557 27.283 1.00 78.12 351 SER A O 1
ATOM 2783 N N . LEU A 1 352 ? -15.161 13.220 25.156 1.00 72.94 352 LEU A N 1
ATOM 2784 C CA . LEU A 1 352 ? -16.500 13.795 25.320 1.00 72.94 352 LEU A CA 1
ATOM 2785 C C . LEU A 1 352 ? -17.329 13.046 26.373 1.00 72.94 352 LEU A C 1
ATOM 2787 O O . LEU A 1 352 ? -18.108 13.673 27.083 1.00 72.94 352 LEU A O 1
ATOM 2791 N N . TYR A 1 353 ? -17.112 11.738 26.536 1.00 67.88 353 TYR A N 1
ATOM 2792 C CA . TYR A 1 353 ? -17.780 10.919 27.556 1.00 67.88 353 TYR A CA 1
ATOM 2793 C C . TYR A 1 353 ? -17.261 11.157 28.979 1.00 67.88 353 TYR A C 1
ATOM 2795 O O . TYR A 1 353 ? -17.899 10.762 29.953 1.00 67.88 353 TYR A O 1
ATOM 2803 N N . THR A 1 354 ? -16.101 11.802 29.111 1.00 63.66 354 THR A N 1
ATOM 2804 C CA . THR A 1 354 ? -15.450 12.088 30.400 1.00 63.66 354 THR A CA 1
ATOM 2805 C C . THR A 1 354 ? -15.522 13.562 30.803 1.00 63.66 354 THR A C 1
ATOM 2807 O O . THR A 1 354 ? -15.137 13.914 31.917 1.00 63.66 354 THR A O 1
ATOM 2810 N N . GLN A 1 355 ? -16.018 14.430 29.915 1.00 61.50 355 GLN A N 1
ATOM 2811 C CA . GLN A 1 355 ? -16.156 15.864 30.165 1.00 61.50 355 GLN A CA 1
ATOM 2812 C C . GLN A 1 355 ? -17.431 16.184 30.948 1.00 61.50 355 GLN A C 1
ATOM 2814 O O . GLN A 1 355 ? -18.473 15.548 30.783 1.00 61.50 355 GLN A O 1
ATOM 2819 N N . THR A 1 356 ? -17.372 17.226 31.779 1.00 55.97 356 THR A N 1
ATOM 2820 C CA . THR A 1 356 ? -18.579 17.755 32.422 1.00 55.97 356 THR A CA 1
ATOM 2821 C C . THR A 1 356 ? -19.468 18.445 31.387 1.00 55.97 356 THR A C 1
ATOM 2823 O O . THR A 1 356 ? -18.983 18.998 30.396 1.00 55.97 356 THR A O 1
ATOM 2826 N N . THR A 1 357 ? -20.781 18.483 31.627 1.00 51.34 357 THR A N 1
ATOM 2827 C CA . THR A 1 357 ? -21.741 19.182 30.752 1.00 51.34 357 THR A CA 1
ATOM 2828 C C . THR A 1 357 ? -21.326 20.636 30.485 1.00 51.34 357 THR A C 1
ATOM 2830 O O . THR A 1 357 ? -21.472 21.131 29.373 1.00 51.34 357 THR A O 1
ATOM 2833 N N . GLU A 1 358 ? -20.733 21.308 31.474 1.00 36.03 358 GLU A N 1
ATOM 2834 C CA . GLU A 1 358 ? -20.227 22.681 31.358 1.00 36.03 358 GLU A CA 1
ATOM 2835 C C . GLU A 1 358 ? -19.042 22.807 30.381 1.00 36.03 358 GLU A C 1
ATOM 2837 O O . GLU A 1 358 ? -19.002 23.723 29.555 1.00 36.03 358 GLU A O 1
ATOM 2842 N N . GLN A 1 359 ? -18.095 21.864 30.418 1.00 53.56 359 GLN A N 1
ATOM 2843 C CA . GLN A 1 359 ? -16.964 21.822 29.485 1.00 53.56 359 GLN A CA 1
ATOM 2844 C C . GLN A 1 359 ? -17.417 21.511 28.054 1.00 53.56 359 GLN A C 1
ATOM 2846 O O . GLN A 1 359 ? -16.929 22.137 27.108 1.00 53.56 359 GLN A O 1
ATOM 2851 N N . LEU A 1 360 ? -18.400 20.619 27.897 1.00 52.72 360 LEU A N 1
ATOM 2852 C CA . LEU A 1 360 ? -19.008 20.308 26.602 1.00 52.72 360 LEU A CA 1
ATOM 2853 C C . LEU A 1 360 ? -19.706 21.533 26.000 1.00 52.72 360 LEU A C 1
ATOM 2855 O O . LEU A 1 360 ? -19.477 21.852 24.835 1.00 52.72 360 LEU A O 1
ATOM 2859 N N . ILE A 1 361 ? -20.480 22.277 26.799 1.00 53.31 361 ILE A N 1
ATOM 2860 C CA . ILE A 1 361 ? -21.129 23.527 26.368 1.00 53.31 361 ILE A CA 1
ATOM 2861 C C . ILE A 1 361 ? -20.083 24.562 25.945 1.00 53.31 361 ILE A C 1
ATOM 2863 O O . ILE A 1 361 ? -20.208 25.169 24.882 1.00 53.31 361 ILE A O 1
ATOM 2867 N N . LYS A 1 362 ? -19.014 24.750 26.727 1.00 52.16 362 LYS A N 1
ATOM 2868 C CA . LYS A 1 362 ? -17.946 25.703 26.390 1.00 52.16 362 LYS A CA 1
ATOM 2869 C C . LYS A 1 362 ? -17.234 25.322 25.088 1.00 52.16 362 LYS A C 1
ATOM 2871 O O . LYS A 1 362 ? -16.967 26.195 24.257 1.00 52.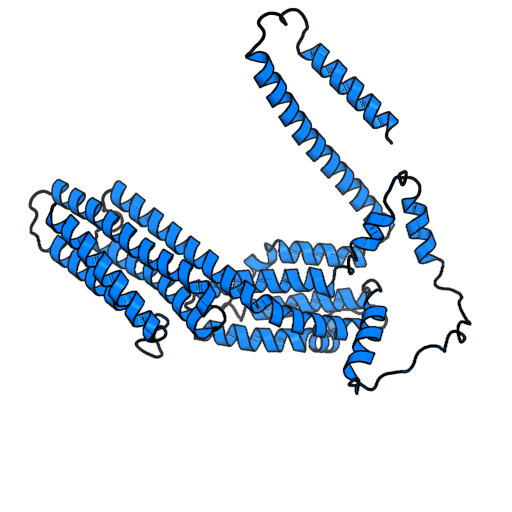16 362 LYS A O 1
ATOM 2876 N N . THR A 1 363 ? -16.969 24.032 24.889 1.00 58.56 363 THR A N 1
ATOM 2877 C CA . THR A 1 363 ? -16.342 23.494 23.672 1.00 58.56 363 THR A CA 1
ATOM 2878 C C . THR A 1 363 ? -17.262 23.655 22.466 1.00 58.56 363 THR A C 1
ATOM 2880 O O . THR A 1 363 ? -16.816 24.138 21.427 1.00 58.56 363 THR A O 1
ATOM 2883 N N . PHE A 1 364 ? -18.557 23.365 22.618 1.00 49.56 364 PHE A N 1
ATOM 2884 C CA . PHE A 1 364 ? -19.566 23.588 21.584 1.00 49.56 364 PHE A CA 1
ATOM 2885 C C . PHE A 1 364 ? -19.658 25.068 21.198 1.00 49.56 364 PHE A C 1
ATOM 2887 O O . PHE A 1 364 ? -19.531 25.398 20.025 1.00 49.56 364 PHE A O 1
ATOM 2894 N N . ILE A 1 365 ? -19.773 25.980 22.170 1.00 50.91 365 ILE A N 1
ATOM 2895 C CA . ILE A 1 365 ? -19.805 27.431 21.916 1.00 50.91 365 ILE A CA 1
ATOM 2896 C C . ILE A 1 365 ? -18.526 27.893 21.205 1.00 50.91 365 ILE A C 1
ATOM 2898 O O . ILE A 1 365 ? -18.585 28.709 20.288 1.00 50.91 365 ILE A O 1
ATOM 2902 N N . THR A 1 366 ? -17.362 27.375 21.602 1.00 57.41 366 THR A N 1
ATOM 2903 C CA . THR A 1 366 ? -16.078 27.717 20.968 1.00 57.41 366 THR A CA 1
ATOM 2904 C C . THR A 1 366 ? -16.008 27.204 19.530 1.00 57.41 366 THR A C 1
ATOM 2906 O O . THR A 1 366 ? -15.595 27.944 18.638 1.00 57.41 366 THR A O 1
ATOM 2909 N N . SER A 1 367 ? -16.472 25.976 19.291 1.00 53.06 367 SER A N 1
ATOM 2910 C CA . SER A 1 367 ? -16.543 25.371 17.961 1.00 53.06 367 SER A CA 1
ATOM 2911 C C . SER A 1 367 ? -17.508 26.129 17.046 1.00 53.06 367 SER A C 1
ATOM 2913 O O . SER A 1 367 ? -17.138 26.483 15.930 1.00 53.06 367 SER A O 1
ATOM 2915 N N . GLN A 1 368 ? -18.695 26.492 17.542 1.00 46.25 368 GLN A N 1
ATOM 2916 C CA . GLN A 1 368 ? -19.667 27.301 16.800 1.00 46.25 368 GLN A CA 1
ATOM 2917 C C . GLN A 1 368 ? -19.121 28.695 16.468 1.00 46.25 368 GLN A C 1
ATOM 2919 O O . GLN A 1 368 ? -19.295 29.177 15.351 1.00 46.25 368 GLN A O 1
ATOM 2924 N N . LYS A 1 369 ? -18.380 29.330 17.389 1.00 54.94 369 LYS A N 1
ATOM 2925 C CA . LYS A 1 369 ? -17.680 30.595 17.106 1.00 54.94 369 LYS A CA 1
ATOM 2926 C C . LYS A 1 369 ? -16.630 30.432 16.008 1.00 54.94 369 LYS A C 1
ATOM 2928 O O . LYS A 1 369 ? -16.555 31.274 15.122 1.00 54.94 369 LYS A O 1
ATOM 2933 N N . GLN A 1 370 ? -15.842 29.358 16.032 1.00 46.84 370 GLN A N 1
ATOM 2934 C CA . GLN A 1 370 ? -14.843 29.085 14.993 1.00 46.84 370 GLN A CA 1
ATOM 2935 C C . GLN A 1 370 ? -15.487 28.787 13.633 1.00 46.84 370 GLN A C 1
ATOM 2937 O O . GLN A 1 370 ? -15.042 29.336 12.630 1.00 46.84 370 GLN A O 1
ATOM 2942 N N . GLN A 1 371 ? -16.562 27.995 13.586 1.00 46.28 371 GLN A N 1
ATOM 2943 C CA . GLN A 1 371 ? -17.325 27.751 12.356 1.00 46.28 371 GLN A CA 1
ATOM 2944 C C . GLN A 1 371 ? -17.955 29.040 11.820 1.00 46.28 371 GLN A C 1
ATOM 2946 O O . GLN A 1 371 ? -17.851 29.310 10.627 1.00 46.28 371 GLN A O 1
ATOM 2951 N N . GLY A 1 372 ? -18.518 29.883 12.691 1.00 48.97 372 GLY A N 1
ATOM 2952 C CA . GLY A 1 372 ? -19.023 31.208 12.325 1.00 48.97 372 GLY A CA 1
ATOM 2953 C C . GLY A 1 372 ? -17.940 32.116 11.734 1.00 48.97 372 GLY A C 1
ATOM 2954 O O . GLY A 1 372 ? -18.181 32.785 10.733 1.00 48.97 372 GLY A O 1
ATOM 2955 N N . VAL A 1 373 ? -16.720 32.084 12.281 1.00 52.66 373 VAL A N 1
ATOM 2956 C CA . VAL A 1 373 ? -15.560 32.816 11.739 1.00 52.66 373 VAL A CA 1
ATOM 2957 C C . VAL A 1 373 ? -15.114 32.257 10.382 1.00 52.66 373 VAL A C 1
ATOM 2959 O O . VAL A 1 373 ? -14.788 33.033 9.488 1.00 52.66 373 VAL A O 1
ATOM 2962 N N . VAL A 1 374 ? -15.130 30.934 10.189 1.00 45.16 374 VAL A N 1
ATOM 2963 C CA . VAL A 1 374 ? -14.797 30.298 8.901 1.00 45.16 374 VAL A CA 1
ATOM 2964 C C . VAL A 1 374 ? -15.847 30.630 7.840 1.00 45.16 374 VAL A C 1
ATOM 2966 O O . VAL A 1 374 ? -15.485 31.029 6.737 1.00 45.16 374 VAL A O 1
ATOM 2969 N N . ILE A 1 375 ? -17.136 30.545 8.177 1.00 50.06 375 ILE A N 1
ATOM 2970 C CA . ILE A 1 375 ? -18.239 30.946 7.294 1.00 50.06 375 ILE A CA 1
ATOM 2971 C C . ILE A 1 375 ? -18.099 32.427 6.920 1.00 50.06 375 ILE A C 1
ATOM 2973 O O . ILE A 1 375 ? -18.203 32.772 5.745 1.00 50.06 375 ILE A O 1
ATOM 2977 N N . PHE A 1 376 ? -17.775 33.292 7.885 1.00 51.25 376 PHE A N 1
ATOM 2978 C CA . PHE A 1 376 ? -17.519 34.711 7.641 1.00 51.25 376 PHE A CA 1
ATOM 2979 C C . PHE A 1 376 ? -16.305 34.946 6.727 1.00 51.25 376 PHE A C 1
ATOM 2981 O O . PHE A 1 376 ? -16.368 35.771 5.819 1.00 51.25 376 PHE A O 1
ATOM 2988 N N . ALA A 1 377 ? -15.212 34.201 6.909 1.00 47.19 377 ALA A N 1
ATOM 2989 C CA . ALA A 1 377 ? -14.026 34.298 6.060 1.00 47.19 377 ALA A CA 1
ATOM 2990 C C . ALA A 1 377 ? -14.300 33.829 4.620 1.00 47.19 377 ALA A C 1
ATOM 2992 O O . ALA A 1 377 ? -13.856 34.475 3.671 1.00 47.19 377 ALA A O 1
ATOM 2993 N N . VAL A 1 378 ? -15.069 32.748 4.451 1.00 46.06 378 VAL A N 1
ATOM 2994 C CA . VAL A 1 378 ? -15.481 32.225 3.139 1.00 46.06 378 VAL A CA 1
ATOM 2995 C C . VAL A 1 378 ? -16.438 33.193 2.442 1.00 46.06 378 VAL A C 1
ATOM 2997 O O . VAL A 1 378 ? -16.228 33.509 1.273 1.00 46.06 378 VAL A O 1
ATOM 3000 N N . LEU A 1 379 ? -17.428 33.739 3.156 1.00 50.66 379 LEU A N 1
ATOM 3001 C CA . LEU A 1 379 ? -18.331 34.768 2.629 1.00 50.66 379 LEU A CA 1
ATOM 3002 C C . LEU A 1 379 ? -17.577 36.051 2.266 1.00 50.66 379 LEU A C 1
ATOM 3004 O O . LEU A 1 379 ? -17.810 36.606 1.199 1.00 50.66 379 LEU A O 1
ATOM 3008 N N . SER A 1 380 ? -16.622 36.491 3.091 1.00 49.56 380 SER A N 1
ATOM 3009 C CA . SER A 1 380 ? -15.776 37.655 2.798 1.00 49.56 380 SER A CA 1
ATOM 3010 C C . SER A 1 380 ? -14.907 37.438 1.555 1.00 49.56 380 SER A C 1
ATOM 3012 O O . SER A 1 380 ? -14.776 38.341 0.728 1.00 49.56 380 SER A O 1
ATOM 3014 N N . ALA A 1 381 ? -14.337 36.242 1.384 1.00 48.28 381 ALA A N 1
ATOM 3015 C CA . ALA A 1 381 ? -13.579 35.886 0.187 1.00 48.28 381 ALA A CA 1
ATOM 3016 C C . ALA A 1 381 ? -14.474 35.835 -1.064 1.00 48.28 381 ALA A C 1
ATOM 3018 O O . ALA A 1 381 ? -14.080 36.328 -2.120 1.00 48.28 381 ALA A O 1
ATOM 3019 N N . PHE A 1 382 ? -15.693 35.306 -0.932 1.00 46.53 382 PHE A N 1
ATOM 3020 C CA . PHE A 1 382 ? -16.678 35.250 -2.011 1.00 46.53 382 PHE A CA 1
ATOM 3021 C C . PHE A 1 382 ? -17.166 36.649 -2.420 1.00 46.53 382 PHE A C 1
ATOM 3023 O O . PHE A 1 382 ? -17.174 36.970 -3.606 1.00 46.53 382 PHE A O 1
ATOM 3030 N N . LEU A 1 383 ? -17.463 37.525 -1.453 1.00 53.84 383 LEU A N 1
ATOM 3031 C CA . LEU A 1 383 ? -17.807 38.932 -1.692 1.00 53.84 383 LEU A CA 1
ATOM 3032 C C . LEU A 1 383 ? -16.659 39.701 -2.355 1.00 53.84 383 LEU A C 1
ATOM 3034 O O . LEU A 1 383 ? -16.894 40.435 -3.308 1.00 53.84 383 LEU A O 1
ATOM 3038 N N . LYS A 1 384 ? -15.406 39.502 -1.924 1.00 53.06 384 LYS A N 1
ATOM 3039 C CA . LYS A 1 384 ? -14.236 40.095 -2.601 1.00 53.06 384 LYS A CA 1
ATOM 3040 C C . LYS A 1 384 ? -14.113 39.629 -4.052 1.00 53.06 384 LYS A C 1
ATOM 3042 O O . LYS A 1 384 ? -13.753 40.425 -4.915 1.00 53.06 384 LYS A O 1
ATOM 3047 N N . CYS A 1 385 ? -14.425 38.363 -4.323 1.00 44.56 385 CYS A N 1
ATOM 3048 C CA . CYS A 1 385 ? -14.417 37.810 -5.674 1.00 44.56 385 CYS A CA 1
ATOM 3049 C C . CYS A 1 385 ? -15.532 38.421 -6.541 1.00 44.56 385 CYS A C 1
ATOM 3051 O O . CYS A 1 385 ? -15.254 38.871 -7.649 1.00 44.56 385 CYS A O 1
ATOM 3053 N N . LEU A 1 386 ? -16.751 38.548 -6.004 1.00 47.38 386 LEU A N 1
ATOM 3054 C CA . LEU A 1 386 ? -17.884 39.210 -6.666 1.00 47.38 386 LEU A CA 1
ATOM 3055 C C . LEU A 1 386 ? -17.620 40.694 -6.951 1.00 47.38 386 LEU A C 1
ATOM 3057 O O . LEU A 1 386 ? -17.899 41.171 -8.046 1.00 47.38 386 LEU A O 1
ATOM 3061 N N . VAL A 1 387 ? -17.030 41.424 -5.999 1.00 55.47 387 VAL A N 1
ATOM 3062 C CA . VAL A 1 387 ? -16.642 42.832 -6.189 1.00 55.47 387 VAL A CA 1
ATOM 3063 C C . VAL A 1 387 ? -15.553 42.959 -7.258 1.00 55.47 387 VAL A C 1
ATOM 3065 O O . VAL A 1 387 ? -15.617 43.860 -8.088 1.00 55.47 387 VAL A O 1
ATOM 3068 N N . SER A 1 388 ? -14.587 42.036 -7.294 1.00 48.47 388 SER A N 1
ATOM 3069 C CA . SER A 1 388 ? -13.547 42.020 -8.329 1.00 48.47 388 SER A CA 1
ATOM 3070 C C . SER A 1 388 ? -14.086 41.664 -9.719 1.00 48.47 388 SER A C 1
ATOM 3072 O O . SER A 1 388 ? -13.513 42.119 -10.705 1.00 48.47 388 SER A O 1
ATOM 3074 N N . GLN A 1 389 ? -15.153 40.865 -9.808 1.00 43.28 389 GLN A N 1
ATOM 3075 C CA . GLN A 1 389 ? -15.824 40.532 -11.070 1.00 43.28 389 GLN A CA 1
ATOM 3076 C C . GLN A 1 389 ? -16.717 41.683 -11.558 1.00 43.28 389 GLN A C 1
ATOM 3078 O O . GLN A 1 389 ? -16.670 42.020 -12.734 1.00 43.28 389 GLN A O 1
ATOM 3083 N N . ASN A 1 390 ? -17.440 42.363 -10.663 1.00 42.41 390 ASN A N 1
ATOM 3084 C CA . ASN A 1 390 ? -18.266 43.526 -11.016 1.00 42.41 390 ASN A CA 1
ATOM 3085 C C . ASN A 1 390 ? -17.441 44.786 -11.342 1.00 42.41 390 ASN A C 1
ATOM 3087 O O . ASN A 1 390 ? -17.888 45.634 -12.109 1.00 42.41 390 ASN A O 1
ATOM 3091 N N . ALA A 1 391 ? -16.220 44.913 -10.808 1.00 46.69 391 ALA A N 1
ATOM 3092 C CA . ALA A 1 391 ? -15.305 46.002 -11.158 1.00 46.69 391 ALA A CA 1
ATOM 3093 C C . ALA A 1 391 ? -14.788 45.928 -12.610 1.00 46.69 391 ALA A C 1
ATOM 3095 O O . ALA A 1 391 ? -14.276 46.924 -13.117 1.00 46.69 391 ALA A O 1
ATOM 3096 N N . ALA A 1 392 ? -14.921 44.777 -13.279 1.00 45.25 392 ALA A N 1
ATOM 3097 C CA . ALA A 1 392 ? -14.518 44.610 -14.672 1.00 45.25 392 ALA A CA 1
ATOM 3098 C C . ALA A 1 392 ? -15.566 45.121 -15.681 1.00 45.25 392 ALA A C 1
ATOM 3100 O O . ALA A 1 392 ? -15.199 45.355 -16.829 1.00 45.25 392 ALA A O 1
ATOM 3101 N N . ASP A 1 393 ? -16.823 45.349 -15.266 1.00 42.72 393 ASP A N 1
ATOM 3102 C CA . ASP A 1 393 ? -17.944 45.558 -16.202 1.00 42.72 393 ASP A CA 1
ATOM 3103 C C . ASP A 1 393 ? -18.710 46.889 -16.080 1.00 42.72 393 ASP A C 1
ATOM 3105 O O . ASP A 1 393 ? -19.629 47.129 -16.861 1.00 42.72 393 ASP A O 1
ATOM 3109 N N . THR A 1 394 ? -18.353 47.823 -15.189 1.00 41.53 394 THR A N 1
ATOM 3110 C CA . THR A 1 394 ? -19.083 49.111 -15.119 1.00 41.53 394 THR A CA 1
ATOM 3111 C C . THR A 1 394 ? -18.190 50.318 -14.859 1.00 41.53 394 THR A C 1
ATOM 3113 O O . THR A 1 394 ? -17.705 50.537 -13.751 1.00 41.53 394 THR A O 1
ATOM 3116 N N . ASN A 1 395 ? -18.054 51.164 -15.880 1.00 43.69 395 ASN A N 1
ATOM 3117 C CA . ASN A 1 395 ? -17.315 52.428 -15.869 1.00 43.69 395 ASN A CA 1
ATOM 3118 C C . ASN A 1 395 ? -18.132 53.610 -15.282 1.00 43.69 395 ASN A C 1
ATOM 3120 O O . ASN A 1 395 ? -17.937 54.753 -15.682 1.00 43.69 395 ASN A O 1
ATOM 3124 N N . GLU A 1 396 ? -19.059 53.358 -14.344 1.00 44.50 396 GLU A N 1
ATOM 3125 C CA . GLU A 1 396 ? -19.943 54.397 -13.765 1.00 44.50 396 GLU A CA 1
ATOM 3126 C C . GLU A 1 396 ? -20.051 54.415 -12.224 1.00 44.50 396 GLU A C 1
ATOM 3128 O O . GLU A 1 396 ? -20.802 55.212 -11.667 1.00 44.50 396 GLU A O 1
ATOM 3133 N N . LEU A 1 397 ? -19.259 53.632 -11.485 1.00 42.16 397 LEU A N 1
ATOM 3134 C CA . LEU A 1 397 ? -19.295 53.624 -10.007 1.00 42.16 397 LEU A CA 1
ATOM 3135 C C . LEU A 1 397 ? -18.211 54.490 -9.333 1.00 42.16 397 LEU A C 1
ATOM 3137 O O . LEU A 1 397 ? -17.895 54.318 -8.158 1.00 42.16 397 LEU A O 1
ATOM 3141 N N . SER A 1 398 ? -17.668 55.483 -10.039 1.00 40.44 398 SER A N 1
ATOM 3142 C CA . SER A 1 398 ? -16.579 56.358 -9.568 1.00 40.44 398 SER A CA 1
ATOM 3143 C C . SER A 1 398 ? -16.977 57.420 -8.525 1.00 40.44 398 SER A C 1
ATOM 3145 O O . SER A 1 398 ? -16.225 58.369 -8.306 1.00 40.44 398 SER A O 1
ATOM 3147 N N . LYS A 1 399 ? -18.136 57.300 -7.857 1.00 44.88 399 LYS A N 1
ATOM 3148 C CA . LYS A 1 399 ? -18.638 58.335 -6.926 1.00 44.88 399 LYS A CA 1
ATOM 3149 C C . LYS A 1 399 ? -18.979 57.886 -5.503 1.00 44.88 399 LYS A C 1
ATOM 3151 O O . LYS A 1 399 ? -19.443 58.713 -4.725 1.00 44.88 399 LYS A O 1
ATOM 3156 N N . LEU A 1 400 ? -18.693 56.647 -5.110 1.00 42.03 400 LEU A N 1
ATOM 3157 C CA . LEU A 1 400 ? -18.788 56.220 -3.707 1.00 42.03 400 LEU A CA 1
ATOM 3158 C C . LEU A 1 400 ? -17.460 55.613 -3.263 1.00 42.03 400 LEU A C 1
ATOM 3160 O O . LEU A 1 400 ? -16.900 54.765 -3.956 1.00 42.03 400 LEU A O 1
ATOM 3164 N N . SER A 1 401 ? -16.933 56.076 -2.124 1.00 45.22 401 SER A N 1
ATOM 3165 C CA . SER A 1 401 ? -15.686 55.536 -1.589 1.00 45.22 401 SER A CA 1
ATOM 3166 C C . SER A 1 401 ? -15.884 54.034 -1.302 1.00 45.22 401 SER A C 1
ATOM 3168 O O . SER A 1 401 ? -16.885 53.659 -0.681 1.00 45.22 401 SER A O 1
ATOM 3170 N N . PRO A 1 402 ? -14.966 53.146 -1.730 1.00 46.00 402 PRO A N 1
ATOM 3171 C CA . PRO A 1 402 ? -15.075 51.703 -1.480 1.00 46.00 402 PRO A CA 1
ATOM 3172 C C . PRO A 1 402 ? -15.186 51.349 0.012 1.00 46.00 402 PRO A C 1
ATOM 3174 O O . PRO A 1 402 ? -15.696 50.290 0.370 1.00 46.00 402 PRO A O 1
ATOM 3177 N N . LEU A 1 403 ? -14.721 52.250 0.882 1.00 41.12 403 LEU A N 1
ATOM 3178 C CA . LEU A 1 403 ? -14.766 52.123 2.334 1.00 41.12 403 LEU A CA 1
ATOM 3179 C C . LEU A 1 403 ? -16.177 52.310 2.899 1.00 41.12 403 LEU A C 1
ATOM 3181 O O . LEU A 1 403 ? -16.557 51.553 3.788 1.00 41.12 403 LEU A O 1
ATOM 3185 N N . ASP A 1 404 ? -16.970 53.243 2.368 1.00 41.53 404 ASP A N 1
ATOM 3186 C CA . ASP A 1 404 ? -18.318 53.522 2.881 1.00 41.53 404 ASP A CA 1
ATOM 3187 C C . ASP A 1 404 ? -19.316 52.415 2.521 1.00 41.53 404 ASP A C 1
ATOM 3189 O O . ASP A 1 404 ? -20.180 52.073 3.330 1.00 41.53 404 ASP A O 1
ATOM 3193 N N . TYR A 1 405 ? -19.155 51.792 1.347 1.00 46.44 405 TYR A N 1
ATOM 3194 C CA . TYR A 1 405 ? -19.975 50.651 0.928 1.00 46.44 405 TYR A CA 1
ATOM 3195 C C . TYR A 1 405 ? -19.685 49.408 1.788 1.00 46.44 405 TYR A C 1
ATOM 3197 O O . TYR A 1 405 ? -20.603 48.779 2.316 1.00 46.44 405 TYR A O 1
ATOM 3205 N N . LEU A 1 406 ? -18.400 49.115 2.029 1.00 43.59 406 LEU A N 1
ATOM 3206 C CA . LEU A 1 406 ? -17.962 48.046 2.935 1.00 43.59 406 LEU A CA 1
ATOM 3207 C C . LEU A 1 406 ? -18.426 48.282 4.378 1.00 43.59 406 LEU A C 1
ATOM 3209 O O . LEU A 1 406 ? -18.861 47.341 5.041 1.00 43.59 406 LEU A O 1
ATOM 3213 N N . LEU A 1 407 ? -18.378 49.524 4.871 1.00 43.66 407 LEU A N 1
ATOM 3214 C CA . LEU A 1 407 ? -18.829 49.845 6.227 1.00 43.66 407 LEU A CA 1
ATOM 3215 C C . LEU A 1 407 ? -20.342 49.665 6.394 1.00 43.66 407 LEU A C 1
ATOM 3217 O O . LEU A 1 407 ? -20.787 49.230 7.458 1.00 43.66 407 LEU A O 1
ATOM 3221 N N . ASN A 1 408 ? -21.133 50.006 5.373 1.00 44.28 408 ASN A N 1
ATOM 3222 C CA . ASN A 1 408 ? -22.587 49.871 5.428 1.00 44.28 408 ASN A CA 1
ATOM 3223 C C . ASN A 1 408 ? -23.026 48.406 5.361 1.00 44.28 408 ASN A C 1
ATOM 3225 O O . ASN A 1 408 ? -23.905 48.012 6.125 1.00 44.28 408 ASN A O 1
ATOM 3229 N N . GLU A 1 409 ? -22.375 47.582 4.536 1.00 48.44 409 GLU A N 1
ATOM 3230 C CA . GLU A 1 409 ? -22.661 46.144 4.490 1.00 48.44 409 GLU A CA 1
ATOM 3231 C C . GLU A 1 409 ? -22.233 45.424 5.774 1.00 48.44 409 GLU A C 1
ATOM 3233 O O . GLU A 1 409 ? -23.001 44.626 6.309 1.00 48.44 409 GLU A O 1
ATOM 3238 N N . ILE A 1 410 ? -21.075 45.770 6.351 1.00 47.47 410 ILE A N 1
ATOM 3239 C CA . ILE A 1 410 ? -20.645 45.232 7.654 1.00 47.47 410 ILE A CA 1
ATOM 3240 C C . ILE A 1 410 ? -21.635 45.621 8.763 1.00 47.47 410 ILE A C 1
ATOM 3242 O O . ILE A 1 410 ? -21.957 44.790 9.613 1.00 47.47 410 ILE A O 1
ATOM 3246 N N . LYS A 1 411 ? -22.165 46.852 8.748 1.00 43.28 411 LYS A N 1
ATOM 3247 C CA . LYS A 1 411 ? -23.173 47.312 9.720 1.00 43.28 411 LYS A CA 1
ATOM 3248 C C . LYS A 1 411 ? -24.530 46.634 9.534 1.00 43.28 411 LYS A C 1
ATOM 3250 O O . LYS A 1 411 ? -25.154 46.281 10.531 1.00 43.28 411 LYS A O 1
ATOM 3255 N N . LEU A 1 412 ? -24.982 46.423 8.296 1.00 46.34 412 LEU A N 1
ATOM 3256 C CA . LEU A 1 412 ? -26.208 45.673 7.994 1.00 46.34 412 LEU A CA 1
ATOM 3257 C C . LEU A 1 412 ? -26.088 44.211 8.436 1.00 46.34 412 LEU A C 1
ATOM 3259 O O . LEU A 1 412 ? -27.021 43.680 9.035 1.00 46.34 412 LEU A O 1
ATOM 3263 N N . PHE A 1 413 ? -24.920 43.598 8.237 1.00 44.28 413 PHE A N 1
ATOM 3264 C CA . PHE A 1 413 ? -24.657 42.222 8.649 1.00 44.28 413 PHE A CA 1
ATOM 3265 C C . PHE A 1 413 ? -24.509 42.079 10.171 1.00 44.28 413 PHE A C 1
ATOM 3267 O O . PHE A 1 413 ? -25.044 41.136 10.747 1.00 44.28 413 PHE A O 1
ATOM 3274 N N . GLN A 1 414 ? -23.868 43.038 10.855 1.00 38.25 414 GLN A N 1
ATOM 3275 C CA . GLN A 1 414 ? -23.856 43.089 12.324 1.00 38.25 414 GLN A CA 1
ATOM 3276 C C . GLN A 1 414 ? -25.267 43.221 12.899 1.00 38.25 414 GLN A C 1
ATOM 3278 O O . GLN A 1 414 ? -25.576 42.567 13.889 1.00 38.25 414 GLN A O 1
ATOM 3283 N N . ARG A 1 415 ? -26.133 44.026 12.275 1.00 36.44 415 ARG A N 1
ATOM 3284 C CA . ARG A 1 415 ? -27.522 44.205 12.717 1.00 36.44 415 ARG A CA 1
ATOM 3285 C C . ARG A 1 415 ? -28.345 42.931 12.518 1.00 36.44 415 ARG A C 1
ATOM 3287 O O . ARG A 1 415 ? -29.009 42.493 13.444 1.00 36.44 415 ARG A O 1
ATOM 3294 N N . PHE A 1 416 ? -28.191 42.270 11.370 1.00 36.19 416 PHE A N 1
ATOM 3295 C CA . PHE A 1 416 ? -28.856 40.995 11.083 1.00 36.19 416 PHE A CA 1
ATOM 3296 C C . PHE A 1 416 ? -28.389 39.853 12.004 1.00 36.19 416 PHE A C 1
ATOM 3298 O O . PHE A 1 416 ? -29.171 38.972 12.344 1.00 36.19 416 PHE A O 1
ATOM 3305 N N . TRP A 1 417 ? -27.122 39.868 12.430 1.00 36.69 417 TRP A N 1
ATOM 3306 C CA . TRP A 1 417 ? -26.564 38.871 13.348 1.00 36.69 417 TRP A CA 1
ATOM 3307 C C . TRP A 1 417 ? -26.949 39.127 14.814 1.00 36.69 417 TRP A C 1
ATOM 3309 O O . TRP A 1 417 ? -27.156 38.174 15.555 1.00 36.69 417 TRP A O 1
ATOM 3319 N N . ILE A 1 418 ? -27.087 40.396 15.218 1.00 39.41 418 ILE A N 1
ATOM 3320 C CA . ILE A 1 418 ? -27.584 40.791 16.548 1.00 39.41 418 ILE A CA 1
ATOM 3321 C C . ILE A 1 418 ? -29.093 40.539 16.683 1.00 39.41 418 ILE A C 1
ATOM 3323 O O . ILE A 1 418 ? -29.541 40.218 17.772 1.00 39.41 418 ILE A O 1
ATOM 3327 N N . ASP A 1 419 ? -29.869 40.638 15.602 1.00 31.16 419 ASP A N 1
ATOM 3328 C CA . ASP A 1 419 ? -31.319 40.388 15.642 1.00 31.16 419 ASP A CA 1
ATOM 3329 C C . ASP A 1 419 ? -31.683 38.888 15.512 1.00 31.16 419 ASP A C 1
ATOM 3331 O O . ASP A 1 419 ? -32.828 38.499 15.752 1.00 31.16 419 ASP A O 1
ATOM 3335 N N . ALA A 1 420 ? -30.724 38.029 15.135 1.00 32.94 420 ALA A N 1
ATOM 3336 C CA . ALA A 1 420 ? -30.912 36.583 14.955 1.00 32.94 420 ALA A CA 1
ATOM 3337 C C . ALA A 1 420 ? -30.463 35.720 16.160 1.00 32.94 420 ALA A C 1
ATOM 3339 O O . ALA A 1 420 ? -30.693 34.506 16.147 1.00 32.94 420 ALA A O 1
ATOM 3340 N N . PHE A 1 421 ? -29.859 36.327 17.188 1.00 35.75 421 PHE A N 1
ATOM 3341 C CA . PHE A 1 421 ? -29.432 35.712 18.455 1.00 35.75 421 PHE A CA 1
ATOM 3342 C C . PHE A 1 421 ? -29.960 36.525 19.634 1.00 35.75 421 PHE A C 1
ATOM 3344 O O . PHE A 1 421 ? -30.288 35.896 20.667 1.00 35.75 421 PHE A O 1
#

InterPro domains:
  IPR010439 MUN domain [PF06292] (1-364)
  IPR014770 Munc13 homology 1 [PS51258] (1-87)
  IPR014772 Mammalian uncoordinated homology 13, domain 2 [PS51259] (190-364)
  IPR027080 Protein Unc-13 [PTHR10480] (1-371)

Foldseek 3Di:
DVVLVVLLVVLQVQLVVLVVVCVVVLFDAPDLPGLAGDSLVSSLVSLVVVVVVLVPPPDVDVVVSLVVLLSSLVSLLVSLVVNLVVLLVCLLVCLLPVLSLQRSLQSLVSSLVSLQVVCVVSPNPPHDPNSVVSSVVSSVVSLVSSLVSLLSSLVSCLVVLLVLLLVLLLLLLPDDDDADALVVCVVSLCSSCVSVLVVLLVVLVVSLSNHDLSSSQSNLVSNVLSNLLSNCPNRQDAPCPVVPVVVVDDDDDPVCVVVVVVVVVPPPPDDDDDPDDDDDDDDDDDPPDPVVVVVVVSVVSSNDHRANNSLNSVVSSVVVVLCSQCVVPSHDDPVCLVPDVSNVVSVVSSVVNVDDPVVVVVVVVVVVVVVVVVVVVVVVVVVVVVVVVVVVPDPPPVPDDPVVVVVVVVVVVVVVVVVSD

Radius of gyration: 31.14 Å; chains: 1; bounding box: 82×80×76 Å

Secondary structure (DSSP, 8-state):
-HHHHHHHHHHHHHHHHHHHHHHHTT--BSSTT--SBHHHHHHHHHHHHHHHHHHHS--S-HHHHHHHHHHHHHHHHHHHHHHHHHHHHHHHHHTTSHHHHHHHHHHHHHHHHHHHHHHHHHTGGGS-HHHHHHHHHHHHHHHHHHHHHHHHHHHHTHHHHHHHHHHHHHHHHH--SS---GGG-HHHHHHHHHHHHHHHHHHHHHHHHHS-HHHHHHHHHHHHHHHHHHIIIIIIS----HHHHTTS-SS--TTSHHHHHHHTTT-SS----------S---------THHHHHHHHHHHTTSPPPHHHHHHHHHHHHHHHHHHHGGGTS--HHHHTT-HHHHHHHHHHHHTTS-HHHHHHHHHHHHHHHHHHHHHHHHHHHHHHHHHHTTT-TT-TTS-HHHHHHHHHHHHHHHHHS--

pLDDT: mean 75.85, std 24.53, range [23.81, 98.69]

Sequence (421 aa):
MDWLNENDEHSMDILRNAYNRDKSDNFPQTSEHTKFSNSVVDVFTQLNEALKLLKQMDCPNPEVFADMMKRFSKTLNKVLLAYADMVQKDFGKFVSNEKLACILMNNVQQLRVQLEKIYENMGGPNLDPAANTVLTNLQKKLNAVLDKLAAQFADSLIPKIHEHMNTLAAILCRIKGPQLQKSQLAGEVDAVLEPLMELLEDKLQQYASQCEKTVLKYLLKELWKITISSMEKIVVLPPLDNKALLKQLPNAKIGDVTKLMSSHLKDVKSMSSVKEMMTIQKKENIVLDERSFCFKDMARECERSLTPKQCTVLDAALDAIKECFHAGGQGLKKSFFEKSPELQSLKYALSLYTQTTEQLIKTFITSQKQQGVVIFAVLSAFLKCLVSQNAADTNELSKLSPLDYLLNEIKLFQRFWIDAF

Organism: Anisakis simplex (NCBI:txid6269)